Protein 7PJH (pdb70)

Sequence (574 aa):
LAKRLFFEGATVVILNMPKGTEFGIDYNSWEVGPKFRRGVKMIPPGIHFLHYSSVDKANPKEVGPRMGFFLSLHQRGLTVLRWSTLREEVDLSPAPESEVEAMRANLQELDQFLGPYPYATLKKWISLTNFISEATVEKLQPENRQICAFAGTEIRFSELPTQMFPEGATPAEITKHSMDLSYALETVLNKQFPSSSPQDVLGELQFAFVCFLLGNVYEAFEHWKRLLNLLCRSEAAMMKHHTLYINLISILYHQLGEIPADNFLTSSTLQVFFSSACSIAVDATLRKKAEKFQAHLTKKFRWDFAAEPEDCAPVVVELPPTEPYLSSQNYGELFSNQIIWFVDDTNVYRVTIHKTFEGNLTTKPINGAIFIFNPRTGQLFLKIIHTSVWAGQKRLGQLAKWKTAEEVAALIRSLPVEEQPKQIIVTRRKGMLDPLEVHLLDFPNIVIKGSELQLPFQACLKVEKFGDLILKATEPQMVLFNLYDDWLKTISSYTAFSRLILILRALHVNNDRAKVILKPDKTTITEPHHIWPTLTDEEWIKVEVQLKDLILADYGKKNNVNVASLTQSEIRDIILGM

Organism: Homo sapiens (NCBI:txid9606)

Structure (mmCIF, N/CA/C/O backbone):
data_7PJH
#
_entry.id   7PJH
#
_cell.length_a   145.280
_cell.length_b   57.260
_cell.length_c   111.230
_cell.angle_alpha   90.000
_cell.angle_beta   112.740
_cell.angle_gamma   90.000
#
_symmetry.space_group_name_H-M   'C 1 2 1'
#
loop_
_entity.id
_entity.type
_entity.pdbx_description
1 polymer 'Protein AAR2 homolog'
2 polymer 'Pre-mRNA-processing-splicing factor 8'
3 water water
#
loop_
_atom_site.group_PDB
_atom_site.id
_atom_site.type_symbol
_atom_site.label_atom_id
_atom_site.label_alt_id
_atom_site.label_comp_id
_atom_site.label_asym_id
_atom_site.label_entity_id
_atom_site.label_seq_id
_atom_site.pdbx_PDB_ins_code
_atom_site.Cartn_x
_atom_site.Cartn_y
_atom_site.Cartn_z
_atom_site.occupancy
_atom_site.B_iso_or_equiv
_atom_site.auth_seq_id
_atom_site.auth_comp_id
_atom_site.auth_asym_id
_atom_site.auth_atom_id
_atom_site.pdbx_PDB_model_num
ATOM 1 N N . LEU A 1 38 ? 42.78294 24.28342 41.81056 1.000 141.28668 10 LEU A N 1
ATOM 2 C CA . LEU A 1 38 ? 41.54892 24.88706 42.29852 1.000 142.46829 10 LEU A CA 1
ATOM 3 C C . LEU A 1 38 ? 41.76199 26.34433 42.69424 1.000 142.48000 10 LEU A C 1
ATOM 4 O O . LEU A 1 38 ? 42.74459 26.96319 42.29360 1.000 151.23310 10 LEU A O 1
ATOM 9 N N . ALA A 1 39 ? 40.83796 26.88851 43.48861 1.000 133.69645 11 ALA A N 1
ATOM 10 C CA . ALA A 1 39 ? 40.86300 28.29450 43.87556 1.000 128.09919 11 ALA A CA 1
ATOM 11 C C . ALA A 1 39 ? 41.44199 28.50905 45.27365 1.000 130.70310 11 ALA A C 1
ATOM 12 O O . ALA A 1 39 ? 41.09230 29.48209 45.95198 1.000 121.07870 11 ALA A O 1
ATOM 14 N N . LYS A 1 40 ? 42.32303 27.61435 45.72421 1.000 147.78531 12 LYS A N 1
ATOM 15 C CA . LYS A 1 40 ? 43.02809 27.83976 46.98219 1.000 143.10955 12 LYS A CA 1
ATOM 16 C C . LYS A 1 40 ? 44.04304 28.97065 46.87371 1.000 134.82238 12 LYS A C 1
ATOM 17 O O . LYS A 1 40 ? 44.44864 29.52436 47.90235 1.000 117.35170 12 LYS A O 1
ATOM 23 N N . ARG A 1 41 ? 44.44655 29.32963 45.64821 1.000 124.10386 13 ARG A N 1
ATOM 24 C CA . ARG A 1 41 ? 45.40556 30.40901 45.43255 1.000 114.80095 13 ARG A CA 1
ATOM 25 C C . ARG A 1 41 ? 44.91957 31.74079 45.98125 1.000 102.30343 13 ARG A C 1
ATOM 26 O O . ARG A 1 41 ? 45.73139 32.65376 46.16003 1.000 96.25519 13 ARG A O 1
ATOM 34 N N . LEU A 1 42 ? 43.61747 31.87062 46.25449 1.000 103.08176 14 LEU A N 1
ATOM 35 C CA . LEU A 1 42 ? 43.06517 33.12492 46.75157 1.000 89.59760 14 LEU A CA 1
ATOM 36 C C . LEU A 1 42 ? 43.42263 33.38235 48.20710 1.000 87.60876 14 LEU A C 1
ATOM 37 O O . LEU A 1 42 ? 43.31009 34.52191 48.67086 1.000 80.05633 14 LEU A O 1
ATOM 42 N N . PHE A 1 43 ? 43.86401 32.36153 48.93874 1.000 93.79009 15 PHE A N 1
ATOM 43 C CA . PHE A 1 43 ? 44.41627 32.62156 50.26134 1.000 96.02352 15 PHE A CA 1
ATOM 44 C C . PHE A 1 43 ? 45.63086 33.54160 50.17046 1.000 93.69859 15 PHE A C 1
ATOM 45 O O . PHE A 1 43 ? 45.74344 34.51862 50.91868 1.000 91.39091 15 PHE A O 1
ATOM 53 N N . PHE A 1 44 ? 46.53428 33.26860 49.23491 1.000 95.21988 16 PHE A N 1
ATOM 54 C CA . PHE A 1 44 ? 47.70705 34.12194 49.08002 1.000 96.53029 16 PHE A CA 1
ATOM 55 C C . PHE A 1 44 ? 47.42449 35.35813 48.23282 1.000 86.08531 16 PHE A C 1
ATOM 56 O O . PHE A 1 44 ? 47.91556 36.45031 48.53765 1.000 79.52780 16 PHE A O 1
ATOM 64 N N . GLU A 1 45 ? 46.62386 35.22145 47.18423 1.000 83.92189 17 GLU A N 1
ATOM 65 C CA . GLU A 1 45 ? 46.50887 36.27760 46.19557 1.000 79.69043 17 GLU A CA 1
ATOM 66 C C . GLU A 1 45 ? 45.26826 37.12538 46.35745 1.000 75.10238 17 GLU A C 1
ATOM 67 O O . GLU A 1 45 ? 45.06240 38.04210 45.55516 1.000 71.98881 17 GLU A O 1
ATOM 73 N N . GLY A 1 46 ? 44.45041 36.85005 47.36518 1.000 73.93018 18 GLY A N 1
ATOM 74 C CA . GLY A 1 46 ? 43.22029 37.57461 47.53540 1.000 61.82991 18 GLY A CA 1
ATOM 75 C C . GLY A 1 46 ? 43.44362 38.88575 48.22290 1.000 62.33526 18 GLY A C 1
ATOM 76 O O . GLY A 1 46 ? 44.48407 39.15986 48.80184 1.000 66.17687 18 GLY A O 1
ATOM 77 N N . ALA A 1 47 ? 42.43744 39.72714 48.14064 1.000 60.71710 19 ALA A N 1
ATOM 78 C CA . ALA A 1 47 ? 42.43435 41.01381 48.80768 1.000 56.91295 19 ALA A CA 1
ATOM 79 C C . ALA A 1 47 ? 41.81605 40.87384 50.19911 1.000 56.49992 19 ALA A C 1
ATOM 80 O O . ALA A 1 47 ? 41.05103 39.94449 50.47889 1.000 58.57588 19 ALA A O 1
ATOM 82 N N . THR A 1 48 ? 42.13660 41.82051 51.07320 1.000 54.71582 20 THR A N 1
ATOM 83 C CA . THR A 1 48 ? 41.66721 41.78253 52.45035 1.000 48.65514 20 THR A CA 1
ATOM 84 C C . THR A 1 48 ? 41.12593 43.15045 52.81463 1.000 50.89131 20 THR A C 1
ATOM 85 O O . THR A 1 48 ? 41.80753 44.15857 52.58679 1.000 52.31106 20 THR A O 1
ATOM 89 N N . VAL A 1 49 ? 39.92287 43.18442 53.40244 1.000 49.16383 21 VAL A N 1
ATOM 90 C CA . VAL A 1 49 ? 39.33456 44.40360 53.95860 1.000 53.70938 21 VAL A CA 1
ATOM 91 C C . VAL A 1 49 ? 39.15105 44.23776 55.46626 1.000 55.03012 21 VAL A C 1
ATOM 92 O O . VAL A 1 49 ? 38.48132 43.29749 55.92189 1.000 54.38172 21 VAL A O 1
ATOM 96 N N . VAL A 1 50 ? 39.73049 45.16806 56.22628 1.000 56.00249 22 VAL A N 1
ATOM 97 C CA . VAL A 1 50 ? 39.68609 45.20649 57.68443 1.000 59.52163 22 VAL A CA 1
ATOM 98 C C . VAL A 1 50 ? 38.90505 46.44620 58.10258 1.000 63.24319 22 VAL A C 1
ATOM 99 O O . VAL A 1 50 ? 39.14748 47.54423 57.57739 1.000 60.83841 22 VAL A O 1
ATOM 103 N N . ILE A 1 51 ? 37.97366 46.27972 59.04485 1.000 61.43157 23 ILE A N 1
ATOM 104 C CA . ILE A 1 51 ? 37.16950 47.38979 59.55265 1.000 68.23859 23 ILE A CA 1
ATOM 105 C C . ILE A 1 51 ? 37.41137 47.53811 61.05209 1.000 70.00513 23 ILE A C 1
ATOM 106 O O . ILE A 1 51 ? 37.25879 46.58066 61.81376 1.000 70.81527 23 ILE A O 1
ATOM 111 N N . LEU A 1 52 ? 37.82667 48.72606 61.46572 1.000 68.07177 24 LEU A N 1
ATOM 112 C CA . LEU A 1 52 ? 38.26291 48.96476 62.83208 1.000 72.28942 24 LEU A CA 1
ATOM 113 C C . LEU A 1 52 ? 37.12817 49.58328 63.62381 1.000 73.04223 24 LEU A C 1
ATOM 114 O O . LEU A 1 52 ? 36.51028 50.54437 63.16443 1.000 77.19492 24 LEU A O 1
ATOM 119 N N . ASN A 1 53 ? 36.85524 49.02755 64.80223 1.000 72.32736 25 ASN A N 1
ATOM 120 C CA . ASN A 1 53 ? 36.03207 49.68381 65.81979 1.000 69.41233 25 ASN A CA 1
ATOM 121 C C . ASN A 1 53 ? 34.55358 49.69142 65.44069 1.000 73.05862 25 ASN A C 1
ATOM 122 O O . ASN A 1 53 ? 33.82914 50.62159 65.76195 1.000 76.09445 25 ASN A O 1
ATOM 127 N N . MET A 1 54 ? 34.11261 48.65222 64.75438 1.000 73.59210 26 MET A N 1
ATOM 128 C CA . MET A 1 54 ? 32.72676 48.46322 64.35494 1.000 68.14308 26 MET A CA 1
ATOM 129 C C . MET A 1 54 ? 31.92482 47.89752 65.52231 1.000 68.27101 26 MET A C 1
ATOM 130 O O . MET A 1 54 ? 32.38323 46.95165 66.17454 1.000 66.91048 26 MET A O 1
ATOM 135 N N . PRO A 1 55 ? 30.74142 48.45071 65.82810 1.000 71.59408 27 PRO A N 1
ATOM 136 C CA . PRO A 1 55 ? 30.00613 48.00887 67.02761 1.000 73.05832 27 PRO A CA 1
ATOM 137 C C . PRO A 1 55 ? 29.39882 46.62400 66.86226 1.000 69.35233 27 PRO A C 1
ATOM 138 O O . PRO A 1 55 ? 28.91398 46.27076 65.79005 1.000 68.49983 27 PRO A O 1
ATOM 142 N N . LYS A 1 56 ? 29.43460 45.84065 67.94543 1.000 71.00981 28 LYS A N 1
ATOM 143 C CA . LYS A 1 56 ? 28.79792 44.52770 67.96590 1.000 70.19622 28 LYS A CA 1
ATOM 144 C C . LYS A 1 56 ? 27.34902 44.65329 67.50223 1.000 71.26551 28 LYS A C 1
ATOM 145 O O . LYS A 1 56 ? 26.63572 45.57814 67.90018 1.000 74.54370 28 LYS A O 1
ATOM 151 N N . GLY A 1 57 ? 26.91526 43.72786 66.65365 1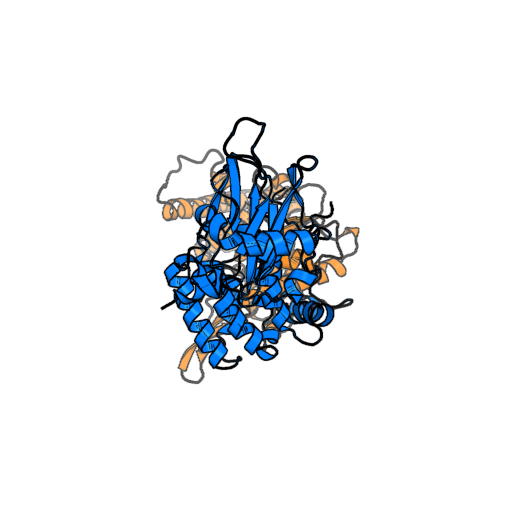.000 66.49952 29 GLY A N 1
ATOM 152 C CA . GLY A 1 57 ? 25.56208 43.72067 66.15784 1.000 70.51694 29 GLY A CA 1
ATOM 153 C C . GLY A 1 57 ? 25.36516 44.42480 64.82986 1.000 71.94835 29 GLY A C 1
ATOM 154 O O . GLY A 1 57 ? 24.35311 44.18928 64.17469 1.000 72.78263 29 GLY A O 1
ATOM 155 N N . THR A 1 58 ? 26.29258 45.28876 64.42582 1.000 72.61360 30 THR A N 1
ATOM 156 C CA . THR A 1 58 ? 26.24503 45.87371 63.09213 1.000 69.73130 30 THR A CA 1
ATOM 157 C C . THR A 1 58 ? 26.18343 44.77251 62.03975 1.000 69.52194 30 THR A C 1
ATOM 158 O O . THR A 1 58 ? 26.73852 43.68749 62.23148 1.000 68.88849 30 THR A O 1
ATOM 162 N N . GLU A 1 59 ? 25.44825 45.03888 60.94670 1.000 70.35540 31 GLU A N 1
ATOM 163 C CA . GLU A 1 59 ? 25.43841 44.18222 59.75935 1.000 66.78998 31 GLU A CA 1
ATOM 164 C C . GLU A 1 59 ? 26.50435 44.66237 58.78410 1.000 67.03183 31 GLU A C 1
ATOM 165 O O . GLU A 1 59 ? 26.51354 45.83415 58.42520 1.000 68.87494 31 GLU A O 1
ATOM 171 N N . PHE A 1 60 ? 27.40675 43.77265 58.36922 1.000 59.27397 32 PHE A N 1
ATOM 172 C CA . PHE A 1 60 ? 28.44593 44.12391 57.41588 1.000 61.88520 32 PHE A CA 1
ATOM 173 C C . PHE A 1 60 ? 28.55689 43.03508 56.35928 1.000 67.93255 32 PHE A C 1
ATOM 174 O O . PHE A 1 60 ? 28.41685 41.84815 56.67197 1.000 70.16248 32 PHE A O 1
ATOM 182 N N . GLY A 1 61 ? 28.80613 43.44240 55.10732 1.000 63.16423 33 GLY A N 1
ATOM 183 C CA . GLY A 1 61 ? 28.92740 42.46100 54.04498 1.000 60.35884 33 GLY A CA 1
ATOM 184 C C . GLY A 1 61 ? 29.65121 42.98016 52.82162 1.000 61.44020 33 GLY A C 1
ATOM 185 O O . GLY A 1 61 ? 29.96276 44.16915 52.70540 1.000 57.36453 33 GLY A O 1
ATOM 186 N N . ILE A 1 62 ? 29.93673 42.03784 51.91188 1.000 58.75027 34 ILE A N 1
ATOM 187 C CA . ILE A 1 62 ? 30.47896 42.30527 50.57985 1.000 56.18886 34 ILE A CA 1
ATOM 188 C C . ILE A 1 62 ? 29.67469 41.50545 49.55356 1.000 54.22447 34 ILE A C 1
ATOM 189 O O . ILE A 1 62 ? 29.45210 40.29843 49.72892 1.000 55.94776 34 ILE A O 1
ATOM 194 N N . ASP A 1 63 ? 29.23813 42.16982 48.48808 1.000 51.91377 35 ASP A N 1
ATOM 195 C CA . ASP A 1 63 ? 28.47108 41.49065 47.41807 1.000 54.95525 35 ASP A CA 1
ATOM 196 C C . ASP A 1 63 ? 27.30075 40.76797 48.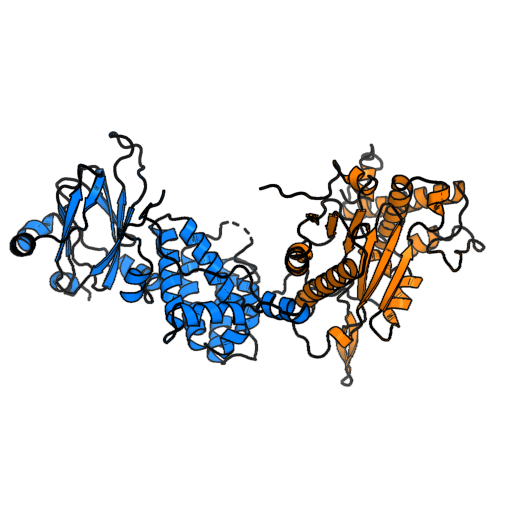09285 1.000 58.50566 35 ASP A C 1
ATOM 197 O O . ASP A 1 63 ? 26.63761 41.36647 48.94966 1.000 58.51002 35 ASP A O 1
ATOM 202 N N . TYR A 1 64 ? 27.03747 39.49714 47.78974 1.000 58.26690 36 TYR A N 1
ATOM 203 C CA . TYR A 1 64 ? 25.86543 38.83966 48.36335 1.000 58.72945 36 TYR A CA 1
ATOM 204 C C . TYR A 1 64 ? 26.07727 38.29401 49.74075 1.000 60.76508 36 TYR A C 1
ATOM 205 O O . TYR A 1 64 ? 25.22817 37.51835 50.17438 1.000 66.59425 36 TYR A O 1
ATOM 214 N N . ASN A 1 65 ? 27.17218 38.62263 50.41648 1.000 62.29948 37 ASN A N 1
ATOM 215 C CA . ASN A 1 65 ? 27.58593 37.94290 51.64098 1.000 64.20635 37 ASN A CA 1
ATOM 216 C C . ASN A 1 65 ? 27.48672 38.87853 52.83228 1.000 61.27100 37 ASN A C 1
ATOM 217 O O . ASN A 1 65 ? 27.79880 40.06305 52.73548 1.000 59.80622 37 ASN A O 1
ATOM 222 N N . SER A 1 66 ? 27.03263 38.34413 53.95045 1.000 64.17941 38 SER A N 1
ATOM 223 C CA . SER A 1 66 ? 26.81591 39.16261 55.12689 1.000 67.06975 38 SER A CA 1
ATOM 224 C C . SER A 1 66 ? 27.36113 38.42403 56.33570 1.000 73.70861 38 SER A C 1
ATOM 225 O O . SER A 1 66 ? 27.40817 37.19030 56.35212 1.000 71.24123 38 SER A O 1
ATOM 228 N N . TRP A 1 67 ? 27.83014 39.20125 57.31801 1.000 67.22973 39 TRP A N 1
ATOM 229 C CA . TRP A 1 67 ? 28.30327 38.69736 58.60394 1.000 68.46565 39 TRP A CA 1
ATOM 230 C C . TRP A 1 67 ? 27.74142 39.55418 59.73393 1.000 71.27069 39 TRP A C 1
ATOM 231 O O . TRP A 1 67 ? 27.47756 40.74995 59.57415 1.000 68.90092 39 TRP A O 1
ATOM 242 N N . GLU A 1 68 ? 27.56546 38.94831 60.88854 1.000 73.30201 40 GLU A N 1
ATOM 243 C CA . GLU A 1 68 ? 27.19719 39.74422 62.04080 1.000 77.40261 40 GLU A CA 1
ATOM 244 C C . GLU A 1 68 ? 28.49273 40.14709 62.72516 1.000 68.07530 40 GLU A C 1
ATOM 245 O O . GLU A 1 68 ? 29.44065 39.35325 62.79617 1.000 66.99028 40 GLU A O 1
ATOM 251 N N . VAL A 1 69 ? 28.55544 41.40768 63.15221 1.000 68.35378 41 VAL A N 1
ATOM 252 C CA . VAL A 1 69 ? 29.78781 41.99927 63.67559 1.000 71.48287 41 VAL A CA 1
ATOM 253 C C . VAL A 1 69 ? 29.86655 41.79725 65.19039 1.000 66.20902 41 VAL A C 1
ATOM 254 O O . VAL A 1 69 ? 28.87775 41.97764 65.90889 1.000 70.40110 41 VAL A O 1
ATOM 258 N N . GLY A 1 70 ? 31.04591 41.40805 65.66718 1.000 68.16243 42 GLY A N 1
ATOM 259 C CA . GLY A 1 70 ? 31.36516 41.33791 67.07833 1.000 61.04596 42 GLY A CA 1
ATOM 260 C C . GLY A 1 70 ? 32.87076 41.33903 67.22816 1.000 62.35653 42 GLY A C 1
ATOM 261 O O . GLY A 1 70 ? 33.60885 41.50233 66.24313 1.000 65.66785 42 GLY A O 1
ATOM 262 N N . PRO A 1 71 ? 33.36861 41.15528 68.45657 1.000 62.36253 43 PRO A N 1
ATOM 263 C CA . PRO A 1 71 ? 34.82359 41.19257 68.64676 1.000 61.87591 43 PRO A CA 1
ATOM 264 C C . PRO A 1 71 ? 35.57471 40.13824 67.83865 1.000 63.12882 43 PRO A C 1
ATOM 265 O O . PRO A 1 71 ? 36.76871 40.32573 67.57693 1.000 64.74700 43 PRO A O 1
ATOM 269 N N . LYS A 1 72 ? 34.92585 39.03907 67.44762 1.000 62.31916 44 LYS A N 1
ATOM 270 C CA . LYS A 1 72 ? 35.57952 37.95396 66.73057 1.000 64.97525 44 LYS A CA 1
ATOM 271 C C . LYS A 1 72 ? 35.55936 38.14788 65.22140 1.000 61.17880 44 LYS A C 1
ATOM 272 O O . LYS A 1 72 ? 35.99550 37.26323 64.48269 1.000 64.22323 44 LYS A O 1
ATOM 278 N N . PHE A 1 73 ? 35.08990 39.28422 64.74501 1.000 59.45482 45 PHE A N 1
ATOM 279 C CA . PHE A 1 73 ? 35.00989 39.53591 63.31399 1.000 60.60356 45 PHE A CA 1
ATOM 280 C C . PHE A 1 73 ? 35.60368 40.90661 63.08470 1.000 65.11864 45 PHE A C 1
ATOM 281 O O . PHE A 1 73 ? 35.15334 41.88645 63.68423 1.000 67.09507 45 PHE A O 1
ATOM 289 N N A ARG A 1 74 ? 36.62824 40.96592 62.22537 0.527 62.17270 46 ARG A N 1
ATOM 290 N N B ARG A 1 74 ? 36.63540 40.96820 62.25359 0.473 62.01888 46 ARG A N 1
ATOM 291 C CA A ARG A 1 74 ? 37.36997 42.18080 61.90774 0.527 64.45702 46 ARG A CA 1
ATOM 292 C CA B ARG A 1 74 ? 37.28136 42.21973 61.91567 0.473 64.52044 46 ARG A CA 1
ATOM 293 C C A ARG A 1 74 ? 37.56758 42.34398 60.39485 0.527 65.80037 46 ARG A C 1
ATOM 294 C C B ARG A 1 74 ? 37.09141 42.62271 60.45807 0.473 65.53702 46 ARG A C 1
ATOM 295 O O A ARG A 1 74 ? 38.49232 43.04511 59.96005 0.527 66.72634 46 ARG A O 1
ATOM 296 O O B ARG A 1 74 ? 37.27717 43.80019 60.13044 0.473 65.10657 46 ARG A O 1
ATOM 311 N N . GLY A 1 75 ? 36.73613 41.69373 59.58396 1.000 62.28841 47 GLY A N 1
ATOM 312 C CA . GLY A 1 75 ? 36.69062 41.97879 58.16175 1.000 59.03520 47 GLY A CA 1
ATOM 313 C C . GLY A 1 75 ? 36.71530 40.70650 57.34130 1.000 59.63991 47 GLY A C 1
ATOM 314 O O . GLY A 1 75 ? 36.27163 39.65158 57.80491 1.000 58.17394 47 GLY A O 1
ATOM 315 N N . VAL A 1 76 ? 37.25627 40.81580 56.11973 1.000 58.82882 48 VAL A N 1
ATOM 316 C CA . VAL A 1 76 ? 37.05920 39.80641 55.08022 1.000 51.55511 48 VAL A CA 1
ATOM 317 C C . VAL A 1 76 ? 38.37725 39.55802 54.36045 1.000 55.76950 48 VAL A C 1
ATOM 318 O O . VAL A 1 76 ? 39.07916 40.50437 53.98416 1.000 57.90786 48 VAL A O 1
ATOM 322 N N . LYS A 1 77 ? 38.70810 38.28857 54.15819 1.000 57.02398 49 LYS A N 1
ATOM 323 C CA . LYS A 1 77 ? 39.92952 37.87306 53.49258 1.000 58.36453 49 LYS A CA 1
ATOM 324 C C . LYS A 1 77 ? 39.57964 37.09631 52.22312 1.000 58.29547 49 LYS A C 1
ATOM 325 O O . LYS A 1 77 ? 38.42421 36.75400 51.98111 1.000 55.63890 49 LYS A O 1
ATOM 331 N N . MET A 1 78 ? 40.60230 36.79376 51.42180 1.000 59.17740 50 MET A N 1
ATOM 332 C CA . MET A 1 78 ? 40.45514 35.92348 50.25603 1.000 59.42135 50 MET A CA 1
ATOM 333 C C . MET A 1 78 ? 39.43525 36.48140 49.26200 1.000 57.33468 50 MET A C 1
ATOM 334 O O . MET A 1 78 ? 38.73153 35.73869 48.56515 1.000 58.47700 50 MET A O 1
ATOM 339 N N . ILE A 1 79 ? 39.38910 37.80423 49.16284 1.000 52.93169 51 ILE A N 1
ATOM 340 C CA . ILE A 1 79 ? 38.46422 38.47962 48.25423 1.000 57.72576 51 ILE A CA 1
ATOM 341 C C . ILE A 1 79 ? 39.05170 38.49308 46.84755 1.000 56.15115 51 ILE A C 1
ATOM 342 O O . ILE A 1 79 ? 40.15265 39.03797 46.65264 1.000 54.50238 51 ILE A O 1
ATOM 347 N N . PRO A 1 80 ? 38.37083 37.92913 45.84787 1.000 54.42172 52 PRO A N 1
ATOM 348 C CA . PRO A 1 80 ? 38.87811 38.00946 44.47055 1.000 58.33372 52 PRO A CA 1
ATOM 349 C C . PRO A 1 80 ? 39.10073 39.45345 44.07046 1.000 52.26449 52 PRO A C 1
ATOM 350 O O . PRO A 1 80 ? 38.25176 40.31680 44.32249 1.000 54.27485 52 PRO A O 1
ATOM 354 N N . PRO A 1 81 ? 40.26159 39.76637 43.51972 1.000 52.31229 53 PRO A N 1
ATOM 355 C CA . PRO A 1 81 ? 40.49712 41.13368 43.03536 1.000 57.26043 53 PRO A CA 1
ATOM 356 C C . PRO A 1 81 ? 39.41608 41.54607 42.03883 1.000 53.57747 53 PRO A C 1
ATOM 357 O O . PRO A 1 81 ? 38.90742 40.73058 41.27424 1.000 51.21586 53 PRO A O 1
ATOM 361 N N . GLY A 1 82 ? 39.06878 42.81551 42.07228 1.000 54.25340 54 GLY A N 1
ATOM 362 C CA . GLY A 1 82 ? 38.14154 43.43980 41.16210 1.000 52.70842 54 GLY A CA 1
ATOM 363 C C . GLY A 1 82 ? 37.30351 44.44593 41.92512 1.000 57.80910 54 GLY A C 1
ATOM 364 O O . GLY A 1 82 ? 37.63039 44.80867 43.05735 1.000 49.92385 54 GLY A O 1
ATOM 365 N N . ILE A 1 83 ? 36.19059 44.88109 41.30183 1.000 53.35912 55 ILE A N 1
ATOM 366 C CA . ILE A 1 83 ? 35.27850 45.83255 41.93262 1.000 54.59136 55 ILE A CA 1
ATOM 367 C C . ILE A 1 83 ? 34.25192 45.08456 42.76560 1.000 51.11042 55 ILE A C 1
ATOM 368 O O . ILE A 1 83 ? 33.68131 44.08343 42.31015 1.000 55.39028 55 ILE A O 1
ATOM 373 N N . HIS A 1 84 ? 33.99933 45.58883 43.97665 1.000 48.63926 56 HIS A N 1
ATOM 374 C CA . HIS A 1 84 ? 33.12290 44.93892 44.94634 1.000 52.13179 56 HIS A CA 1
ATOM 375 C C . HIS A 1 84 ? 32.27872 45.97411 45.67713 1.000 53.46227 56 HIS A C 1
ATOM 376 O O . HIS A 1 84 ? 32.64600 47.15283 45.79470 1.000 51.01015 56 HIS A O 1
ATOM 383 N N . PHE A 1 85 ? 31.13653 45.50572 46.18344 1.000 52.44428 57 PHE A N 1
ATOM 384 C CA . PHE A 1 85 ? 30.16805 46.36439 46.84946 1.000 51.84581 57 PHE A CA 1
ATOM 385 C C . PHE A 1 85 ? 30.09969 46.00292 48.32698 1.000 54.96616 57 PHE A C 1
ATOM 386 O O . PHE A 1 85 ? 29.69359 44.88723 48.68777 1.000 54.29611 57 PHE A O 1
ATOM 394 N N . LEU A 1 86 ? 30.47383 46.95549 49.17033 1.000 52.48858 58 LEU A N 1
ATOM 395 C CA . LEU A 1 86 ? 30.54731 46.76896 50.61514 1.000 56.11351 58 LEU A CA 1
ATOM 396 C C . LEU A 1 86 ? 29.37900 47.49693 51.26356 1.000 57.98167 58 LEU A C 1
ATOM 397 O O . LEU A 1 86 ? 29.11403 48.65619 50.94421 1.000 57.17809 58 LEU A O 1
ATOM 402 N N . HIS A 1 87 ? 28.68454 46.82388 52.17613 1.000 60.49685 59 HIS A N 1
ATOM 403 C CA . HIS A 1 87 ? 27.47233 47.37332 52.77643 1.000 58.83431 59 HIS A CA 1
ATOM 404 C C . HIS A 1 87 ? 27.43870 47.13787 54.27604 1.000 64.27755 59 HIS A C 1
ATOM 405 O O . HIS A 1 87 ? 28.13082 46.26708 54.81620 1.000 60.75524 59 HIS A O 1
ATOM 412 N N . TYR A 1 88 ? 26.57215 47.89692 54.93605 1.000 66.44459 60 TYR A N 1
ATOM 413 C CA . TYR A 1 88 ? 26.47596 47.81014 56.38154 1.000 63.47154 60 TYR A CA 1
ATOM 414 C C . TYR A 1 88 ? 25.25027 48.56687 56.84387 1.000 64.79967 60 TYR A C 1
ATOM 415 O O . TYR A 1 88 ? 24.86412 49.56995 56.24228 1.000 67.56747 60 TYR A O 1
ATOM 424 N N . SER A 1 89 ? 24.64890 48.08105 57.92458 1.000 69.33475 61 SER A N 1
ATOM 425 C CA . SER A 1 89 ? 23.59623 48.80832 58.62308 1.000 76.85550 61 SER A CA 1
ATOM 426 C C . SER A 1 89 ? 23.91161 48.81660 60.10728 1.000 74.30590 61 SER A C 1
ATOM 427 O O . SER A 1 89 ? 24.30573 47.78968 60.66324 1.000 72.86174 61 SER A O 1
ATOM 430 N N . SER A 1 90 ? 23.74798 49.97914 60.73561 1.000 79.72481 62 SER A N 1
ATOM 431 C CA . SER A 1 90 ? 23.76992 50.08762 62.19036 1.000 87.56559 62 SER A CA 1
ATOM 432 C C . SER A 1 90 ? 22.56356 49.39062 62.81829 1.000 98.01719 62 SER A C 1
ATOM 433 O O . SER A 1 90 ? 21.63063 48.94747 62.14379 1.000 105.36573 62 SER A O 1
ATOM 436 N N . VAL A 1 91 ? 22.59484 49.31201 64.14630 1.000 104.82943 63 VAL A N 1
ATOM 437 C CA . VAL A 1 91 ? 21.43529 48.87949 64.90996 1.000 117.89365 63 VAL A CA 1
ATOM 438 C C . VAL A 1 91 ? 20.33036 49.93374 64.82863 1.000 127.66085 63 VAL A C 1
ATOM 439 O O . VAL A 1 91 ? 20.59053 51.12595 64.61050 1.000 129.88893 63 VAL A O 1
ATOM 443 N N . ASP A 1 92 ? 19.07952 49.49234 65.01577 1.000 135.68499 64 ASP A N 1
ATOM 444 C CA . ASP A 1 92 ? 17.91043 50.35666 64.85140 1.000 142.62763 64 ASP A CA 1
ATOM 445 C C . ASP A 1 92 ? 17.90869 51.51672 65.84081 1.000 147.77421 64 ASP A C 1
ATOM 446 O O . ASP A 1 92 ? 18.17959 52.66390 65.46977 1.000 148.95488 64 ASP A O 1
ATOM 451 N N . LYS A 1 93 ? 17.58297 51.23200 67.10164 1.000 155.00033 65 LYS A N 1
ATOM 452 C CA . LYS A 1 93 ? 17.49652 52.24933 68.14278 1.000 157.15648 65 LYS A CA 1
ATOM 453 C C . LYS A 1 93 ? 18.11626 51.66149 69.41029 1.000 164.06534 65 LYS A C 1
ATOM 454 O O . LYS A 1 93 ? 17.41193 51.35858 70.37869 1.000 160.59188 65 LYS A O 1
ATOM 460 N N . ALA A 1 94 ? 19.44688 51.51590 69.37025 1.000 174.01574 66 ALA A N 1
ATOM 461 C CA . ALA A 1 94 ? 20.25009 50.84766 70.38978 1.000 182.60675 66 ALA A CA 1
ATOM 462 C C . ALA A 1 94 ? 19.96262 49.35052 70.39719 1.000 186.20860 66 ALA A C 1
ATOM 463 O O . ALA A 1 94 ? 20.79495 48.55165 69.94744 1.000 170.89434 66 ALA A O 1
ATOM 465 N N . ASN A 1 95 ? 18.77755 48.97169 70.89117 1.000 184.30925 67 ASN A N 1
ATOM 466 C CA . ASN A 1 95 ? 18.38805 47.57029 71.00740 1.000 179.51311 67 ASN A CA 1
ATOM 467 C C . ASN A 1 95 ? 17.87498 47.05561 69.67244 1.000 186.60461 67 ASN A C 1
ATOM 468 O O . ASN A 1 95 ? 16.90699 47.61761 69.13391 1.000 176.94318 67 ASN A O 1
ATOM 473 N N . PRO A 1 96 ? 18.45757 45.98485 69.13250 1.000 192.57520 68 PRO A N 1
ATOM 474 C CA . PRO A 1 96 ? 18.13975 45.57068 67.76176 1.000 173.33755 68 PRO A CA 1
ATOM 475 C C . PRO A 1 96 ? 16.64920 45.35210 67.55760 1.000 172.46782 68 PRO A C 1
ATOM 476 O O . PRO A 1 96 ? 15.99216 44.62033 68.30317 1.000 171.04688 68 PRO A O 1
ATOM 480 N N . LYS A 1 97 ? 16.11450 46.05053 66.56178 1.000 169.81909 69 LYS A N 1
ATOM 481 C CA . LYS A 1 97 ? 14.80079 45.78172 66.00222 1.000 167.25221 69 LYS A CA 1
ATOM 482 C C . LYS A 1 97 ? 14.93133 45.20393 64.59303 1.000 171.82711 69 LYS A C 1
ATOM 483 O O . LYS A 1 97 ? 14.02284 45.34170 63.76569 1.000 167.24064 69 LYS A O 1
ATOM 489 N N . GLU A 1 98 ? 16.07222 44.56512 64.31183 1.000 179.09436 70 GLU A N 1
ATOM 490 C CA . GLU A 1 98 ? 16.33970 43.91004 63.03150 1.000 185.35010 70 GLU A CA 1
ATOM 491 C C . GLU A 1 98 ? 16.23085 44.88788 61.86390 1.000 196.87678 70 GLU A C 1
ATOM 492 O O . GLU A 1 98 ? 15.67856 44.55928 60.81165 1.000 217.69846 70 GLU A O 1
ATOM 498 N N . VAL A 1 99 ? 16.75698 46.10137 62.03912 1.000 181.65935 71 VAL A N 1
ATOM 499 C CA . VAL A 1 99 ? 16.70063 47.07766 60.95482 1.000 178.90813 71 VAL A CA 1
ATOM 500 C C . VAL A 1 99 ? 17.81465 48.11099 61.10994 1.000 146.02595 71 VAL A C 1
ATOM 501 O O . VAL A 1 99 ? 18.64150 48.03442 62.02457 1.000 144.51028 71 VAL A O 1
ATOM 505 N N . GLY A 1 100 ? 17.84013 49.07205 60.20081 1.000 129.91964 72 GLY A N 1
ATOM 506 C CA . GLY A 1 100 ? 18.90096 50.02964 60.06200 1.000 110.84645 72 GLY A CA 1
ATOM 507 C C . GLY A 1 100 ? 19.00418 50.30211 58.57629 1.000 104.57295 72 GLY A C 1
ATOM 508 O O . GLY A 1 100 ? 18.99726 49.37112 57.76087 1.000 102.39595 72 GLY A O 1
ATOM 509 N N . PRO A 1 101 ? 19.05958 51.57418 58.18268 1.000 100.32219 73 PRO A N 1
ATOM 510 C CA . PRO A 1 101 ? 19.13873 51.89648 56.74703 1.000 95.90793 73 PRO A CA 1
ATOM 511 C C . PRO A 1 101 ? 20.46394 51.42796 56.15715 1.000 84.80944 73 PRO A C 1
ATOM 512 O O . PRO A 1 101 ? 21.53545 51.78259 56.65023 1.000 78.42465 73 PRO A O 1
ATOM 516 N N . ARG A 1 102 ? 20.39342 50.62775 55.09569 1.000 80.37911 74 ARG A N 1
ATOM 517 C CA . ARG A 1 102 ? 21.62562 50.08592 54.54038 1.000 79.37113 74 ARG A CA 1
ATOM 518 C C . ARG A 1 102 ? 22.41254 51.15803 53.79706 1.000 73.48721 74 ARG A C 1
ATOM 519 O O . ARG A 1 102 ? 21.84616 51.97246 53.06402 1.000 74.35913 74 ARG A O 1
ATOM 527 N N . MET A 1 103 ? 23.71945 51.15848 54.02678 1.000 68.08566 75 MET A N 1
ATOM 528 C CA . MET A 1 103 ? 24.70486 51.99517 53.36630 1.000 67.89876 75 MET A CA 1
ATOM 529 C C . MET A 1 103 ? 25.66112 51.09500 52.61881 1.000 66.82578 75 MET A C 1
ATOM 530 O O . MET A 1 103 ? 25.89049 49.94945 53.00743 1.000 66.38581 75 MET A O 1
ATOM 535 N N . GLY A 1 104 ? 26.27385 51.64872 51.58285 1.000 65.95706 76 GLY A N 1
ATOM 536 C CA . GLY A 1 104 ? 27.17030 50.86580 50.75916 1.000 59.10926 76 GLY A CA 1
ATOM 537 C C . GLY A 1 104 ? 28.12114 51.73226 49.97015 1.000 57.56353 76 GLY A C 1
ATOM 538 O O . GLY A 1 104 ? 27.91307 52.93969 49.81006 1.000 59.37565 76 GLY A O 1
ATOM 539 N N . PHE A 1 105 ? 29.18667 51.09803 49.49212 1.000 50.30245 77 PHE A N 1
ATOM 540 C CA . PHE A 1 105 ? 30.19163 51.79989 48.71913 1.000 55.58317 77 PHE A CA 1
ATOM 541 C C . PHE A 1 105 ? 30.95996 50.77923 47.89535 1.000 54.33525 77 PHE A C 1
ATOM 542 O O . PHE A 1 105 ? 31.03422 49.59766 48.25221 1.000 51.54624 77 PHE A O 1
ATOM 550 N N . PHE A 1 106 ? 31.46567 51.23634 46.75742 1.000 51.90583 78 PHE A N 1
ATOM 551 C CA . PHE A 1 106 ? 32.19909 50.37636 45.84585 1.000 56.64261 78 PHE A CA 1
ATOM 552 C C . PHE A 1 106 ? 33.69756 50.55359 46.03882 1.000 54.86164 78 PHE A C 1
ATOM 553 O O . PHE A 1 106 ? 34.19668 51.67071 46.22276 1.000 55.73431 78 PHE A O 1
ATOM 561 N N . LEU A 1 107 ? 34.40426 49.44588 45.99198 1.000 52.98848 79 LEU A N 1
ATOM 562 C CA . LEU A 1 107 ? 35.84679 49.43223 46.13917 1.000 58.26235 79 LEU A CA 1
ATOM 563 C C . LEU A 1 107 ? 36.45635 48.63392 45.00218 1.000 56.34879 79 LEU A C 1
ATOM 564 O O . LEU A 1 107 ? 35.95706 47.55456 44.65448 1.000 53.70477 79 LEU A O 1
ATOM 569 N N . SER A 1 108 ? 37.53436 49.16710 44.43065 1.000 52.92378 80 SER A N 1
ATOM 570 C CA . SER A 1 108 ? 38.37286 48.40961 43.50904 1.000 52.31551 80 SER A CA 1
ATOM 571 C C . SER A 1 108 ? 39.47161 47.71924 44.32649 1.000 56.37039 80 SER A C 1
ATOM 572 O O . SER A 1 108 ? 40.35616 48.38368 44.87466 1.000 57.32079 80 SER A O 1
ATOM 575 N N . LEU A 1 109 ? 39.40978 46.39174 44.43907 1.000 50.86305 81 LEU A N 1
ATOM 576 C CA . LEU A 1 109 ? 40.32503 45.64342 45.29379 1.000 52.11198 81 LEU A CA 1
ATOM 577 C C . LEU A 1 109 ? 41.39629 44.94124 44.46324 1.000 60.44235 81 LEU A C 1
ATOM 578 O O . LEU A 1 109 ? 41.12259 44.42821 43.36963 1.000 62.31135 81 LEU A O 1
ATOM 583 N N . HIS A 1 110 ? 42.61934 44.91021 44.98296 1.000 57.87164 82 HIS A N 1
ATOM 584 C CA . HIS A 1 110 ? 43.74654 44.45194 44.18435 1.000 58.44756 82 HIS A CA 1
ATOM 585 C C . HIS A 1 110 ? 44.32994 43.16054 44.74707 1.000 56.43801 82 HIS A C 1
ATOM 586 O O . HIS A 1 110 ? 44.03985 42.75991 45.86568 1.000 54.76216 82 HIS A O 1
ATOM 593 N N . GLN A 1 111 ? 45.11350 42.47565 43.92549 1.000 60.38626 83 GLN A N 1
ATOM 594 C CA . GLN A 1 111 ? 45.76440 41.25542 44.37119 1.000 57.22425 83 GLN A CA 1
ATOM 595 C C . GLN A 1 111 ? 46.69873 41.57829 45.53473 1.000 60.68507 83 GLN A C 1
ATOM 596 O O . GLN A 1 111 ? 47.50867 42.50894 45.46140 1.000 61.24515 83 GLN A O 1
ATOM 602 N N . ARG A 1 112 ? 46.53978 40.83651 46.63288 1.000 59.88761 84 ARG A N 1
ATOM 603 C CA . ARG A 1 112 ? 47.23292 41.05571 47.90752 1.000 62.91801 84 ARG A CA 1
ATOM 604 C C . ARG A 1 112 ? 46.96451 42.43880 48.50943 1.000 61.76427 84 ARG A C 1
ATOM 605 O O . ARG A 1 112 ? 47.73867 42.91819 49.34280 1.000 60.51531 84 ARG A O 1
ATOM 613 N N . GLY A 1 113 ? 45.87225 43.08979 48.11875 1.000 59.65553 85 GLY A N 1
ATOM 614 C CA . GLY A 1 113 ? 45.56455 44.39135 48.65940 1.000 55.27697 85 GLY A CA 1
ATOM 615 C C . GLY A 1 113 ? 45.12189 44.32078 50.10564 1.000 56.37686 85 GLY A C 1
ATOM 616 O O . GLY A 1 113 ? 44.68508 43.29216 50.61812 1.000 55.29728 85 GLY A O 1
ATOM 617 N N . LEU A 1 114 ? 45.26700 45.45069 50.78350 1.000 57.83062 86 LEU A N 1
ATOM 618 C CA . LEU A 1 114 ? 44.80657 45.58733 52.15776 1.000 56.39924 86 LEU A CA 1
ATOM 619 C C . LEU A 1 114 ? 44.10755 46.92405 52.28820 1.000 54.78937 86 LEU A C 1
ATOM 620 O O . LEU A 1 114 ? 44.72882 47.96986 52.06893 1.000 61.05695 86 LEU A O 1
ATOM 625 N N . THR A 1 115 ? 42.82707 46.89301 52.66347 1.000 52.84277 87 THR A N 1
ATOM 626 C CA . THR A 1 115 ? 42.07271 48.11014 52.93907 1.000 52.72176 87 THR A CA 1
ATOM 627 C C . THR A 1 115 ? 41.75013 48.13929 54.41719 1.000 54.82518 87 THR A C 1
ATOM 628 O O . THR A 1 115 ? 41.26965 47.14396 54.95894 1.000 56.27497 87 THR A O 1
ATOM 632 N N . VAL A 1 116 ? 42.02621 49.26838 55.06327 1.000 58.34761 88 VAL A N 1
ATOM 633 C CA . VAL A 1 116 ? 41.72023 49.47793 56.47775 1.000 60.41830 88 VAL A CA 1
ATOM 634 C C . VAL A 1 116 ? 40.62661 50.52952 56.57878 1.000 58.93141 88 VAL A C 1
ATOM 635 O O . VAL A 1 116 ? 40.87398 51.72125 56.35001 1.000 66.29783 88 VAL A O 1
ATOM 639 N N . LEU A 1 117 ? 39.43513 50.10938 56.96671 1.000 56.86917 89 LEU A N 1
ATOM 640 C CA . LEU A 1 117 ? 38.32839 51.02962 57.16900 1.000 66.00970 89 LEU A CA 1
ATOM 641 C C . LEU A 1 117 ? 38.08034 51.20733 58.66014 1.000 71.56740 89 LEU A C 1
ATOM 642 O O . LEU A 1 117 ? 38.32474 50.29509 59.45331 1.000 72.75418 89 LEU A O 1
ATOM 647 N N . ARG A 1 118 ? 37.61534 52.39104 59.05176 1.000 69.91006 90 ARG A N 1
ATOM 648 C CA . ARG A 1 118 ? 37.33389 52.65156 60.45863 1.000 77.41856 90 ARG A CA 1
ATOM 649 C C . ARG A 1 118 ? 35.90543 53.13646 60.62378 1.000 75.66300 90 ARG A C 1
ATOM 650 O O . ARG A 1 118 ? 35.37904 53.85777 59.77205 1.000 77.62848 90 ARG A O 1
ATOM 658 N N . TRP A 1 119 ? 35.29814 52.73219 61.73480 1.000 72.70852 91 TRP A N 1
ATOM 659 C CA . TRP A 1 119 ? 33.98478 53.19825 62.13049 1.000 70.72045 91 TRP A CA 1
ATOM 660 C C . TRP A 1 119 ? 34.06636 54.61270 62.67959 1.000 73.30274 91 TRP A C 1
ATOM 661 O O . TRP A 1 119 ? 34.97039 54.94537 63.44416 1.000 79.71538 91 TRP A O 1
ATOM 672 N N . SER A 1 120 ? 33.13436 55.45282 62.26673 1.000 71.87784 92 SER A N 1
ATOM 673 C CA . SER A 1 120 ? 32.92906 56.75099 62.89129 1.000 77.53307 92 SER A CA 1
ATOM 674 C C . SER A 1 120 ? 31.85104 56.59347 63.95591 1.000 83.70900 92 SER A C 1
ATOM 675 O O . SER A 1 120 ? 30.70615 56.25376 63.64007 1.000 86.04446 92 SER A O 1
ATOM 678 N N . THR A 1 121 ? 32.22555 56.81102 65.21797 1.000 84.31160 93 THR A N 1
ATOM 679 C CA . THR A 1 121 ? 31.23891 56.83627 66.28630 1.000 87.45267 93 THR A CA 1
ATOM 680 C C . THR A 1 121 ? 30.34873 58.06249 66.15763 1.000 88.48008 93 THR A C 1
ATOM 681 O O . THR A 1 121 ? 29.13925 57.99630 66.40811 1.000 96.05247 93 THR A O 1
ATOM 685 N N . LEU A 1 122 ? 30.93358 59.18200 65.73767 1.000 90.00347 94 LEU A N 1
ATOM 686 C CA . LEU A 1 122 ? 30.17576 60.41669 65.58062 1.000 102.15699 94 LEU A CA 1
ATOM 687 C C . LEU A 1 122 ? 29.01830 60.24615 64.59635 1.000 99.03692 94 LEU A C 1
ATOM 688 O O . LEU A 1 122 ? 27.87127 60.58425 64.90306 1.000 100.02825 94 LEU A O 1
ATOM 693 N N . ARG A 1 123 ? 29.30268 59.70598 63.41198 1.000 99.98649 95 ARG A N 1
ATOM 694 C CA . ARG A 1 123 ? 28.34824 59.63196 62.31084 1.000 94.33907 95 ARG A CA 1
ATOM 695 C C . ARG A 1 123 ? 27.53479 58.34043 62.26605 1.000 89.05861 95 ARG A C 1
ATOM 696 O O . ARG A 1 123 ? 26.53883 58.29240 61.54101 1.000 94.61174 95 ARG A O 1
ATOM 704 N N . GLU A 1 124 ? 27.92494 57.30302 63.00547 1.000 89.89595 96 GLU A N 1
ATOM 705 C CA . GLU A 1 124 ? 27.40218 55.94367 62.82277 1.000 86.46917 96 GLU A CA 1
ATOM 706 C C . GLU A 1 124 ? 27.46665 55.51074 61.35448 1.000 85.93992 96 GLU A C 1
ATOM 707 O O . GLU A 1 124 ? 26.48853 55.04773 60.76080 1.000 82.56005 96 GLU A O 1
ATOM 713 N N . GLU A 1 125 ? 28.65492 55.63582 60.77325 1.000 79.21063 97 GLU A N 1
ATOM 714 C CA . GLU A 1 125 ? 28.89925 55.07962 59.45379 1.000 73.38285 97 GLU A CA 1
ATOM 715 C C . GLU A 1 125 ? 30.38401 54.78185 59.32380 1.000 70.87510 97 GLU A C 1
ATOM 716 O O . GLU A 1 125 ? 31.18095 55.11309 60.20335 1.000 78.41204 97 GLU A O 1
ATOM 722 N N . VAL A 1 126 ? 30.74285 54.11044 58.24340 1.000 66.55699 98 VAL A N 1
ATOM 723 C CA . VAL A 1 126 ? 32.14159 53.79548 57.97959 1.000 69.41400 98 VAL A CA 1
ATOM 724 C C . VAL A 1 126 ? 32.83810 55.04403 57.46172 1.000 70.64736 98 VAL A C 1
ATOM 725 O O . VAL A 1 126 ? 32.25443 55.83582 56.71388 1.000 68.60583 98 VAL A O 1
ATOM 729 N N . ASP A 1 127 ? 34.08060 55.24453 57.89685 1.000 71.37016 99 ASP A N 1
ATOM 730 C CA . ASP A 1 127 ? 34.90636 56.36595 57.46728 1.000 72.61483 99 ASP A CA 1
ATOM 731 C C . ASP A 1 127 ? 35.83697 55.85843 56.37421 1.000 75.18212 99 ASP A C 1
ATOM 732 O O . ASP A 1 127 ? 36.68401 54.99560 56.62083 1.000 77.17107 99 ASP A O 1
ATOM 737 N N . LEU A 1 128 ? 35.65445 56.36676 55.16141 1.000 76.91101 100 LEU A N 1
ATOM 738 C CA . LEU A 1 128 ? 36.48038 55.96192 54.04099 1.000 75.09451 100 LEU A CA 1
ATOM 739 C C . LEU A 1 128 ? 37.75364 56.78988 53.91760 1.000 74.16863 100 LEU A C 1
ATOM 740 O O . LEU A 1 128 ? 38.54855 56.53797 53.00199 1.000 72.89689 100 LEU A O 1
ATOM 745 N N . SER A 1 129 ? 37.96382 57.75484 54.81577 1.000 79.15205 101 SER A N 1
ATOM 746 C CA . SER A 1 129 ? 39.21896 58.50045 54.87203 1.000 83.45102 101 SER A CA 1
ATOM 747 C C . SER A 1 129 ? 40.42223 57.56065 54.77767 1.000 83.72639 101 SER A C 1
ATOM 748 O O . SER A 1 129 ? 40.44114 56.50431 55.43122 1.000 76.37599 101 SER A O 1
ATOM 751 N N . PRO A 1 130 ? 41.44303 57.92168 53.99307 1.000 79.25082 102 PRO A N 1
ATOM 752 C CA . PRO A 1 130 ? 42.58571 57.02231 53.77968 1.000 78.03473 102 PRO A CA 1
ATOM 753 C C . PRO A 1 130 ? 43.33502 56.78064 55.08047 1.000 79.02790 102 PRO A C 1
ATOM 754 O O . PRO A 1 130 ? 43.64030 57.71787 55.81620 1.000 76.33813 102 PRO A O 1
ATOM 758 N N . ALA A 1 131 ? 43.60617 55.51731 55.36148 1.000 81.42358 103 ALA A N 1
ATOM 759 C CA . ALA A 1 131 ? 44.38147 55.16256 56.53298 1.000 86.98909 103 ALA A CA 1
ATOM 760 C C . ALA A 1 131 ? 45.83445 55.57759 56.33023 1.000 90.40803 103 ALA A C 1
ATOM 761 O O . ALA A 1 131 ? 46.40010 55.34458 55.25463 1.000 86.97315 103 ALA A O 1
ATOM 763 N N . PRO A 1 132 ? 46.46087 56.21329 57.31138 1.000 94.74315 104 PRO A N 1
ATOM 764 C CA . PRO A 1 132 ? 47.90830 56.43386 57.23515 1.000 96.54920 104 PRO A CA 1
ATOM 765 C C . PRO A 1 132 ? 48.63996 55.15219 56.84748 1.000 96.17279 104 PRO A C 1
ATOM 766 O O . PRO A 1 132 ? 48.38911 54.07561 57.40371 1.000 91.30972 104 PRO A O 1
ATOM 770 N N . GLU A 1 133 ? 49.53268 55.27014 55.85731 1.000 95.98139 105 GLU A N 1
ATOM 771 C CA . GLU A 1 133 ? 50.31457 54.11794 55.41581 1.000 100.26800 105 GLU A CA 1
ATOM 772 C C . GLU A 1 133 ? 51.12087 53.49461 56.55905 1.000 96.11103 105 GLU A C 1
ATOM 773 O O . GLU A 1 133 ? 51.38169 52.28496 56.54306 1.000 90.98892 105 GLU A O 1
ATOM 779 N N . SER A 1 134 ? 51.51487 54.28196 57.56536 1.000 90.50408 106 SER A N 1
ATOM 780 C CA . SER A 1 134 ? 52.08006 53.66620 58.76211 1.000 93.19488 106 SER A CA 1
ATOM 781 C C . SER A 1 134 ? 51.07075 52.74251 59.44105 1.000 89.49909 106 SER A C 1
ATOM 782 O O . SER A 1 134 ? 51.43201 51.66884 59.93718 1.000 90.46019 106 SER A O 1
ATOM 785 N N . GLU A 1 135 ? 49.79980 53.14268 59.48114 1.000 91.74560 107 GLU A N 1
ATOM 786 C CA . GLU A 1 135 ? 48.77602 52.28699 60.07384 1.000 87.82067 107 GLU A CA 1
ATOM 787 C C . GLU A 1 135 ? 48.52603 51.04286 59.22403 1.000 80.60543 107 GLU A C 1
ATOM 788 O O . GLU A 1 135 ? 48.31101 49.94501 59.75531 1.000 75.28378 107 GLU A O 1
ATOM 794 N N . VAL A 1 136 ? 48.55350 51.19353 57.90257 1.000 76.35325 108 VAL A N 1
ATOM 795 C CA . VAL A 1 136 ? 48.33856 50.05033 57.01896 1.000 79.81247 108 VAL A CA 1
ATOM 796 C C . VAL A 1 136 ? 49.48186 49.04322 57.14586 1.000 78.33500 108 VAL A C 1
ATOM 797 O O . VAL A 1 136 ? 49.25245 47.83008 57.24580 1.000 75.45975 108 VAL A O 1
ATOM 801 N N . GLU A 1 137 ? 50.72978 49.51874 57.16701 1.000 78.07009 109 GLU A N 1
ATOM 802 C CA . GLU A 1 137 ? 51.84381 48.57920 57.20169 1.000 78.93526 109 GLU A CA 1
ATOM 803 C C . GLU A 1 137 ? 51.88629 47.78090 58.50397 1.000 76.93727 109 GLU A C 1
ATOM 804 O O . GLU A 1 137 ? 52.23050 46.59021 58.49607 1.000 74.84435 109 GLU A O 1
ATOM 810 N N . ALA A 1 138 ? 51.55701 48.40638 59.63568 1.000 74.88802 110 ALA A N 1
ATOM 811 C CA . ALA A 1 138 ? 51.45607 47.62732 60.86285 1.000 71.67409 110 ALA A CA 1
ATOM 812 C C . ALA A 1 138 ? 50.35149 46.58343 60.74382 1.000 67.67039 110 ALA A C 1
ATOM 813 O O . ALA A 1 138 ? 50.51265 45.43979 61.18744 1.000 72.56300 110 ALA A O 1
ATOM 815 N N . MET A 1 139 ? 49.23722 46.94644 60.11391 1.000 62.44272 111 MET A N 1
ATOM 816 C CA . MET A 1 139 ? 48.13369 46.00194 59.96341 1.000 69.61972 111 MET A CA 1
ATOM 817 C C . MET A 1 139 ? 48.55096 44.78882 59.13507 1.000 68.58325 111 MET A C 1
ATOM 818 O O . MET A 1 139 ? 48.25436 43.63976 59.49736 1.000 67.65279 111 MET A O 1
ATOM 823 N N . ARG A 1 140 ? 49.27038 45.02816 58.03810 1.000 61.59462 112 ARG A N 1
ATOM 824 C CA . ARG A 1 140 ? 49.70149 43.94128 57.17154 1.000 59.45036 112 ARG A CA 1
ATOM 825 C C . ARG A 1 140 ? 50.70171 43.03028 57.85710 1.000 62.45943 112 ARG A C 1
ATOM 826 O O . ARG A 1 140 ? 50.68199 41.81673 57.63419 1.000 61.68303 112 ARG A O 1
ATOM 834 N N . ALA A 1 141 ? 51.62104 43.60285 58.64716 1.000 64.41572 113 ALA A N 1
ATOM 835 C CA . ALA A 1 141 ? 52.52658 42.80243 59.46418 1.000 62.04524 113 ALA A CA 1
ATOM 836 C C . ALA A 1 141 ? 51.76734 41.88054 60.39356 1.000 67.60649 113 ALA A C 1
ATOM 837 O O . ALA A 1 141 ? 52.31634 40.86096 60.81342 1.000 67.94276 113 ALA A O 1
ATOM 839 N N . ASN A 1 142 ? 50.51025 42.20834 60.70665 1.000 69.38948 114 ASN A N 1
ATOM 840 C CA . ASN A 1 142 ? 49.72074 41.46566 61.66935 1.000 69.49535 114 ASN A CA 1
ATOM 841 C C . ASN A 1 142 ? 48.74472 40.47943 61.05566 1.000 68.84765 114 ASN A C 1
ATOM 842 O O . ASN A 1 142 ? 48.12311 39.71762 61.80692 1.000 69.99242 114 ASN A O 1
ATOM 847 N N . LEU A 1 143 ? 48.58124 40.48851 59.72983 1.000 61.25564 115 LEU A N 1
ATOM 848 C CA . LEU A 1 143 ? 47.58562 39.63712 59.08577 1.000 69.28411 115 LEU A CA 1
ATOM 849 C C . LEU A 1 143 ? 47.68505 38.18317 59.54668 1.000 65.93991 115 LEU A C 1
ATOM 850 O O . LEU A 1 143 ? 46.67737 37.47659 59.60227 1.000 67.22654 115 LEU A O 1
ATOM 855 N N . GLN A 1 144 ? 48.87878 37.71845 59.88916 1.000 62.98231 116 GLN A N 1
ATOM 856 C CA . GLN A 1 144 ? 49.02613 36.31831 60.26789 1.000 67.54775 116 GLN A CA 1
ATOM 857 C C . GLN A 1 144 ? 48.18671 35.98558 61.49480 1.000 72.16087 116 GLN A C 1
ATOM 858 O O . GLN A 1 144 ? 47.57511 34.90925 61.56725 1.000 68.39398 116 GLN A O 1
ATOM 864 N N . GLU A 1 145 ? 48.16503 36.89399 62.47886 1.000 69.77026 117 GLU A N 1
ATOM 865 C CA . GLU A 1 145 ? 47.38297 36.69357 63.69241 1.000 71.87737 117 GLU A CA 1
ATOM 866 C C . GLU A 1 145 ? 45.93278 37.11953 63.51132 1.000 69.99214 117 GLU A C 1
ATOM 867 O O . GLU A 1 145 ? 45.04788 36.54529 64.14704 1.000 68.25241 117 GLU A O 1
ATOM 873 N N . LEU A 1 146 ? 45.68585 38.11306 62.65233 1.000 65.39495 118 LEU A N 1
ATOM 874 C CA . LEU A 1 146 ? 44.34521 38.61173 62.39395 1.000 67.82698 118 LEU A CA 1
ATOM 875 C C . LEU A 1 146 ? 43.48868 37.63938 61.60345 1.000 66.34741 118 LEU A C 1
ATOM 876 O O . LEU A 1 146 ? 42.27471 37.81954 61.55960 1.000 64.64223 118 LEU A O 1
ATOM 881 N N . ASP A 1 147 ? 44.09179 36.61774 61.00116 1.000 66.69377 119 ASP A N 1
ATOM 882 C CA . ASP A 1 147 ? 43.39572 35.72847 60.08087 1.000 66.25616 119 ASP A CA 1
ATOM 883 C C . ASP A 1 147 ? 42.24611 34.98149 60.75847 1.000 69.76235 119 ASP A C 1
ATOM 884 O O . ASP A 1 147 ? 41.23906 34.66878 60.10901 1.000 70.39760 119 ASP A O 1
ATOM 889 N N . GLN A 1 148 ? 42.36580 34.69475 62.05480 1.000 63.88837 120 GLN A N 1
ATOM 890 C CA . GLN A 1 148 ? 41.28316 34.04453 62.78729 1.000 63.96864 120 GLN A CA 1
ATOM 891 C C . GLN A 1 148 ? 40.01289 34.89611 62.82036 1.000 62.75820 120 GLN A C 1
ATOM 892 O O . GLN A 1 148 ? 38.91721 34.34801 62.96441 1.000 65.93993 120 GLN A O 1
ATOM 898 N N . PHE A 1 149 ? 40.14756 36.21444 62.66632 1.000 60.78627 121 PHE A N 1
ATOM 899 C CA . PHE A 1 149 ? 39.08687 37.19819 62.82638 1.000 62.30560 121 PHE A CA 1
ATOM 900 C C . PHE A 1 149 ? 38.51241 37.67414 61.48620 1.000 62.96696 121 PHE A C 1
ATOM 901 O O . PHE A 1 149 ? 37.70671 38.61055 61.45125 1.000 61.16139 121 PHE A O 1
ATOM 909 N N . LEU A 1 150 ? 38.92459 37.07108 60.38722 1.000 64.08609 122 LEU A N 1
ATOM 910 C CA . LEU A 1 150 ? 38.53884 37.49318 59.04825 1.000 63.86358 122 LEU A CA 1
ATOM 911 C C . LEU A 1 150 ? 37.69213 36.39096 58.44363 1.000 62.88106 122 LEU A C 1
ATOM 912 O O . LEU A 1 150 ? 38.12825 35.23494 58.39317 1.000 59.43985 122 LEU A O 1
ATOM 917 N N . GLY A 1 151 ? 36.47988 36.74314 58.01335 1.000 66.10203 123 GLY A N 1
ATOM 918 C CA . GLY A 1 151 ? 35.65156 35.82931 57.26985 1.000 58.02763 123 GLY A CA 1
ATOM 919 C C . GLY A 1 151 ? 36.21460 35.64252 55.87538 1.000 62.09078 123 GLY A C 1
ATOM 920 O O . GLY A 1 151 ? 36.56142 36.60712 55.17543 1.000 60.95296 123 GLY A O 1
ATOM 921 N N . PRO A 1 152 ? 36.33166 34.38989 55.44298 1.000 63.16392 124 PRO A N 1
ATOM 922 C CA . PRO A 1 152 ? 36.64365 34.13216 54.03249 1.000 63.31305 124 PRO A CA 1
ATOM 923 C C . PRO A 1 152 ? 35.47152 34.51653 53.15075 1.000 62.75901 124 PRO A C 1
ATOM 924 O O . PRO A 1 152 ? 34.34837 34.07216 53.38434 1.000 67.64945 124 PRO A O 1
ATOM 928 N N . TYR A 1 153 ? 35.73953 35.35400 52.14514 1.000 64.86165 125 TYR A N 1
ATOM 929 C CA . TYR A 1 153 ? 34.81160 35.59127 51.05432 1.000 59.78164 125 TYR A CA 1
ATOM 930 C C . TYR A 1 153 ? 34.37753 34.25090 50.46160 1.000 66.27661 125 TYR A C 1
ATOM 931 O O . TYR A 1 153 ? 35.23347 33.47579 50.01498 1.000 70.31266 125 TYR A O 1
ATOM 940 N N . PRO A 1 154 ? 33.06852 33.94069 50.44255 1.000 71.06641 126 PRO A N 1
ATOM 941 C CA . PRO A 1 154 ? 32.59798 32.64608 49.92771 1.000 75.50255 126 PRO A CA 1
ATOM 942 C C . PRO A 1 154 ? 32.64558 32.61200 48.39158 1.000 77.46480 126 PRO A C 1
ATOM 943 O O . PRO A 1 154 ? 31.85529 33.25411 47.72255 1.000 72.31775 126 PRO A O 1
ATOM 947 N N . TYR A 1 155 ? 33.59471 31.81475 47.87534 1.000 80.87009 127 TYR A N 1
ATOM 948 C CA . TYR A 1 155 ? 33.80328 31.76028 46.43317 1.000 83.51376 127 TYR A CA 1
ATOM 949 C C . TYR A 1 155 ? 32.55117 31.30970 45.69823 1.000 80.74515 127 TYR A C 1
ATOM 950 O O . TYR A 1 155 ? 32.37098 31.67394 44.52945 1.000 82.31707 127 TYR A O 1
ATOM 959 N N . ALA A 1 156 ? 31.66237 30.56623 46.36860 1.000 80.19386 128 ALA A N 1
ATOM 960 C CA . ALA A 1 156 ? 30.44910 30.07217 45.71912 1.000 80.16688 128 ALA A CA 1
ATOM 961 C C . ALA A 1 156 ? 29.52687 31.18994 45.25734 1.000 78.07968 128 ALA A C 1
ATOM 962 O O . ALA A 1 156 ? 28.65917 30.94755 44.41601 1.000 82.29781 128 ALA A O 1
ATOM 964 N N . THR A 1 157 ? 29.68066 32.40148 45.77539 1.000 76.18822 129 THR A N 1
ATOM 965 C CA . THR A 1 157 ? 28.84429 33.50543 45.33485 1.000 75.56732 129 THR A CA 1
ATOM 966 C C . THR A 1 157 ? 29.50717 34.38518 44.29480 1.000 71.08356 129 THR A C 1
ATOM 967 O O . THR A 1 157 ? 28.85875 35.32136 43.80647 1.000 67.24376 129 THR A O 1
ATOM 971 N N . LEU A 1 158 ? 30.78050 34.12074 43.97048 1.000 71.98679 130 LEU A N 1
ATOM 972 C CA . LEU A 1 158 ? 31.51112 34.97040 43.04128 1.000 67.11346 130 LEU A CA 1
ATOM 973 C C . LEU A 1 158 ? 30.83813 34.99430 41.66900 1.000 66.87399 130 LEU A C 1
ATOM 974 O O . LEU A 1 158 ? 30.59191 36.06644 41.10414 1.000 62.28627 130 LEU A O 1
ATOM 979 N N . LYS A 1 159 ? 30.50060 33.81048 41.14426 1.000 67.45286 131 LYS A N 1
ATOM 980 C CA . LYS A 1 159 ? 29.99879 33.66332 39.77845 1.000 65.42961 131 LYS A CA 1
ATOM 981 C C . LYS A 1 159 ? 28.72758 34.47637 39.55027 1.000 67.05426 131 LYS A C 1
ATOM 982 O O . LYS A 1 159 ? 28.53642 35.08625 38.48877 1.000 64.92497 131 LYS A O 1
ATOM 988 N N . LYS A 1 160 ? 27.85290 34.51717 40.54079 1.000 68.95740 132 LYS A N 1
ATOM 989 C CA . LYS A 1 160 ? 26.66160 35.33026 40.37941 1.000 61.58267 132 LYS A CA 1
ATOM 990 C C . LYS A 1 160 ? 26.98989 36.81606 40.46863 1.000 61.15483 132 LYS A C 1
ATOM 991 O O . LYS A 1 160 ? 26.44030 37.61221 39.70420 1.000 59.09292 132 LYS A O 1
ATOM 997 N N . TRP A 1 161 ? 27.90156 37.20945 41.36906 1.000 61.39420 133 TRP A N 1
ATOM 998 C CA . TRP A 1 161 ? 28.28546 38.61766 41.46552 1.000 54.97084 133 TRP A CA 1
ATOM 999 C C . TRP A 1 161 ? 28.94480 39.11308 40.18491 1.000 55.01776 133 TRP A C 1
ATOM 1000 O O . TRP A 1 161 ? 28.74921 40.26684 39.78088 1.000 51.72814 133 TRP A O 1
ATOM 1011 N N . ILE A 1 162 ? 29.74359 38.25748 39.54113 1.000 57.66908 134 ILE A N 1
ATOM 1012 C CA . ILE A 1 162 ? 30.39612 38.62588 38.29024 1.000 55.26877 134 ILE A CA 1
ATOM 1013 C C . ILE A 1 162 ? 29.36053 38.82464 37.19534 1.000 55.72838 134 ILE A C 1
ATOM 1014 O O . ILE A 1 162 ? 29.48683 39.73275 36.36642 1.000 51.80385 134 ILE A O 1
ATOM 1019 N N . SER A 1 163 ? 28.32647 37.97191 37.17495 1.000 54.45378 135 SER A N 1
ATOM 1020 C CA . SER A 1 163 ? 27.29580 38.04354 36.14756 1.000 58.15532 135 SER A CA 1
ATOM 1021 C C . SER A 1 163 ? 26.54858 39.36453 36.18544 1.000 54.09075 135 SER A C 1
ATOM 1022 O O . SER A 1 163 ? 26.00156 39.77942 35.16248 1.000 57.40139 135 SER A O 1
ATOM 1025 N N . LEU A 1 164 ? 26.55560 40.05502 37.31992 1.000 54.61036 136 LEU A N 1
ATOM 1026 C CA . LEU A 1 164 ? 25.86326 41.32541 37.46382 1.000 51.93112 136 LEU A CA 1
ATOM 1027 C C . LEU A 1 164 ? 26.77221 42.53088 37.32990 1.000 51.09194 136 LEU A C 1
ATOM 1028 O O . LEU A 1 164 ? 26.27444 43.65594 37.29097 1.000 47.20408 136 LEU A O 1
ATOM 1033 N N . THR A 1 165 ? 28.08717 42.34396 37.30798 1.000 51.95776 137 THR A N 1
ATOM 1034 C CA . THR A 1 165 ? 28.98752 43.48190 37.39378 1.000 48.24488 137 THR A CA 1
ATOM 1035 C C . THR A 1 165 ? 30.12091 43.45980 36.39077 1.000 49.43936 137 THR A C 1
ATOM 1036 O O . THR A 1 165 ? 30.85627 44.44452 36.31785 1.000 49.95914 137 THR A O 1
ATOM 1040 N N . ASN A 1 166 ? 30.26453 42.39992 35.59417 1.000 48.67070 138 ASN A N 1
ATOM 1041 C CA . ASN A 1 166 ? 31.40225 42.29286 34.69025 1.000 48.98096 138 ASN A CA 1
ATOM 1042 C C . ASN A 1 166 ? 31.52678 43.43793 33.69482 1.000 51.75462 138 ASN A C 1
ATOM 1043 O O . ASN A 1 166 ? 32.54011 43.48604 32.99472 1.000 56.33246 138 ASN A O 1
ATOM 1048 N N . PHE A 1 167 ? 30.56974 44.36790 33.61654 1.000 49.22938 139 PHE A N 1
ATOM 1049 C CA . PHE A 1 167 ? 30.74410 45.57704 32.80724 1.000 48.80610 139 PHE A CA 1
ATOM 1050 C C . PHE A 1 167 ? 30.96080 46.84105 33.63240 1.000 51.18094 139 PHE A C 1
ATOM 1051 O O . PHE A 1 167 ? 31.07302 47.93043 33.05484 1.000 48.26588 139 PHE A O 1
ATOM 1059 N N . ILE A 1 168 ? 31.03883 46.73584 34.95724 1.000 51.59083 140 ILE A N 1
ATOM 1060 C CA . ILE A 1 168 ? 31.34248 47.89747 35.78891 1.000 51.55512 140 ILE A CA 1
ATOM 1061 C C . ILE A 1 168 ? 32.85832 48.05696 35.85269 1.000 54.33503 140 ILE A C 1
ATOM 1062 O O . ILE A 1 168 ? 33.58997 47.12007 36.20762 1.000 54.31647 140 ILE A O 1
ATOM 1067 N N . SER A 1 169 ? 33.33108 49.23882 35.48250 1.000 54.30715 141 SER A N 1
ATOM 1068 C CA . SER A 1 169 ? 34.73677 49.59482 35.55242 1.000 57.96315 141 SER A CA 1
ATOM 1069 C C . SER A 1 169 ? 34.95487 50.62570 36.65300 1.000 56.97698 141 SER A C 1
ATOM 1070 O O . SER A 1 169 ? 34.00844 51.15151 37.23841 1.000 58.07234 141 SER A O 1
ATOM 1073 N N . GLU A 1 170 ? 36.22673 50.92599 36.91764 1.000 58.26783 142 GLU A N 1
ATOM 1074 C CA . GLU A 1 170 ? 36.54549 52.02156 37.82599 1.000 59.58098 142 GLU A CA 1
ATOM 1075 C C . GLU A 1 170 ? 35.97718 53.33173 37.31476 1.000 59.64624 142 GLU A C 1
ATOM 1076 O O . GLU A 1 170 ? 35.48764 54.15482 38.09872 1.000 58.61472 142 GLU A O 1
ATOM 1082 N N . ALA A 1 171 ? 36.03080 53.53937 35.99638 1.000 60.60500 143 ALA A N 1
ATOM 1083 C CA . ALA A 1 171 ? 35.44262 54.73918 35.41300 1.000 60.20885 143 ALA A CA 1
ATOM 1084 C C . ALA A 1 171 ? 33.96551 54.84365 35.75537 1.000 55.10684 143 ALA A C 1
ATOM 1085 O O . ALA A 1 171 ? 33.47428 55.93434 36.04550 1.000 61.05380 143 ALA A O 1
ATOM 1087 N N . THR A 1 172 ? 33.24800 53.71705 35.75624 1.000 56.50042 144 THR A N 1
ATOM 1088 C CA . THR A 1 172 ? 31.82042 53.73729 36.07280 1.000 55.22223 144 THR A CA 1
ATOM 1089 C C . THR A 1 172 ? 31.58283 54.19578 37.49901 1.000 56.85640 144 THR A C 1
ATOM 1090 O O . THR A 1 172 ? 30.81963 55.14345 37.73704 1.000 58.66699 144 THR A O 1
ATOM 1094 N N . VAL A 1 173 ? 32.18348 53.47750 38.46315 1.000 59.11297 145 VAL A N 1
ATOM 1095 C CA . VAL A 1 173 ? 32.11205 53.84034 39.88573 1.000 55.26796 145 VAL A CA 1
ATOM 1096 C C . VAL A 1 173 ? 32.48226 55.29812 40.08481 1.000 56.79780 145 VAL A C 1
ATOM 1097 O O . VAL A 1 173 ? 31.77026 56.05069 40.75999 1.000 57.39566 145 VAL A O 1
ATOM 1101 N N . GLU A 1 174 ? 33.59670 55.71860 39.48022 1.000 55.20837 146 GLU A N 1
ATOM 1102 C CA . GLU A 1 174 ? 34.07412 57.08297 39.66192 1.000 57.92252 146 GLU A CA 1
ATOM 1103 C C . GLU A 1 174 ? 33.07881 58.10716 39.13864 1.000 64.73141 146 GLU A C 1
ATOM 1104 O O . GLU A 1 174 ? 32.99740 59.22804 39.65887 1.000 66.09096 146 GLU A O 1
ATOM 1110 N N . LYS A 1 175 ? 32.31172 57.74393 38.11299 1.000 56.46373 147 LYS A N 1
ATOM 1111 C CA . LYS A 1 175 ? 31.35623 58.67494 37.53221 1.000 60.01154 147 LYS A CA 1
ATOM 1112 C C . LYS A 1 175 ? 30.03752 58.66786 38.30503 1.000 59.86122 147 LYS A C 1
ATOM 1113 O O . LYS A 1 175 ? 29.47881 59.73005 38.60480 1.000 61.82867 147 LYS A O 1
ATOM 1119 N N . LEU A 1 176 ? 29.53134 57.48264 38.63948 1.000 53.81144 148 LEU A N 1
ATOM 1120 C CA . LEU A 1 176 ? 28.17959 57.37245 39.18657 1.000 59.77634 148 LEU A CA 1
ATOM 1121 C C . LEU A 1 176 ? 28.11467 57.51888 40.70765 1.000 63.20645 148 LEU A C 1
ATOM 1122 O O . LEU A 1 176 ? 27.10881 58.02927 41.20767 1.000 63.92560 148 LEU A O 1
ATOM 1127 N N . GLN A 1 177 ? 29.15794 57.11984 41.46152 1.000 59.69690 149 GLN A N 1
ATOM 1128 C CA . GLN A 1 177 ? 29.04116 57.07143 42.91582 1.000 58.12923 149 GLN A CA 1
ATOM 1129 C C . GLN A 1 177 ? 28.81557 58.46493 43.50395 1.000 61.21707 149 GLN A C 1
ATOM 1130 O O . GLN A 1 177 ? 29.13018 59.47411 42.87644 1.000 64.71652 149 GLN A O 1
ATOM 1136 N N . PRO A 1 178 ? 28.22999 58.54227 44.69759 1.000 66.09432 150 PRO A N 1
ATOM 1137 C CA . PRO A 1 178 ? 27.89840 59.84813 45.28948 1.000 66.90731 150 PRO A CA 1
ATOM 1138 C C . PRO A 1 178 ? 29.12442 60.69681 45.58992 1.000 70.87662 150 PRO A C 1
ATOM 1139 O O . PRO A 1 178 ? 30.27817 60.25234 45.52294 1.000 71.30718 150 PRO A O 1
ATOM 1143 N N . GLU A 1 179 ? 28.85089 61.95892 45.94156 1.000 75.96441 151 GLU A N 1
ATOM 1144 C CA . GLU A 1 179 ? 29.92863 62.89044 46.26873 1.000 82.25073 151 GLU A CA 1
ATOM 1145 C C . GLU A 1 179 ? 30.79206 62.34890 47.39338 1.000 77.46930 151 GLU A C 1
ATOM 1146 O O . GLU A 1 179 ? 32.02034 62.44109 47.33814 1.000 86.49884 151 GLU A O 1
ATOM 1152 N N . ASN A 1 180 ? 30.16561 61.76235 48.41093 1.000 72.82347 152 ASN A N 1
ATOM 1153 C CA . ASN A 1 180 ? 30.86480 61.16937 49.53724 1.000 76.37328 152 ASN A CA 1
ATOM 1154 C C . ASN A 1 180 ? 30.87924 59.65870 49.45333 1.000 73.01937 152 ASN A C 1
ATOM 1155 O O . ASN A 1 180 ? 31.06660 58.98147 50.46288 1.000 71.91978 152 ASN A O 1
ATOM 1160 N N . ARG A 1 181 ? 30.66160 59.12033 48.27343 1.000 68.36095 153 ARG A N 1
ATOM 1161 C CA . ARG A 1 181 ? 30.93905 57.75158 47.85736 1.000 68.08076 153 ARG A CA 1
ATOM 1162 C C . ARG A 1 181 ? 30.00964 56.71053 48.46284 1.000 66.26228 153 ARG A C 1
ATOM 1163 O O . ARG A 1 181 ? 30.09716 55.55060 48.06936 1.000 67.67356 153 ARG A O 1
ATOM 1171 N N . GLN A 1 182 ? 29.11134 57.06159 49.37456 1.000 68.15566 154 GLN A N 1
ATOM 1172 C CA . GLN A 1 182 ? 28.26294 56.06373 50.01327 1.000 68.13656 154 GLN A CA 1
ATOM 1173 C C . GLN A 1 182 ? 26.81677 56.17730 49.54171 1.000 67.18256 154 GLN A C 1
ATOM 1174 O O . GLN A 1 182 ? 26.25368 57.27180 49.44208 1.000 67.73732 154 GLN A O 1
ATOM 1180 N N . ILE A 1 183 ? 26.25084 55.01933 49.22236 1.000 70.86631 155 ILE A N 1
ATOM 1181 C CA . ILE A 1 183 ? 24.90663 54.85720 48.68592 1.000 67.94641 155 ILE A CA 1
ATOM 1182 C C . ILE A 1 183 ? 23.99267 54.44372 49.82823 1.000 71.18831 155 ILE A C 1
ATOM 1183 O O . ILE A 1 183 ? 24.39797 53.64964 50.68416 1.000 77.27405 155 ILE A O 1
ATOM 1188 N N . CYS A 1 184 ? 22.78664 55.01418 49.88895 1.000 75.95787 156 CYS A N 1
ATOM 1189 C CA . CYS A 1 184 ? 21.96807 54.82375 51.08638 1.000 82.74303 156 CYS A CA 1
ATOM 1190 C C . CYS A 1 184 ? 20.51494 54.56427 50.74573 1.000 79.22047 156 CYS A C 1
ATOM 1191 O O . CYS A 1 184 ? 19.93749 55.26173 49.91244 1.000 91.97421 156 CYS A O 1
ATOM 1194 N N . ALA A 1 185 ? 19.92618 53.58380 51.43657 1.000 86.83241 157 ALA A N 1
ATOM 1195 C CA . ALA A 1 185 ? 18.52199 53.22157 51.24459 1.000 95.24548 157 ALA A CA 1
ATOM 1196 C C . ALA A 1 185 ? 17.56737 54.39954 51.43855 1.000 107.70421 157 ALA A C 1
ATOM 1197 O O . ALA A 1 185 ? 16.53628 54.48391 50.75640 1.000 106.09577 157 ALA A O 1
ATOM 1199 N N . PHE A 1 186 ? 17.86406 55.29151 52.37452 1.000 125.54026 158 PHE A N 1
ATOM 1200 C CA . PHE A 1 186 ? 16.95630 56.38773 52.68368 1.000 125.44463 158 PHE A CA 1
ATOM 1201 C C . PHE A 1 186 ? 17.34078 57.66322 51.94621 1.000 131.76959 158 PHE A C 1
ATOM 1202 O O . PHE A 1 186 ? 17.51473 58.71386 52.56336 1.000 159.10755 158 PHE A O 1
ATOM 1210 N N . ALA A 1 219 ? 21.66348 64.74281 49.25222 1.000 113.21146 202 ALA A N 1
ATOM 1211 C CA . ALA A 1 219 ? 22.28271 65.28276 50.46322 1.000 131.25369 202 ALA A CA 1
ATOM 1212 C C . ALA A 1 219 ? 23.75994 64.87916 50.52106 1.000 123.55240 202 ALA A C 1
ATOM 1213 O O . ALA A 1 219 ? 24.33629 64.67611 51.60206 1.000 105.96156 202 ALA A O 1
ATOM 1215 N N . GLY A 1 220 ? 24.36785 64.78214 49.33260 1.000 112.36038 203 GLY A N 1
ATOM 1216 C CA . GLY A 1 220 ? 25.69575 64.23040 49.17745 1.000 98.52756 203 GLY A CA 1
ATOM 1217 C C . GLY A 1 220 ? 25.73666 62.72338 49.04959 1.000 86.45639 203 GLY A C 1
ATOM 1218 O O . GLY A 1 220 ? 26.83101 62.15758 48.88869 1.000 79.01670 203 GLY A O 1
ATOM 1219 N N . THR A 1 221 ? 24.58467 62.05524 49.14171 1.000 90.32891 204 THR A N 1
ATOM 1220 C CA . THR A 1 221 ? 24.46997 60.61186 48.97497 1.000 82.90654 204 THR A CA 1
ATOM 1221 C C . THR A 1 221 ? 23.83176 60.24299 47.65280 1.000 76.04625 204 THR A C 1
ATOM 1222 O O . THR A 1 221 ? 23.52031 59.06509 47.43601 1.000 71.07589 204 THR A O 1
ATOM 1226 N N . GLU A 1 222 ? 23.60703 61.22251 46.77964 1.000 76.28128 205 GLU A N 1
ATOM 1227 C CA . GLU A 1 222 ? 22.85284 60.98711 45.55403 1.000 81.64014 205 GLU A CA 1
ATOM 1228 C C . GLU A 1 222 ? 23.72367 60.29761 44.51740 1.000 67.46259 205 GLU A C 1
ATOM 1229 O O . GLU A 1 222 ? 24.83311 60.75138 44.22359 1.000 68.76424 205 GLU A O 1
ATOM 1235 N N . ILE A 1 223 ? 23.24094 59.16943 43.99889 1.000 62.82898 206 ILE A N 1
ATOM 1236 C CA . ILE A 1 223 ? 23.92904 58.52453 42.89114 1.000 61.50670 206 ILE A CA 1
ATOM 1237 C C . ILE A 1 223 ? 23.91755 59.47151 41.69486 1.000 61.83791 206 ILE A C 1
ATOM 1238 O O . ILE A 1 223 ? 22.91986 60.15612 41.42424 1.000 66.35508 206 ILE A O 1
ATOM 1243 N N . ARG A 1 224 ? 25.04615 59.56290 41.00291 1.000 59.34154 207 ARG A N 1
ATOM 1244 C CA . ARG A 1 224 ? 25.21105 60.57828 39.96390 1.000 64.31661 207 ARG A CA 1
ATOM 1245 C C . ARG A 1 224 ? 24.93113 59.97784 38.57991 1.000 63.18359 207 ARG A C 1
ATOM 1246 O O . ARG A 1 224 ? 25.77372 59.94338 37.67705 1.000 65.03160 207 ARG A O 1
ATOM 1254 N N . PHE A 1 225 ? 23.69169 59.50585 38.43573 1.000 62.74985 208 PHE A N 1
ATOM 1255 C CA . PHE A 1 225 ? 23.21251 58.89316 37.20139 1.000 62.10396 208 PHE A CA 1
ATOM 1256 C C . PHE A 1 225 ? 23.21707 59.90979 36.06638 1.000 60.42807 208 PHE A C 1
ATOM 1257 O O . PHE A 1 225 ? 23.09797 61.11578 36.29047 1.000 59.55681 208 PHE A O 1
ATOM 1265 N N . SER A 1 226 ? 23.36930 59.41376 34.83952 1.000 62.71369 209 SER A N 1
ATOM 1266 C CA . SER A 1 226 ? 23.31260 60.27887 33.66571 1.000 64.88177 209 SER A CA 1
ATOM 1267 C C . SER A 1 226 ? 21.90655 60.84739 33.49324 1.000 59.52022 209 SER A C 1
ATOM 1268 O O . SER A 1 226 ? 20.90844 60.13897 33.66279 1.000 62.12404 209 SER A O 1
ATOM 1271 N N . GLU A 1 227 ? 21.82877 62.13593 33.16777 1.000 58.23998 210 GLU A N 1
ATOM 1272 C CA . GLU A 1 227 ? 20.53475 62.76036 32.88582 1.000 68.60362 210 GLU A CA 1
ATOM 1273 C C . GLU A 1 227 ? 19.83998 62.05524 31.72546 1.000 64.26960 210 GLU A C 1
ATOM 1274 O O . GLU A 1 227 ? 20.42302 61.87304 30.65557 1.000 63.93385 210 GLU A O 1
ATOM 1280 N N . LEU A 1 228 ? 18.61311 61.63630 31.93848 1.000 64.37781 211 LEU A N 1
ATOM 1281 C CA . LEU A 1 228 ? 17.93675 61.00007 30.81366 1.000 62.69409 211 LEU A CA 1
ATOM 1282 C C . LEU A 1 228 ? 16.88743 61.94057 30.21950 1.000 65.82816 211 LEU A C 1
ATOM 1283 O O . LEU A 1 228 ? 16.26115 62.71657 30.94989 1.000 66.48610 211 LEU A O 1
ATOM 1288 N N . PRO A 1 229 ? 16.68066 61.91919 28.89868 1.000 68.75947 212 PRO A N 1
ATOM 1289 C CA . PRO A 1 229 ? 15.76795 62.89647 28.29539 1.000 63.62800 212 PRO A CA 1
ATOM 1290 C C . PRO A 1 229 ? 14.32851 62.55712 28.60548 1.000 64.77850 212 PRO A C 1
ATOM 1291 O O . PRO A 1 229 ? 13.94136 61.38902 28.70227 1.000 64.07784 212 PRO A O 1
ATOM 1295 N N . THR A 1 230 ? 13.53538 63.60889 28.76178 1.000 62.93237 213 THR A N 1
ATOM 1296 C CA . THR A 1 230 ? 12.09220 63.46019 28.84433 1.000 71.68286 213 THR A CA 1
ATOM 1297 C C . THR A 1 230 ? 11.44560 63.56377 27.46874 1.000 69.50210 213 THR A C 1
ATOM 1298 O O . THR A 1 230 ? 10.52996 62.79218 27.15320 1.000 68.28324 213 THR A O 1
ATOM 1302 N N . GLN A 1 231 ? 11.93663 64.49390 26.64626 1.000 66.72679 214 GLN A N 1
ATOM 1303 C CA . GLN A 1 231 ? 11.48395 64.68380 25.27605 1.000 61.81531 214 GLN A CA 1
ATOM 1304 C C . GLN A 1 231 ? 12.29720 63.78423 24.35754 1.000 60.21088 214 GLN A C 1
ATOM 1305 O O . GLN A 1 231 ? 13.52184 63.91664 24.28475 1.000 61.11166 214 GLN A O 1
ATOM 1311 N N . MET A 1 232 ? 11.61968 62.89127 23.63610 1.000 62.15405 215 MET A N 1
ATOM 1312 C CA . MET A 1 232 ? 12.30584 61.87707 22.84779 1.000 55.30643 215 MET A CA 1
ATOM 1313 C C . MET A 1 232 ? 12.72762 62.34778 21.45935 1.000 57.12059 215 MET A C 1
ATOM 1314 O O . MET A 1 232 ? 13.51853 61.64736 20.81698 1.000 52.73737 215 MET A O 1
ATOM 1319 N N . PHE A 1 233 ? 12.24717 63.50518 20.99785 1.000 58.91273 216 PHE A N 1
ATOM 1320 C CA . PHE A 1 233 ? 12.38568 63.99929 19.63457 1.000 60.17427 216 PHE A CA 1
ATOM 1321 C C . PHE A 1 233 ? 13.10684 65.34670 19.62321 1.000 66.75125 216 PHE A C 1
ATOM 1322 O O . PHE A 1 233 ? 13.06263 66.09195 20.61122 1.000 66.66743 216 PHE A O 1
ATOM 1330 N N . PRO A 1 234 ? 13.74409 65.71234 18.50770 1.000 70.03473 217 PRO A N 1
ATOM 1331 C CA . PRO A 1 234 ? 14.50048 66.97117 18.47167 1.000 69.10119 217 PRO A CA 1
ATOM 1332 C C . PRO A 1 234 ? 13.57390 68.17034 18.56197 1.000 70.64274 217 PRO A C 1
ATOM 1333 O O . PRO A 1 234 ? 12.39266 68.10439 18.20999 1.000 71.49386 217 PRO A O 1
ATOM 1337 N N . GLU A 1 235 ? 14.13894 69.28977 19.00499 1.000 72.26329 218 GLU A N 1
ATOM 1338 C CA . GLU A 1 235 ? 13.37184 70.52584 19.06893 1.000 80.95950 218 GLU A CA 1
ATOM 1339 C C . GLU A 1 235 ? 12.85305 70.91481 17.68938 1.000 77.97316 218 GLU A C 1
ATOM 1340 O O . GLU A 1 235 ? 13.54657 70.77151 16.68324 1.000 80.14615 218 GLU A O 1
ATOM 1346 N N . GLY A 1 236 ? 11.61583 71.39594 17.64283 1.000 81.26117 219 GLY A N 1
ATOM 1347 C CA . GLY A 1 236 ? 10.99206 71.78871 16.38640 1.000 72.44812 219 GLY A CA 1
ATOM 1348 C C . GLY A 1 236 ? 10.50019 70.65303 15.51846 1.000 68.79950 219 GLY A C 1
ATOM 1349 O O . GLY A 1 236 ? 10.08620 70.90406 14.38038 1.000 76.21374 219 GLY A O 1
ATOM 1350 N N . ALA A 1 237 ? 10.53047 69.41656 16.01238 1.000 70.81627 220 ALA A N 1
ATOM 1351 C CA . ALA A 1 237 ? 10.07183 68.28159 15.22570 1.000 65.14895 220 ALA A CA 1
ATOM 1352 C C . ALA A 1 237 ? 8.63710 68.48480 14.76042 1.000 66.38097 220 ALA A C 1
ATOM 1353 O O . ALA A 1 237 ? 7.79206 68.98715 15.50561 1.000 67.12897 220 ALA A O 1
ATOM 1355 N N . THR A 1 238 ? 8.38019 68.12444 13.49815 1.000 66.25629 221 THR A N 1
ATOM 1356 C CA . THR A 1 238 ? 7.02833 68.06063 12.95934 1.000 61.64411 221 THR A CA 1
ATOM 1357 C C . THR A 1 238 ? 6.24624 66.95077 13.65887 1.000 59.72916 221 THR A C 1
ATOM 1358 O O . THR A 1 238 ? 6.83992 66.09724 14.33499 1.000 57.77848 221 THR A O 1
ATOM 1362 N N . PRO A 1 239 ? 4.91065 66.93472 13.50557 1.000 58.34903 222 PRO A N 1
ATOM 1363 C CA . PRO A 1 239 ? 4.13053 65.81312 14.05889 1.000 56.22883 222 PRO A CA 1
ATOM 1364 C C . PRO A 1 239 ? 4.63574 64.45506 13.59567 1.000 59.18387 222 PRO A C 1
ATOM 1365 O O . PRO A 1 239 ? 4.71793 63.51422 14.39789 1.000 57.07673 222 PRO A O 1
ATOM 1369 N N . ALA A 1 240 ? 4.97642 64.32465 12.31176 1.000 59.93403 223 ALA A N 1
ATOM 1370 C CA . ALA A 1 240 ? 5.49344 63.05132 11.82225 1.000 59.21891 223 ALA A CA 1
ATOM 1371 C C . ALA A 1 240 ? 6.84049 62.72177 12.43892 1.000 52.77523 223 ALA A C 1
ATOM 1372 O O . ALA A 1 240 ? 7.16705 61.54298 12.62237 1.000 52.50347 223 ALA A O 1
ATOM 1374 N N . GLU A 1 241 ? 7.64446 63.73387 12.74341 1.000 55.50605 224 GLU A N 1
ATOM 1375 C CA . GLU A 1 241 ? 8.92527 63.43249 13.37776 1.000 55.45230 224 GLU A CA 1
ATOM 1376 C C . GLU A 1 241 ? 8.74104 63.15132 14.86004 1.000 53.60655 224 GLU A C 1
ATOM 1377 O O . GLU A 1 241 ? 9.41795 62.27239 15.40848 1.000 52.88451 224 GLU A O 1
ATOM 1383 N N . ILE A 1 242 ? 7.82034 63.87634 15.51551 1.000 53.16730 225 ILE A N 1
ATOM 1384 C CA . ILE A 1 242 ? 7.44137 63.53948 16.88687 1.000 52.33988 225 ILE A CA 1
ATOM 1385 C C . ILE A 1 242 ? 7.04817 62.07435 16.97441 1.000 50.08237 225 ILE A C 1
ATOM 1386 O O . ILE A 1 242 ? 7.48305 61.35269 17.87426 1.000 51.51353 225 ILE A O 1
ATOM 1391 N N . THR A 1 243 ? 6.27626 61.59582 15.99961 1.000 48.99586 226 THR A N 1
ATOM 1392 C CA . THR A 1 243 ? 5.82128 60.20399 16.00289 1.000 49.32181 226 THR A CA 1
ATOM 1393 C C . THR A 1 243 ? 6.97651 59.23992 15.80040 1.000 49.66349 226 THR A C 1
ATOM 1394 O O . THR A 1 243 ? 7.12462 58.25597 16.54062 1.000 48.98832 226 THR A O 1
ATOM 1398 N N . LYS A 1 244 ? 7.79131 59.49499 14.77548 1.000 49.51624 227 LYS A N 1
ATOM 1399 C CA . LYS A 1 244 ? 8.90897 58.61158 14.47494 1.000 50.69435 227 LYS A CA 1
ATOM 1400 C C . LYS A 1 244 ? 9.83827 58.46521 15.67048 1.000 47.89223 227 LYS A C 1
ATOM 1401 O O . LYS A 1 244 ? 10.27701 57.35707 15.99986 1.000 50.70093 227 LYS A O 1
ATOM 1407 N N . HIS A 1 245 ? 10.18605 59.57974 16.31059 1.000 48.75894 228 HIS A N 1
ATOM 1408 C CA . HIS A 1 245 ? 11.15112 59.49736 17.40227 1.000 50.27961 228 HIS A CA 1
ATOM 1409 C C . HIS A 1 245 ? 10.50558 59.12385 18.73718 1.000 51.42167 228 HIS A C 1
ATOM 1410 O O . HIS A 1 245 ? 11.22885 58.72000 19.65034 1.000 53.54350 228 HIS A O 1
ATOM 1417 N N . SER A 1 246 ? 9.16976 59.20748 18.87263 1.000 49.85690 229 SER A N 1
ATOM 1418 C CA . SER A 1 246 ? 8.54940 58.66169 20.07105 1.000 48.70634 229 SER A CA 1
ATOM 1419 C C . SER A 1 246 ? 8.38337 57.14476 20.01417 1.000 52.17680 229 SER A C 1
ATOM 1420 O O . SER A 1 246 ? 8.28622 56.49929 21.07411 1.000 50.39914 229 SER A O 1
ATOM 1423 N N . MET A 1 247 ? 8.31928 56.56787 18.80733 1.000 51.56603 230 MET A N 1
ATOM 1424 C CA . MET A 1 247 ? 8.22553 55.12158 18.62000 1.000 49.79258 230 MET A CA 1
ATOM 1425 C C . MET A 1 247 ? 9.59686 54.44716 18.59122 1.000 49.55865 230 MET A C 1
ATOM 1426 O O . MET A 1 247 ? 9.75172 53.32837 19.08526 1.000 50.85129 230 MET A O 1
ATOM 1431 N N . ASP A 1 248 ? 10.58199 55.07312 17.95710 1.000 48.04167 231 ASP A N 1
ATOM 1432 C CA . ASP A 1 248 ? 11.96508 54.60791 17.95930 1.000 52.91791 231 ASP A CA 1
ATOM 1433 C C . ASP A 1 248 ? 12.74873 55.62554 18.76982 1.000 53.53739 231 ASP A C 1
ATOM 1434 O O . ASP A 1 248 ? 12.93202 56.76679 18.33331 1.000 49.49182 231 ASP A O 1
ATOM 1439 N N . LEU A 1 249 ? 13.20486 55.21591 19.94815 1.000 53.33352 232 LEU A N 1
ATOM 1440 C CA . LEU A 1 249 ? 13.96721 56.11275 20.80195 1.000 54.38779 232 LEU A CA 1
ATOM 1441 C C . LEU A 1 249 ? 15.45582 56.23390 20.39018 1.000 54.52654 232 LEU A C 1
ATOM 1442 O O . LEU A 1 249 ? 16.25446 56.74398 21.19834 1.000 57.53780 232 LEU A O 1
ATOM 1447 N N . SER A 1 250 ? 15.83541 55.78272 19.18468 1.000 52.30346 233 SER A N 1
ATOM 1448 C CA . SER A 1 250 ? 17.24789 55.74592 18.80912 1.000 55.41565 233 SER A CA 1
ATOM 1449 C C . SER A 1 250 ? 17.85899 57.13118 18.80240 1.000 55.52446 233 SER A C 1
ATOM 1450 O O . SER A 1 250 ? 19.00288 57.31420 19.22288 1.000 57.29272 233 SER A O 1
ATOM 1453 N N . TYR A 1 251 ? 17.12531 58.12465 18.33110 1.000 55.30890 234 TYR A N 1
ATOM 1454 C CA . TYR A 1 251 ? 17.67687 59.46918 18.39562 1.000 57.45167 234 TYR A CA 1
ATOM 1455 C C . TYR A 1 251 ? 17.92248 59.87693 19.84318 1.000 58.24535 234 TYR A C 1
ATOM 1456 O O . TYR A 1 251 ? 18.98169 60.42175 20.17583 1.000 57.82651 234 TYR A O 1
ATOM 1465 N N . ALA A 1 252 ? 16.94097 59.62309 20.71277 1.000 58.75468 235 ALA A N 1
ATOM 1466 C CA . ALA A 1 252 ? 17.07376 59.93398 22.13277 1.000 56.46559 235 ALA A CA 1
ATOM 1467 C C . ALA A 1 252 ? 18.25445 59.20582 22.74799 1.000 56.18212 235 ALA A C 1
ATOM 1468 O O . ALA A 1 252 ? 19.00888 59.79601 23.52839 1.000 60.66991 235 ALA A O 1
ATOM 1470 N N . LEU A 1 253 ? 18.41053 57.91432 22.43555 1.000 53.11206 236 LEU A N 1
ATOM 1471 C CA . LEU A 1 253 ? 19.49275 57.13078 23.02429 1.000 55.94992 236 LEU A CA 1
ATOM 1472 C C . LEU A 1 253 ? 20.85087 57.67828 22.61626 1.000 59.58649 236 LEU A C 1
ATOM 1473 O O . LEU A 1 253 ? 21.78697 57.71138 23.42789 1.000 63.77686 236 LEU A O 1
ATOM 1478 N N . GLU A 1 254 ? 20.97230 58.10895 21.36146 1.000 60.10757 237 GLU A N 1
ATOM 1479 C CA . GLU A 1 254 ? 22.24865 58.58073 20.84519 1.000 64.38276 237 GLU A CA 1
ATOM 1480 C C . GLU A 1 254 ? 22.63336 59.91593 21.47987 1.000 64.69057 237 GLU A C 1
ATOM 1481 O O . GLU A 1 254 ? 23.80870 60.14953 21.78483 1.000 67.88356 237 GLU A O 1
ATOM 1487 N N . THR A 1 255 ? 21.64913 60.78791 21.71286 1.000 60.69787 238 THR A N 1
ATOM 1488 C CA . THR A 1 255 ? 21.87873 62.02686 22.45092 1.000 62.86368 238 THR A CA 1
ATOM 1489 C C . THR A 1 255 ? 22.51488 61.76052 23.82798 1.000 64.86815 238 THR A C 1
ATOM 1490 O O . THR A 1 255 ? 23.35834 62.53358 24.29155 1.000 62.16109 238 THR A O 1
ATOM 1494 N N . VAL A 1 256 ? 22.12324 60.66663 24.48859 1.000 63.66764 239 VAL A N 1
ATOM 1495 C CA . VAL A 1 256 ? 22.71427 60.31288 25.77841 1.000 62.60979 239 VAL A CA 1
ATOM 1496 C C . VAL A 1 256 ? 24.09647 59.71432 25.57834 1.000 64.74109 239 VAL A C 1
ATOM 1497 O O . VAL A 1 256 ? 25.04419 60.06448 26.29123 1.000 68.22254 239 VAL A O 1
ATOM 1501 N N . LEU A 1 257 ? 24.22549 58.77249 24.63310 1.000 61.77722 240 LEU A N 1
ATOM 1502 C CA . LEU A 1 257 ? 25.51948 58.12418 24.40257 1.000 66.40304 240 LEU A CA 1
ATOM 1503 C C . LEU A 1 257 ? 26.61208 59.15281 24.12941 1.000 70.71720 240 LEU A C 1
ATOM 1504 O O . LEU A 1 257 ? 27.66117 59.15596 24.79179 1.000 70.93748 240 LEU A O 1
ATOM 1509 N N . ASN A 1 258 ? 26.35596 60.07224 23.19478 1.000 67.50788 241 ASN A N 1
ATOM 1510 C CA . ASN A 1 258 ? 27.37003 61.03700 22.78293 1.000 69.32825 241 ASN A CA 1
ATOM 1511 C C . ASN A 1 258 ? 27.71167 62.02706 23.88345 1.000 69.25434 241 ASN A C 1
ATOM 1512 O O . ASN A 1 258 ? 28.84059 62.53129 23.92855 1.000 79.16024 241 ASN A O 1
ATOM 1517 N N . LYS A 1 259 ? 26.77498 62.32167 24.77469 1.000 70.10230 242 LYS A N 1
ATOM 1518 C CA . LYS A 1 259 ? 27.11064 63.23351 25.85637 1.000 72.36594 242 LYS A CA 1
ATOM 1519 C C . LYS A 1 259 ? 27.82818 62.50546 26.98231 1.000 74.01456 242 LYS A C 1
ATOM 1520 O O . LYS A 1 259 ? 28.81502 63.00966 27.51987 1.000 84.43391 242 LYS A O 1
ATOM 1526 N N . GLN A 1 260 ? 27.36794 61.31663 27.34198 1.000 70.29289 243 GLN A N 1
ATOM 1527 C CA . GLN A 1 260 ? 27.97165 60.60983 28.46376 1.000 71.26035 243 GLN A CA 1
ATOM 1528 C C . GLN A 1 260 ? 29.21560 59.83903 28.04326 1.000 73.97711 243 GLN A C 1
ATOM 1529 O O . GLN A 1 260 ? 30.22715 59.86463 28.74239 1.000 81.91548 243 GLN A O 1
ATOM 1535 N N . PHE A 1 261 ? 29.16421 59.15723 26.90282 1.000 74.42457 244 PHE A N 1
ATOM 1536 C CA . PHE A 1 261 ? 30.18634 58.17864 26.53514 1.000 70.93338 244 PHE A CA 1
ATOM 1537 C C . PHE A 1 261 ? 30.73310 58.45742 25.13685 1.000 75.93491 244 PHE A C 1
ATOM 1538 O O . PHE A 1 261 ? 30.79661 57.56305 24.29335 1.000 72.21907 244 PHE A O 1
ATOM 1546 N N . PRO A 1 262 ? 31.19558 59.68861 24.88381 1.000 76.23945 245 PRO A N 1
ATOM 1547 C CA . PRO A 1 262 ? 31.46984 60.12424 23.50429 1.000 77.40676 245 PRO A CA 1
ATOM 1548 C C . PRO A 1 262 ? 32.26799 59.15125 22.67360 1.000 85.10451 245 PRO A C 1
ATOM 1549 O O . PRO A 1 262 ? 32.04264 59.05815 21.46047 1.000 93.63482 245 PRO A O 1
ATOM 1553 N N . SER A 1 263 ? 33.19032 58.41353 23.27439 1.000 87.97098 246 SER A N 1
ATOM 1554 C CA . SER A 1 263 ? 34.07864 57.56944 22.49625 1.000 95.73111 246 SER A CA 1
ATOM 1555 C C . SER A 1 263 ? 33.84024 56.08628 22.70620 1.000 89.88819 246 SER A C 1
ATOM 1556 O O . SER A 1 263 ? 34.34262 55.27985 21.91630 1.000 101.90807 246 SER A O 1
ATOM 1559 N N . SER A 1 264 ? 33.06410 55.71036 23.71825 1.000 80.37614 247 SER A N 1
ATOM 1560 C CA A SER A 1 264 ? 32.82323 54.30474 24.03570 0.468 73.17517 247 SER A CA 1
ATOM 1561 C CA B SER A 1 264 ? 32.82658 54.30867 24.04908 0.532 73.17188 247 SER A CA 1
ATOM 1562 C C . SER A 1 264 ? 31.36829 54.14177 24.46059 1.000 70.89119 247 SER A C 1
ATOM 1563 O O . SER A 1 264 ? 31.03807 54.17911 25.65399 1.000 65.50258 247 SER A O 1
ATOM 1568 N N . PRO A 1 265 ? 30.47127 53.93914 23.49525 1.000 67.89743 248 PRO A N 1
ATOM 1569 C CA . PRO A 1 265 ? 29.03866 53.89833 23.81836 1.000 61.35285 248 PRO A CA 1
ATOM 1570 C C . PRO A 1 265 ? 28.65982 52.77152 24.74529 1.000 61.92832 248 PRO A C 1
ATOM 1571 O O . PRO A 1 265 ? 27.65452 52.88086 25.46884 1.000 57.24597 248 PRO A O 1
ATOM 1575 N N . GLN A 1 266 ? 29.40775 51.66661 24.71588 1.000 57.55989 249 GLN A N 1
ATOM 1576 C CA . GLN A 1 266 ? 29.04248 50.52578 25.54153 1.000 59.43156 249 GLN A CA 1
ATOM 1577 C C . GLN A 1 266 ? 29.26201 50.77398 27.01618 1.000 55.81527 249 GLN A C 1
ATOM 1578 O O . GLN A 1 266 ? 28.84789 49.93535 27.81477 1.000 52.09994 249 GLN A O 1
ATOM 1584 N N . ASP A 1 267 ? 29.86666 51.90389 27.39179 1.000 56.69090 250 ASP A N 1
ATOM 1585 C CA . ASP A 1 267 ? 29.95675 52.24889 28.80076 1.000 54.98686 250 ASP A CA 1
ATOM 1586 C C . ASP A 1 267 ? 28.57363 52.36758 29.43084 1.000 56.58886 250 ASP A C 1
ATOM 1587 O O . ASP A 1 267 ? 28.44490 52.29674 30.66292 1.000 58.65623 250 ASP A O 1
ATOM 1592 N N . VAL A 1 268 ? 27.53468 52.53387 28.60885 1.000 56.70663 251 VAL A N 1
ATOM 1593 C CA . VAL A 1 268 ? 26.18373 52.62806 29.12568 1.000 51.35042 251 VAL A CA 1
ATOM 1594 C C . VAL A 1 268 ? 25.82796 51.33456 29.81888 1.000 51.68855 251 VAL A C 1
ATOM 1595 O O . VAL A 1 268 ? 25.02820 51.32243 30.76190 1.000 46.13763 251 VAL A O 1
ATOM 1599 N N . LEU A 1 269 ? 26.42854 50.23058 29.37303 1.000 49.43188 252 LEU A N 1
ATOM 1600 C CA . LEU A 1 269 ? 26.14509 48.92724 29.95977 1.000 49.19052 252 LEU A CA 1
ATOM 1601 C C . LEU A 1 269 ? 26.65371 48.83619 31.39445 1.000 51.18212 252 LEU A C 1
ATOM 1602 O O . LEU A 1 269 ? 26.04487 48.15649 32.22963 1.000 50.02678 252 LEU A O 1
ATOM 1607 N N . GLY A 1 270 ? 27.78751 49.47803 31.69175 1.000 46.67723 253 GLY A N 1
ATOM 1608 C CA . GLY A 1 270 ? 28.26792 49.48776 33.06075 1.000 48.84945 253 GLY A CA 1
ATOM 1609 C C . GLY A 1 270 ? 27.37913 50.32058 33.96200 1.000 51.78812 253 GLY A C 1
ATOM 1610 O O . GLY A 1 270 ? 27.11310 49.94322 35.10553 1.000 44.84333 253 GLY A O 1
ATOM 1611 N N . GLU A 1 271 ? 26.90162 51.46227 33.45566 1.000 50.10721 254 GLU A N 1
ATOM 1612 C CA . GLU A 1 271 ? 25.94337 52.25924 34.19871 1.000 52.63572 254 GLU A CA 1
ATOM 1613 C C . GLU A 1 271 ? 24.64069 51.49410 34.44195 1.000 55.50043 254 GLU A C 1
ATOM 1614 O O . GLU A 1 271 ? 24.00624 51.66517 35.49297 1.000 53.84312 254 GLU A O 1
ATOM 1620 N N . LEU A 1 272 ? 24.26387 50.59333 33.53648 1.000 50.51062 255 LEU A N 1
ATOM 1621 C CA . LEU A 1 272 ? 23.04629 49.81672 33.77317 1.000 51.26970 255 LEU A CA 1
ATOM 1622 C C . LEU A 1 272 ? 23.26178 48.72622 34.82913 1.000 52.77345 255 LEU A C 1
ATOM 1623 O O . LEU A 1 272 ? 22.36399 48.45494 35.64239 1.000 51.62268 255 LEU A O 1
ATOM 1628 N N . GLN A 1 273 ? 24.43447 48.08914 34.85080 1.000 47.90313 256 GLN A N 1
ATOM 1629 C CA . GLN A 1 273 ? 24.72369 47.18086 35.95747 1.000 48.99956 256 GLN A CA 1
ATOM 1630 C C . GLN A 1 273 ? 24.86890 47.94195 37.26741 1.000 49.71874 256 GLN A C 1
ATOM 1631 O O . GLN A 1 273 ? 24.33698 47.51446 38.29502 1.000 47.61384 256 GLN A O 1
ATOM 1637 N N . PHE A 1 274 ? 25.51603 49.10317 37.24065 1.000 49.18392 257 PHE A N 1
ATOM 1638 C CA . PHE A 1 274 ? 25.67048 49.88389 38.47022 1.000 48.11120 257 PHE A CA 1
ATOM 1639 C C . PHE A 1 274 ? 24.31678 50.20689 39.09741 1.000 55.65830 257 PHE A C 1
ATOM 1640 O O . PHE A 1 274 ? 24.15127 50.13039 40.32344 1.000 53.65074 257 PHE A O 1
ATOM 1648 N N . ALA A 1 275 ? 23.34651 50.61765 38.26981 1.000 53.51341 258 ALA A N 1
ATOM 1649 C CA . ALA A 1 275 ? 22.03222 50.96385 38.78720 1.000 51.62137 258 ALA A CA 1
ATOM 1650 C C . ALA A 1 275 ? 21.35521 49.74220 39.38009 1.000 54.61372 258 ALA A C 1
ATOM 1651 O O . ALA A 1 275 ? 20.69096 49.82284 40.42226 1.000 50.27341 258 ALA A O 1
ATOM 1653 N N . PHE A 1 276 ? 21.50725 48.60296 38.71787 1.000 53.63967 259 PHE A N 1
ATOM 1654 C CA . PHE A 1 276 ? 20.80680 47.40341 39.14542 1.000 53.56715 259 PHE A CA 1
ATOM 1655 C C . PHE A 1 276 ? 21.33874 46.91747 40.47936 1.000 55.73770 259 PHE A C 1
ATOM 1656 O O . PHE A 1 276 ? 20.56250 46.49963 41.34481 1.000 57.57408 259 PHE A O 1
ATOM 1664 N N . VAL A 1 277 ? 22.66761 46.96047 40.64991 1.000 54.25103 260 VAL A N 1
ATOM 1665 C CA . VAL A 1 277 ? 23.30626 46.59915 41.91768 1.000 53.89133 260 VAL A CA 1
ATOM 1666 C C . VAL A 1 277 ? 22.83891 47.52332 43.04053 1.000 56.13400 260 VAL A C 1
ATOM 1667 O O . VAL A 1 277 ? 22.47082 47.06772 44.12583 1.000 54.41080 260 VAL A O 1
ATOM 1671 N N . CYS A 1 278 ? 22.84711 48.84096 42.79664 1.000 55.81791 261 CYS A N 1
ATOM 1672 C CA . CYS A 1 278 ? 22.42264 49.78546 43.82787 1.000 52.03556 261 CYS A CA 1
ATOM 1673 C C . CYS A 1 278 ? 20.99460 49.55115 44.24937 1.000 59.62932 261 CYS A C 1
ATOM 1674 O O . CYS A 1 278 ? 20.62366 49.89008 45.37408 1.000 63.78882 261 CYS A O 1
ATOM 1677 N N . PHE A 1 279 ? 20.16863 49.00145 43.36309 1.000 59.17666 262 PHE A N 1
ATOM 1678 C CA . PHE A 1 279 ? 18.81834 48.63727 43.77182 1.000 62.22459 262 PHE A CA 1
ATOM 1679 C C . PHE A 1 279 ? 18.80644 47.28492 44.47763 1.000 61.14131 262 PHE A C 1
ATOM 1680 O O . PHE A 1 279 ? 18.33075 47.16204 45.60846 1.000 63.88373 262 PHE A O 1
ATOM 1688 N N . LEU A 1 280 ? 19.32010 46.25778 43.81060 1.000 59.72794 263 LEU A N 1
ATOM 1689 C CA . LEU A 1 280 ? 19.14286 44.89207 44.28163 1.000 58.83288 263 LEU A CA 1
ATOM 1690 C C . LEU A 1 280 ? 19.87608 44.65034 45.59012 1.000 63.10104 263 LEU A C 1
ATOM 1691 O O . LEU A 1 280 ? 19.35897 43.95295 46.46748 1.000 65.21950 263 LEU A O 1
ATOM 1696 N N . LEU A 1 281 ? 21.10204 45.19021 45.72303 1.000 62.31520 264 LEU A N 1
ATOM 1697 C CA . LEU A 1 281 ? 21.93533 44.99451 46.90603 1.000 60.84051 264 LEU A CA 1
ATOM 1698 C C . LEU A 1 281 ? 22.02887 46.22583 47.80520 1.000 61.33040 264 LEU A C 1
ATOM 1699 O O . LEU A 1 281 ? 22.27527 46.07239 49.00206 1.000 66.36704 264 LEU A O 1
ATOM 1704 N N . GLY A 1 282 ? 21.82701 47.43325 47.28013 1.000 62.61112 265 GLY A N 1
ATOM 1705 C CA . GLY A 1 282 ? 21.75476 48.63505 48.08722 1.000 60.19659 265 GLY A CA 1
ATOM 1706 C C . GLY A 1 282 ? 20.36423 49.05039 48.54760 1.000 68.94236 265 GLY A C 1
ATOM 1707 O O . GLY A 1 282 ? 20.24561 50.00983 49.31742 1.000 75.13611 265 GLY A O 1
ATOM 1708 N N . ASN A 1 283 ? 19.31339 48.34953 48.10657 1.000 65.38496 266 ASN A N 1
ATOM 1709 C CA . ASN A 1 283 ? 17.91070 48.74894 48.28623 1.000 72.91292 266 ASN A CA 1
ATOM 1710 C C . ASN A 1 283 ? 17.64608 50.23230 47.99227 1.000 74.00127 266 ASN A C 1
ATOM 1711 O O . ASN A 1 283 ? 16.81057 50.85963 48.65646 1.000 82.39826 266 ASN A O 1
ATOM 1716 N N . VAL A 1 284 ? 18.30354 50.80230 46.98760 1.000 68.86743 267 VAL A N 1
ATOM 1717 C CA . VAL A 1 284 ? 18.03524 52.17361 46.56770 1.000 73.19630 267 VAL A CA 1
ATOM 1718 C C . VAL A 1 284 ? 16.97966 52.11284 45.46294 1.000 78.95079 267 VAL A C 1
ATOM 1719 O O . VAL A 1 284 ? 17.25738 51.65545 44.34495 1.000 73.68391 267 VAL A O 1
ATOM 1723 N N . TYR A 1 285 ? 15.75991 52.57382 45.76992 1.000 82.27613 268 TYR A N 1
ATOM 1724 C CA . TYR A 1 285 ? 14.67399 52.42219 44.81259 1.000 77.59606 268 TYR A CA 1
ATOM 1725 C C . TYR A 1 285 ? 14.88194 53.32190 43.60438 1.000 75.48680 268 TYR A C 1
ATOM 1726 O O . TYR A 1 285 ? 14.63853 52.90099 42.47100 1.000 75.15705 268 TYR A O 1
ATOM 1735 N N . GLU A 1 286 ? 15.36467 54.54907 43.81457 1.000 77.64884 269 GLU A N 1
ATOM 1736 C CA . GLU A 1 286 ? 15.53549 55.48222 42.70225 1.000 74.81961 269 GLU A CA 1
ATOM 1737 C C . GLU A 1 286 ? 16.56876 54.98739 41.68398 1.000 75.45027 269 GLU A C 1
ATOM 1738 O O . GLU A 1 286 ? 16.61303 55.49303 40.54932 1.000 71.74829 269 GLU A O 1
ATOM 1744 N N . ALA A 1 287 ? 17.38851 53.99764 42.05719 1.000 71.47829 270 ALA A N 1
ATOM 1745 C CA . ALA A 1 287 ? 18.26463 53.35274 41.09147 1.000 65.71253 270 ALA A CA 1
ATOM 1746 C C . ALA A 1 287 ? 17.53654 52.26385 40.33022 1.000 61.57688 270 ALA A C 1
ATOM 1747 O O . ALA A 1 287 ? 17.93724 51.92353 39.21291 1.000 59.96870 270 ALA A O 1
ATOM 1749 N N . PHE A 1 288 ? 16.49200 51.68953 40.91630 1.000 64.31690 271 PHE A N 1
ATOM 1750 C CA . PHE A 1 288 ? 15.62118 50.81330 40.13794 1.000 69.00449 271 PHE A CA 1
ATOM 1751 C C . PHE A 1 288 ? 14.86440 51.60245 39.06356 1.000 67.18090 271 PHE A C 1
ATOM 1752 O O . PHE A 1 288 ? 14.75821 51.15617 37.91561 1.000 64.73452 271 PHE A O 1
ATOM 1760 N N . GLU A 1 289 ? 14.37296 52.79769 39.41013 1.000 67.70599 272 GLU A N 1
ATOM 1761 C CA . GLU A 1 289 ? 13.69932 53.64721 38.43358 1.000 68.50557 272 GLU A CA 1
ATOM 1762 C C . GLU A 1 289 ? 14.64306 54.06024 37.30919 1.000 65.10185 272 GLU A C 1
ATOM 1763 O O . GLU A 1 289 ? 14.27111 54.01639 36.13324 1.000 70.63122 272 GLU A O 1
ATOM 1769 N N . HIS A 1 290 ? 15.86457 54.45180 37.63491 1.000 63.75085 273 HIS A N 1
ATOM 1770 C CA . HIS A 1 290 ? 16.83063 54.73541 36.57931 1.000 63.74577 273 HIS A CA 1
ATOM 1771 C C . HIS A 1 290 ? 17.11175 53.49696 35.74443 1.000 56.98786 273 HIS A C 1
ATOM 1772 O O . HIS A 1 290 ? 17.16356 53.57708 34.51715 1.000 57.43977 273 HIS A O 1
ATOM 1779 N N . TRP A 1 291 ? 17.28599 52.34306 36.38500 1.000 58.34884 274 TRP A N 1
ATOM 1780 C CA . TRP A 1 291 ? 17.46821 51.11460 35.62809 1.000 54.04557 274 TRP A CA 1
ATOM 1781 C C . TRP A 1 291 ? 16.32901 50.91818 34.64014 1.000 57.12159 274 TRP A C 1
ATOM 1782 O O . TRP A 1 291 ? 16.56597 50.51870 33.49577 1.000 51.25870 274 TRP A O 1
ATOM 1793 N N . LYS A 1 292 ? 15.09500 51.22223 35.07171 1.000 59.72132 275 LYS A N 1
ATOM 1794 C CA . LYS A 1 292 ? 13.90980 51.07455 34.23795 1.000 62.70246 275 LYS A CA 1
ATOM 1795 C C . LYS A 1 292 ? 13.94022 52.06916 33.09296 1.000 56.80760 275 LYS A C 1
ATOM 1796 O O . LYS A 1 292 ? 13.78524 51.68354 31.93709 1.000 51.95940 275 LYS A O 1
ATOM 1802 N N . ARG A 1 293 ? 14.16181 53.35551 33.40090 1.000 57.17067 276 ARG A N 1
ATOM 1803 C CA . ARG A 1 293 ? 14.23374 54.37293 32.36011 1.000 56.80306 276 ARG A CA 1
ATOM 1804 C C . ARG A 1 293 ? 15.30826 54.02652 31.35102 1.000 58.42064 276 ARG A C 1
ATOM 1805 O O . ARG A 1 293 ? 15.07496 54.05560 30.13804 1.000 60.51915 276 ARG A O 1
ATOM 1813 N N . LEU A 1 294 ? 16.49683 53.68376 31.84268 1.000 56.68805 277 LEU A N 1
ATOM 1814 C CA . LEU A 1 294 ? 17.62279 53.43983 30.95868 1.000 54.10506 277 LEU A CA 1
ATOM 1815 C C . LEU A 1 294 ? 17.38677 52.19714 30.11579 1.000 52.40587 277 LEU A C 1
ATOM 1816 O O . LEU A 1 294 ? 17.71891 52.18008 28.92604 1.000 52.37483 277 LEU A O 1
ATOM 1821 N N . LEU A 1 295 ? 16.81710 51.14656 30.71797 1.000 48.37465 278 LEU A N 1
ATOM 1822 C CA . LEU A 1 295 ? 16.56559 49.92238 29.96929 1.000 49.48180 278 LEU A CA 1
ATOM 1823 C C . LEU A 1 295 ? 15.53708 50.18452 28.88304 1.000 56.87973 278 LEU A C 1
ATOM 1824 O O . LEU A 1 295 ? 15.63835 49.66021 27.76618 1.000 54.08113 278 LEU A O 1
ATOM 1829 N N . ASN A 1 296 ? 14.55331 51.02621 29.20150 1.000 54.72285 279 ASN A N 1
ATOM 1830 C CA . ASN A 1 296 ? 13.53053 51.39968 28.24647 1.000 55.73280 279 ASN A CA 1
ATOM 1831 C C . ASN A 1 296 ? 14.13054 52.15148 27.07111 1.000 56.13907 279 ASN A C 1
ATOM 1832 O O . ASN A 1 296 ? 13.81867 51.85837 25.90876 1.000 57.55599 279 ASN A O 1
ATOM 1837 N N . LEU A 1 297 ? 14.98124 53.14487 27.35309 1.000 55.65410 280 LEU A N 1
ATOM 1838 C CA . LEU A 1 297 ? 15.69328 53.84367 26.28246 1.000 52.33472 280 LEU A CA 1
ATOM 1839 C C . LEU A 1 297 ? 16.42267 52.87712 25.36243 1.000 51.99780 280 LEU A C 1
ATOM 1840 O O . LEU A 1 297 ? 16.53861 53.12618 24.16265 1.000 57.90245 280 LEU A O 1
ATOM 1845 N N . LEU A 1 298 ? 16.93966 51.77372 25.90498 1.000 51.94451 281 LEU A N 1
ATOM 1846 C CA . LEU A 1 298 ? 17.75969 50.88771 25.08640 1.000 52.62069 281 LEU A CA 1
ATOM 1847 C C . LEU A 1 298 ? 16.89950 49.94241 24.26436 1.000 54.87171 281 LEU A C 1
ATOM 1848 O O . LEU A 1 298 ? 17.19113 49.69387 23.08457 1.000 53.50993 281 LEU A O 1
ATOM 1853 N N . CYS A 1 299 ? 15.84533 49.39868 24.88069 1.000 54.44582 282 CYS A N 1
ATOM 1854 C CA . CYS A 1 299 ? 15.05418 48.36929 24.23316 1.000 52.71423 282 CYS A CA 1
ATOM 1855 C C . CYS A 1 299 ? 14.16047 48.93803 23.14994 1.000 56.05515 282 CYS A C 1
ATOM 1856 O O . CYS A 1 299 ? 13.83386 48.22295 22.19663 1.000 58.35292 282 CYS A O 1
ATOM 1859 N N . ARG A 1 300 ? 13.75048 50.20174 23.26845 1.000 54.65565 283 ARG A N 1
ATOM 1860 C CA . ARG A 1 300 ? 12.92360 50.82784 22.24486 1.000 56.42429 283 ARG A CA 1
ATOM 1861 C C . ARG A 1 300 ? 13.74579 51.62962 21.24265 1.000 57.55851 283 ARG A C 1
ATOM 1862 O O . ARG A 1 300 ? 13.19708 52.51285 20.56953 1.000 51.93306 283 ARG A O 1
ATOM 1870 N N . SER A 1 301 ? 15.05263 51.37531 21.15614 1.000 56.63950 284 SER A N 1
ATOM 1871 C CA . SER A 1 301 ? 15.91322 52.07870 20.20788 1.000 57.24918 284 SER A CA 1
ATOM 1872 C C . SER A 1 301 ? 16.24147 51.14421 19.04634 1.000 59.13570 284 SER A C 1
ATOM 1873 O O . SER A 1 301 ? 17.33237 50.56694 18.97211 1.000 61.16075 284 SER A O 1
ATOM 1876 N N . GLU A 1 302 ? 15.29306 51.02782 18.11102 1.000 56.40076 285 GLU A N 1
ATOM 1877 C CA . GLU A 1 302 ? 15.41261 50.00683 17.07139 1.000 60.41766 285 GLU A CA 1
ATOM 1878 C C . GLU A 1 302 ? 16.54275 50.30573 16.08384 1.000 66.01270 285 GLU A C 1
ATOM 1879 O O . GLU A 1 302 ? 17.36532 49.42937 15.80877 1.000 63.55830 285 GLU A O 1
ATOM 1885 N N . ALA A 1 303 ? 16.56534 51.50844 15.48699 1.000 60.62079 286 ALA A N 1
ATOM 1886 C CA . ALA A 1 303 ? 17.66264 51.85792 14.58355 1.000 58.85177 286 ALA A CA 1
ATOM 1887 C C . ALA A 1 303 ? 19.01030 51.59264 15.23636 1.000 64.82919 286 ALA A C 1
ATOM 1888 O O . ALA A 1 303 ? 19.90345 51.00701 14.61777 1.000 67.39197 286 ALA A O 1
ATOM 1890 N N . ALA A 1 304 ? 19.14300 51.96434 16.51401 1.000 62.52755 287 ALA A N 1
ATOM 1891 C CA . ALA A 1 304 ? 20.39872 51.82933 17.23600 1.000 59.71051 287 ALA A CA 1
ATOM 1892 C C . ALA A 1 304 ? 20.93939 50.40505 17.20692 1.000 63.91450 287 ALA A C 1
ATOM 1893 O O . ALA A 1 304 ? 22.16279 50.21232 17.23800 1.000 63.15685 287 ALA A O 1
ATOM 1895 N N . MET A 1 305 ? 20.06865 49.39327 17.12425 1.000 60.15197 288 MET A N 1
ATOM 1896 C CA . MET A 1 305 ? 20.57876 48.02138 17.08677 1.000 62.67808 288 MET A CA 1
ATOM 1897 C C . MET A 1 305 ? 21.39320 47.74526 15.83103 1.000 67.85949 288 MET A C 1
ATOM 1898 O O . MET A 1 305 ? 22.33881 46.94864 15.87616 1.000 71.21369 288 MET A O 1
ATOM 1903 N N . MET A 1 306 ? 21.04308 48.38499 14.70563 1.000 64.26298 289 MET A N 1
ATOM 1904 C CA . MET A 1 306 ? 21.88787 48.32080 13.51671 1.000 70.15930 289 MET A CA 1
ATOM 1905 C C . MET A 1 306 ? 23.22058 49.02464 13.74559 1.000 70.60316 289 MET A C 1
ATOM 1906 O O . MET A 1 306 ? 24.25673 48.56547 13.25792 1.000 76.67367 289 MET A O 1
ATOM 1911 N N . LYS A 1 307 ? 23.21285 50.16083 14.44779 1.000 67.85431 290 LYS A N 1
ATOM 1912 C CA . LYS A 1 307 ? 24.44312 50.93236 14.63010 1.000 64.59399 290 LYS A CA 1
ATOM 1913 C C . LYS A 1 307 ? 25.35531 50.32907 15.70925 1.000 69.71001 290 LYS A C 1
ATOM 1914 O O . LYS A 1 307 ? 26.53844 50.07610 15.45183 1.000 69.52619 290 LYS A O 1
ATOM 1920 N N . HIS A 1 308 ? 24.83677 50.09723 16.91866 1.000 67.40016 291 HIS A N 1
ATOM 1921 C CA . HIS A 1 308 ? 25.64626 49.60889 18.04677 1.000 64.45518 291 HIS A CA 1
ATOM 1922 C C . HIS A 1 308 ? 25.40348 48.12622 18.29494 1.000 61.45824 291 HIS A C 1
ATOM 1923 O O . HIS A 1 308 ? 24.95821 47.71677 19.34081 1.000 58.45883 291 HIS A O 1
ATOM 1930 N N . HIS A 1 309 ? 25.74634 47.30946 17.31909 1.000 64.82615 292 HIS A N 1
ATOM 1931 C CA . HIS A 1 309 ? 25.30435 45.92448 17.34676 1.000 67.82870 292 HIS A CA 1
ATOM 1932 C C . HIS A 1 309 ? 25.94892 45.13270 18.48805 1.000 67.88701 292 HIS A C 1
ATOM 1933 O O . HIS A 1 309 ? 25.26482 44.36691 19.17430 1.000 63.53660 292 HIS A O 1
ATOM 1940 N N . THR A 1 310 ? 27.25850 45.29626 18.71329 1.000 70.77554 293 THR A N 1
ATOM 1941 C CA . THR A 1 310 ? 27.90785 44.60619 19.83014 1.000 61.86379 293 THR A CA 1
ATOM 1942 C C . THR A 1 310 ? 27.36895 45.09140 21.17990 1.000 61.98838 293 THR A C 1
ATOM 1943 O O . THR A 1 310 ? 27.19470 44.29587 22.11009 1.000 57.45254 293 THR A O 1
ATOM 1947 N N . LEU A 1 311 ? 27.04399 46.37961 21.29097 1.000 59.81442 294 LEU A N 1
ATOM 1948 C CA . LEU A 1 311 ? 26.43054 46.87673 22.51297 1.000 54.93898 294 LEU A CA 1
ATOM 1949 C C . LEU A 1 311 ? 25.20313 46.04249 22.89362 1.000 59.52742 294 LEU A C 1
ATOM 1950 O O . LEU A 1 311 ? 25.02719 45.66807 24.06340 1.000 58.78503 294 LEU A O 1
ATOM 1955 N N . TYR A 1 312 ? 24.36522 45.70877 21.90796 1.000 53.60342 295 TYR A N 1
ATOM 1956 C CA . TYR A 1 312 ? 23.12638 44.98113 22.14968 1.000 49.67336 295 TYR A CA 1
ATOM 1957 C C . TYR A 1 312 ? 23.35296 43.49868 22.37818 1.000 52.97238 295 TYR A C 1
ATOM 1958 O O . TYR A 1 312 ? 22.58487 42.86215 23.10309 1.000 54.01284 295 TYR A O 1
ATOM 1967 N N . ILE A 1 313 ? 24.36260 42.92213 21.74629 1.000 54.66081 296 ILE A N 1
ATOM 1968 C CA . ILE A 1 313 ? 24.72669 41.54257 22.04589 1.000 58.10039 296 ILE A CA 1
ATOM 1969 C C . ILE A 1 313 ? 25.09264 41.41285 23.51430 1.000 60.56277 296 ILE A C 1
ATOM 1970 O O . ILE A 1 313 ? 24.72674 40.43626 24.18725 1.000 58.02802 296 ILE A O 1
ATOM 1975 N N . ASN A 1 314 ? 25.82525 42.39996 24.03389 1.000 54.61671 297 ASN A N 1
ATOM 1976 C CA . ASN A 1 314 ? 26.19622 42.34636 25.44216 1.000 58.58234 297 ASN A CA 1
ATOM 1977 C C . ASN A 1 314 ? 25.00213 42.61582 26.32323 1.000 56.02015 297 ASN A C 1
ATOM 1978 O O . ASN A 1 314 ? 24.89866 42.03218 27.40413 1.000 50.89861 297 ASN A O 1
ATOM 1983 N N . LEU A 1 315 ? 24.07438 43.46534 25.85735 1.000 54.63697 298 LEU A N 1
ATOM 1984 C CA . LEU A 1 315 ? 22.92568 43.80502 26.68182 1.000 53.02259 298 LEU A CA 1
ATOM 1985 C C . LEU A 1 315 ? 22.07601 42.57767 26.94223 1.000 55.44122 298 LEU A C 1
ATOM 1986 O O . LEU A 1 315 ? 21.52853 42.41737 28.03691 1.000 59.01588 298 LEU A O 1
ATOM 1991 N N . ILE A 1 316 ? 22.01654 41.65584 25.98217 1.000 49.03141 299 ILE A N 1
ATOM 1992 C CA . ILE A 1 316 ? 21.20171 40.46101 26.19542 1.000 53.89329 299 ILE A CA 1
ATOM 1993 C C . ILE A 1 316 ? 21.74448 39.64529 27.36382 1.000 61.67620 299 ILE A C 1
ATOM 1994 O O . ILE A 1 316 ? 20.97936 39.13387 28.19475 1.000 65.23702 299 ILE A O 1
ATOM 1999 N N . SER A 1 317 ? 23.07238 39.50171 27.44499 1.000 56.45604 300 SER A N 1
ATOM 2000 C CA . SER A 1 317 ? 23.66671 38.68554 28.49415 1.000 56.83048 300 SER A CA 1
ATOM 2001 C C . SER A 1 317 ? 23.58219 39.37527 29.85104 1.000 55.81288 300 SER A C 1
ATOM 2002 O O . SER A 1 317 ? 23.29660 38.73319 30.86221 1.000 58.91683 300 SER A O 1
ATOM 2005 N N . ILE A 1 318 ? 23.85547 40.67639 29.88537 1.000 53.62611 301 ILE A N 1
ATOM 2006 C CA . ILE A 1 318 ? 23.58195 41.48573 31.06525 1.000 56.89998 301 ILE A CA 1
ATOM 2007 C C . ILE A 1 318 ? 22.16042 41.26304 31.55804 1.000 56.44825 301 ILE A C 1
ATOM 2008 O O . ILE A 1 318 ? 21.92464 41.11403 32.76294 1.000 52.77913 301 ILE A O 1
ATOM 2013 N N . LEU A 1 319 ? 21.19379 41.23133 30.63093 1.000 56.79448 302 LEU A N 1
ATOM 2014 C CA . LEU A 1 319 ? 19.78021 41.18868 30.99352 1.000 56.55616 302 LEU A CA 1
ATOM 2015 C C . LEU A 1 319 ? 19.35654 39.80155 31.44100 1.000 56.30641 302 LEU A C 1
ATOM 2016 O O . LEU A 1 319 ? 18.55050 39.66292 32.36036 1.000 58.30702 302 LEU A O 1
ATOM 2021 N N . TYR A 1 320 ? 19.90133 38.76422 30.82010 1.000 56.12114 303 TYR A N 1
ATOM 2022 C CA . TYR A 1 320 ? 19.62613 37.41173 31.28416 1.000 61.47591 303 TYR A CA 1
ATOM 2023 C C . TYR A 1 320 ? 20.02554 37.23585 32.75319 1.000 67.23676 303 TYR A C 1
ATOM 2024 O O . TYR A 1 320 ? 19.30940 36.58150 33.52632 1.000 65.34362 303 TYR A O 1
ATOM 2033 N N . HIS A 1 321 ? 21.16487 37.81027 33.16789 1.000 60.59775 304 HIS A N 1
ATOM 2034 C CA . HIS A 1 321 ? 21.54918 37.63634 34.56356 1.000 62.01585 304 HIS A CA 1
ATOM 2035 C C . HIS A 1 321 ? 20.78423 38.58014 35.48823 1.000 60.29612 304 HIS A C 1
ATOM 2036 O O . HIS A 1 321 ? 20.44586 38.19810 36.61554 1.000 59.70272 304 HIS A O 1
ATOM 2043 N N . GLN A 1 322 ? 20.49434 39.80208 35.03413 1.000 55.87208 305 GLN A N 1
ATOM 2044 C CA . GLN A 1 322 ? 19.70979 40.72281 35.85077 1.000 57.07538 305 GLN A CA 1
ATOM 2045 C C . GLN A 1 322 ? 18.31917 40.15942 36.12656 1.000 66.90305 305 GLN A C 1
ATOM 2046 O O . GLN A 1 322 ? 17.89508 40.06988 37.28583 1.000 70.39408 305 GLN A O 1
ATOM 2052 N N . LEU A 1 323 ? 17.59698 39.75376 35.07227 1.000 64.17464 306 LEU A N 1
ATOM 2053 C CA . LEU A 1 323 ? 16.24107 39.24894 35.25477 1.000 66.18049 306 LEU A CA 1
ATOM 2054 C C . LEU A 1 323 ? 16.21774 37.92091 35.99910 1.000 71.31172 306 LEU A C 1
ATOM 2055 O O . LEU A 1 323 ? 15.21582 37.60717 36.65151 1.000 76.45322 306 LEU A O 1
ATOM 2060 N N . GLY A 1 324 ? 17.29565 37.14244 35.93574 1.000 65.64058 307 GLY A N 1
ATOM 2061 C CA . GLY A 1 324 ? 17.37564 35.94594 36.75358 1.000 66.49180 307 GLY A CA 1
ATOM 2062 C C . GLY A 1 324 ? 17.34190 36.20735 38.25241 1.000 76.86563 307 GLY A C 1
ATOM 2063 O O . GLY A 1 324 ? 17.13373 35.25860 39.01709 1.000 76.88533 307 GLY A O 1
ATOM 2064 N N . GLU A 1 325 ? 17.54798 37.45578 38.68845 1.000 71.01549 308 GLU A N 1
ATOM 2065 C CA . GLU A 1 325 ? 17.54258 37.80909 40.10422 1.000 80.03633 308 GLU A CA 1
ATOM 2066 C C . GLU A 1 325 ? 16.27070 38.52389 40.50893 1.000 84.52388 308 GLU A C 1
ATOM 2067 O O . GLU A 1 325 ? 16.20747 39.08780 41.60049 1.000 86.45727 308 GLU A O 1
ATOM 2073 N N . ILE A 1 326 ? 15.26834 38.53145 39.64651 1.000 88.00905 309 ILE A N 1
ATOM 2074 C CA . ILE A 1 326 ? 13.99479 39.17899 39.92960 1.000 98.01776 309 ILE A CA 1
ATOM 2075 C C . ILE A 1 326 ? 12.92942 38.08903 39.99053 1.000 113.02096 309 ILE A C 1
ATOM 2076 O O . ILE A 1 326 ? 13.01090 37.10790 39.23290 1.000 112.62804 309 ILE A O 1
ATOM 2081 N N . PRO A 1 327 ? 11.94435 38.18786 40.89213 1.000 119.52509 310 PRO A N 1
ATOM 2082 C CA . PRO A 1 327 ? 10.83019 37.22907 40.89547 1.000 120.65321 310 PRO A CA 1
ATOM 2083 C C . PRO A 1 327 ? 9.65475 37.57579 39.98845 1.000 125.71085 310 PRO A C 1
ATOM 2084 O O . PRO A 1 327 ? 8.72926 36.75612 39.89241 1.000 133.99314 310 PRO A O 1
ATOM 2088 N N . ALA A 1 328 ? 9.65302 38.75681 39.35069 1.000 127.05367 311 ALA A N 1
ATOM 2089 C CA . ALA A 1 328 ? 8.59286 39.20334 38.42837 1.000 130.85235 311 ALA A CA 1
ATOM 2090 C C . ALA A 1 328 ? 7.27484 39.49642 39.14899 1.000 133.62866 311 ALA A C 1
ATOM 2091 O O . ALA A 1 328 ? 6.20518 39.07540 38.70884 1.000 133.57491 311 ALA A O 1
ATOM 2093 N N . ASP A 1 329 ? 7.34464 40.23010 40.25124 1.000 139.52395 312 ASP A N 1
ATOM 2094 C CA . ASP A 1 329 ? 6.14059 40.68865 40.93071 1.000 141.56733 312 ASP A CA 1
ATOM 2095 C C . ASP A 1 329 ? 5.45336 41.71932 40.05233 1.000 137.11966 312 ASP A C 1
ATOM 2096 O O . ASP A 1 329 ? 6.12157 42.46372 39.33081 1.000 122.86166 312 ASP A O 1
ATOM 2101 N N . ASN A 1 339 ? 2.06505 45.95751 32.47202 1.000 80.96501 322 ASN A N 1
ATOM 2102 C CA . ASN A 1 339 ? 3.29523 45.86205 33.24178 1.000 93.19987 322 ASN A CA 1
ATOM 2103 C C . ASN A 1 339 ? 4.47622 46.44213 32.44484 1.000 92.47115 322 ASN A C 1
ATOM 2104 O O . ASN A 1 339 ? 4.51130 46.35689 31.21013 1.000 87.25389 322 ASN A O 1
ATOM 2109 N N . PHE A 1 340 ? 5.44782 47.03283 33.14708 1.000 91.89024 323 PHE A N 1
ATOM 2110 C CA . PHE A 1 340 ? 6.48333 47.78689 32.44582 1.000 88.16587 323 PHE A CA 1
ATOM 2111 C C . PHE A 1 340 ? 7.49605 46.88197 31.74612 1.000 83.92150 323 PHE A C 1
ATOM 2112 O O . PHE A 1 340 ? 8.00525 47.23162 30.67935 1.000 79.30905 323 PHE A O 1
ATOM 2120 N N . LEU A 1 341 ? 7.83146 45.73444 32.31914 1.000 85.82461 324 LEU A N 1
ATOM 2121 C CA . LEU A 1 341 ? 8.88212 44.95065 31.68056 1.000 85.47151 324 LEU A CA 1
ATOM 2122 C C . LEU A 1 341 ? 8.33821 44.15233 30.50703 1.000 81.50379 324 LEU A C 1
ATOM 2123 O O . LEU A 1 341 ? 9.00183 44.04909 29.47199 1.000 75.74596 324 LEU A O 1
ATOM 2128 N N . THR A 1 342 ? 7.13424 43.58154 30.65160 1.000 84.37487 325 THR A N 1
ATOM 2129 C CA . THR A 1 342 ? 6.57379 42.75715 29.58541 1.000 80.88866 325 THR A CA 1
ATOM 2130 C C . THR A 1 342 ? 6.44722 43.56640 28.29917 1.000 75.25247 325 THR A C 1
ATOM 2131 O O . THR A 1 342 ? 6.74864 43.06305 27.20695 1.000 70.73487 325 THR A O 1
ATOM 2135 N N . SER A 1 343 ? 6.08163 44.84869 28.42156 1.000 79.13794 326 SER A N 1
ATOM 2136 C CA A SER A 1 343 ? 5.90223 45.68621 27.24482 0.451 72.87954 326 SER A CA 1
ATOM 2137 C CA B SER A 1 343 ? 5.90462 45.68224 27.24218 0.549 72.43502 326 SER A CA 1
ATOM 2138 C C . SER A 1 343 ? 7.23857 46.02843 26.59635 1.000 70.93832 326 SER A C 1
ATOM 2139 O O . SER A 1 343 ? 7.44715 45.73977 25.41552 1.000 70.83272 326 SER A O 1
ATOM 2144 N N . THR A 1 344 ? 8.15979 46.64988 27.35536 1.000 71.29654 327 THR A N 1
ATOM 2145 C CA . THR A 1 344 ? 9.42013 47.07335 26.75848 1.000 64.08391 327 THR A CA 1
ATOM 2146 C C . THR A 1 344 ? 10.17186 45.89493 26.16799 1.000 62.45586 327 THR A C 1
ATOM 2147 O O . THR A 1 344 ? 10.80607 46.03909 25.12944 1.000 61.71662 327 THR A O 1
ATOM 2151 N N . LEU A 1 345 ? 10.08104 44.71881 26.78252 1.000 64.65781 328 LEU A N 1
ATOM 2152 C CA . LEU A 1 345 ? 10.81365 43.56584 26.27701 1.000 60.74065 328 LEU A CA 1
ATOM 2153 C C . LEU A 1 345 ? 10.16805 42.99894 25.03353 1.000 64.68668 328 LEU A C 1
ATOM 2154 O O . LEU A 1 345 ? 10.87050 42.45548 24.18073 1.000 67.98100 328 LEU A O 1
ATOM 2159 N N . GLN A 1 346 ? 8.83598 43.06967 24.93299 1.000 66.01779 329 GLN A N 1
ATOM 2160 C CA . GLN A 1 346 ? 8.17324 42.72859 23.68019 1.000 66.15390 329 GLN A CA 1
ATOM 2161 C C . GLN A 1 346 ? 8.69891 43.59826 22.54680 1.000 65.32450 329 GLN A C 1
ATOM 2162 O O . GLN A 1 346 ? 9.01441 43.09873 21.45858 1.000 64.80663 329 GLN A O 1
ATOM 2168 N N . VAL A 1 347 ? 8.81057 44.90935 22.78473 1.000 62.49125 330 VAL A N 1
ATOM 2169 C CA . VAL A 1 347 ? 9.31606 45.77860 21.72903 1.000 61.96774 330 VAL A CA 1
ATOM 2170 C C . VAL A 1 347 ? 10.75192 45.42084 21.41194 1.000 65.40552 330 VAL A C 1
ATOM 2171 O O . VAL A 1 347 ? 11.13592 45.34880 20.24268 1.000 63.61676 330 VAL A O 1
ATOM 2175 N N . PHE A 1 348 ? 11.56346 45.16690 22.45200 1.000 64.76415 331 PHE A N 1
ATOM 2176 C CA . PHE A 1 348 ? 12.96004 44.79071 22.24125 1.000 59.64621 331 PHE A CA 1
ATOM 2177 C C . PHE A 1 348 ? 13.06452 43.54908 21.36247 1.000 63.67163 331 PHE A C 1
ATOM 2178 O O . PHE A 1 348 ? 13.81730 43.53185 20.38448 1.000 63.38522 331 PHE A O 1
ATOM 2186 N N . PHE A 1 349 ? 12.27582 42.51450 21.66356 1.000 62.11712 332 PHE A N 1
ATOM 2187 C CA . PHE A 1 349 ? 12.39237 41.27374 20.90910 1.000 63.92988 332 PHE A CA 1
ATOM 2188 C C . PHE A 1 349 ? 11.90202 41.44217 19.47945 1.000 69.67144 332 PHE A C 1
ATOM 2189 O O . PHE A 1 349 ? 12.46454 40.84512 18.55149 1.000 71.62563 332 PHE A O 1
ATOM 2197 N N . SER A 1 350 ? 10.85815 42.25194 19.28168 1.000 68.53438 333 SER A N 1
ATOM 2198 C CA . SER A 1 350 ? 10.40912 42.57278 17.93272 1.000 67.69151 333 SER A CA 1
ATOM 2199 C C . SER A 1 350 ? 11.53844 43.17283 17.09768 1.000 69.43826 333 SER A C 1
ATOM 2200 O O . SER A 1 350 ? 11.71270 42.83401 15.91804 1.000 72.34640 333 SER A O 1
ATOM 2203 N N . SER A 1 351 ? 12.30548 44.08050 17.69425 1.000 66.91630 334 SER A N 1
ATOM 2204 C CA . SER A 1 351 ? 13.37196 44.75181 16.97232 1.000 68.44188 334 SER A CA 1
ATOM 2205 C C . SER A 1 351 ? 14.59943 43.85410 16.83514 1.000 71.14922 334 SER A C 1
ATOM 2206 O O . SER A 1 351 ? 15.14952 43.71386 15.73503 1.000 72.50170 334 SER A O 1
ATOM 2209 N N . ALA A 1 352 ? 14.99865 43.19918 17.93045 1.000 67.95663 335 ALA A N 1
ATOM 2210 C CA . ALA A 1 352 ? 16.19217 42.36743 17.95623 1.000 66.16047 335 ALA A CA 1
ATOM 2211 C C . ALA A 1 352 ? 16.04252 41.05547 17.19101 1.000 70.25781 335 ALA A C 1
ATOM 2212 O O . ALA A 1 352 ? 17.06091 40.47886 16.79540 1.000 74.32636 335 ALA A O 1
ATOM 2214 N N . CYS A 1 353 ? 14.82309 40.56295 16.95696 1.000 70.03509 336 CYS A N 1
ATOM 2215 C CA . CYS A 1 353 ? 14.65781 39.28846 16.26466 1.000 73.68647 336 CYS A CA 1
ATOM 2216 C C . CYS A 1 353 ? 14.30850 39.43703 14.78270 1.000 80.03579 336 CYS A C 1
ATOM 2217 O O . CYS A 1 353 ? 14.19038 38.41799 14.08080 1.000 77.76321 336 CYS A O 1
ATOM 2220 N N . SER A 1 354 ? 14.17580 40.66692 14.28346 1.000 77.19366 337 SER A N 1
ATOM 2221 C CA . SER A 1 354 ? 13.81972 40.88194 12.88764 1.000 85.75314 337 SER A CA 1
ATOM 2222 C C . SER A 1 354 ? 14.95365 40.42271 11.96781 1.000 88.79973 337 SER A C 1
ATOM 2223 O O . SER A 1 354 ? 16.07913 40.16910 12.40339 1.000 86.23597 337 SER A O 1
ATOM 2226 N N . ILE A 1 355 ? 14.63968 40.29521 10.67349 1.000 95.22226 338 ILE A N 1
ATOM 2227 C CA . ILE A 1 355 ? 15.66400 39.95024 9.69071 1.000 98.23823 338 ILE A CA 1
ATOM 2228 C C . ILE A 1 355 ? 16.63568 41.09530 9.44593 1.000 94.09715 338 ILE A C 1
ATOM 2229 O O . ILE A 1 355 ? 17.71865 40.87100 8.89601 1.000 89.74865 338 ILE A O 1
ATOM 2234 N N . ALA A 1 356 ? 16.28696 42.30870 9.88655 1.000 94.43218 339 ALA A N 1
ATOM 2235 C CA . ALA A 1 356 ? 17.08747 43.49445 9.59149 1.000 92.47641 339 ALA A CA 1
ATOM 2236 C C . ALA A 1 356 ? 18.48190 43.42697 10.22051 1.000 92.73527 339 ALA A C 1
ATOM 2237 O O . ALA A 1 356 ? 19.46875 43.83260 9.59359 1.000 92.40237 339 ALA A O 1
ATOM 2239 N N . VAL A 1 357 ? 18.58601 42.90703 11.45172 1.000 93.22357 340 VAL A N 1
ATOM 2240 C CA . VAL A 1 357 ? 19.78078 43.06004 12.28096 1.000 85.44008 340 VAL A CA 1
ATOM 2241 C C . VAL A 1 357 ? 20.80350 41.96629 11.97977 1.000 88.08638 340 VAL A C 1
ATOM 2242 O O . VAL A 1 357 ? 20.50235 40.93803 11.36211 1.000 89.04527 340 VAL A O 1
ATOM 2246 N N . ASP A 1 358 ? 22.03545 42.20335 12.45166 1.000 86.08328 341 ASP A N 1
ATOM 2247 C CA . ASP A 1 358 ? 23.13831 41.24774 12.34866 1.000 88.69666 341 ASP A CA 1
ATOM 2248 C C . ASP A 1 358 ? 22.73168 39.88229 12.89545 1.000 90.32024 341 ASP A C 1
ATOM 2249 O O . ASP A 1 358 ? 22.10967 39.78648 13.95772 1.000 88.56020 341 ASP A O 1
ATOM 2254 N N . ALA A 1 359 ? 23.09581 38.81825 12.16397 1.000 90.94066 342 ALA A N 1
ATOM 2255 C CA . ALA A 1 359 ? 22.48556 37.51048 12.40885 1.000 93.25258 342 ALA A CA 1
ATOM 2256 C C . ALA A 1 359 ? 22.81706 36.97328 13.79273 1.000 93.01678 342 ALA A C 1
ATOM 2257 O O . ALA A 1 359 ? 22.00884 36.26316 14.39761 1.000 93.70474 342 ALA A O 1
ATOM 2259 N N . THR A 1 360 ? 23.98644 37.29864 14.31772 1.000 91.92527 343 THR A N 1
ATOM 2260 C CA . THR A 1 360 ? 24.30667 36.81028 15.64353 1.000 92.07458 343 THR A CA 1
ATOM 2261 C C . THR A 1 360 ? 23.48960 37.53121 16.71546 1.000 88.60314 343 THR A C 1
ATOM 2262 O O . THR A 1 360 ? 23.15350 36.92740 17.73943 1.000 87.54902 343 THR A O 1
ATOM 2266 N N . LEU A 1 361 ? 23.13332 38.80091 16.50338 1.000 87.57598 344 LEU A N 1
ATOM 2267 C CA . LEU A 1 361 ? 22.21444 39.44189 17.44070 1.000 81.13341 344 LEU A CA 1
ATOM 2268 C C . LEU A 1 361 ? 20.85417 38.76898 17.40002 1.000 80.13048 344 LEU A C 1
ATOM 2269 O O . LEU A 1 361 ? 20.24039 38.52894 18.44604 1.000 79.43296 344 LEU A O 1
ATOM 2274 N N . ARG A 1 362 ? 20.38110 38.43726 16.19621 1.000 79.52007 345 ARG A N 1
ATOM 2275 C CA . ARG A 1 362 ? 19.07135 37.81847 16.04446 1.000 80.39664 345 ARG A CA 1
ATOM 2276 C C . ARG A 1 362 ? 19.03482 36.42315 16.65249 1.000 80.38881 345 ARG A C 1
ATOM 2277 O O . ARG A 1 362 ? 18.04916 36.05646 17.29860 1.000 76.29706 345 ARG A O 1
ATOM 2285 N N . LYS A 1 363 ? 20.08295 35.62003 16.44346 1.000 82.27012 346 LYS A N 1
ATOM 2286 C CA . LYS A 1 363 ? 20.09660 34.29001 17.04400 1.000 82.22676 346 LYS A CA 1
ATOM 2287 C C . LYS A 1 363 ? 20.14842 34.38087 18.56427 1.000 82.51806 346 LYS A C 1
ATOM 2288 O O . LYS A 1 363 ? 19.49872 33.59106 19.26222 1.000 80.76878 346 LYS A O 1
ATOM 2294 N N . LYS A 1 364 ? 20.88070 35.36294 19.09592 1.000 80.67781 347 LYS A N 1
ATOM 2295 C CA . LYS A 1 364 ? 20.94889 35.51544 20.54282 1.000 76.38765 347 LYS A CA 1
ATOM 2296 C C . LYS A 1 364 ? 19.63289 36.05335 21.08890 1.000 74.24300 347 LYS A C 1
ATOM 2297 O O . LYS A 1 364 ? 19.15284 35.58601 22.12727 1.000 75.32200 347 LYS A O 1
ATOM 2303 N N . ALA A 1 365 ? 19.02984 37.02914 20.40289 1.000 75.26667 348 ALA A N 1
ATOM 2304 C CA . ALA A 1 365 ? 17.74783 37.55767 20.86456 1.000 73.34354 348 ALA A CA 1
ATOM 2305 C C . ALA A 1 365 ? 16.66524 36.48893 20.80949 1.000 75.47316 348 ALA A C 1
ATOM 2306 O O . ALA A 1 365 ? 15.83516 36.39150 21.71939 1.000 73.74437 348 ALA A O 1
ATOM 2308 N N . GLU A 1 366 ? 16.67633 35.66788 19.75409 1.000 75.17970 349 GLU A N 1
ATOM 2309 C CA . GLU A 1 366 ? 15.78884 34.51274 19.66181 1.000 75.29462 349 GLU A CA 1
ATOM 2310 C C . GLU A 1 366 ? 15.88837 33.63009 20.90316 1.000 79.46128 349 GLU A C 1
ATOM 2311 O O . GLU A 1 366 ? 14.87654 33.32579 21.54867 1.000 77.27112 349 GLU A O 1
ATOM 2317 N N . LYS A 1 367 ? 17.10879 33.20901 21.25400 1.000 78.00386 350 LYS A N 1
ATOM 2318 C CA . LYS A 1 367 ? 17.28368 32.31912 22.40078 1.000 78.47783 350 LYS A CA 1
ATOM 2319 C C . LYS A 1 367 ? 16.81604 32.97868 23.69450 1.000 74.07534 350 LYS A C 1
ATOM 2320 O O . LYS A 1 367 ? 16.12819 32.34775 24.50742 1.000 78.06711 350 LYS A O 1
ATOM 2326 N N . PHE A 1 368 ? 17.16030 34.25267 23.89596 1.000 75.95095 351 PHE A N 1
ATOM 2327 C CA . PHE A 1 368 ? 16.74498 34.94101 25.11460 1.000 75.20786 351 PHE A CA 1
ATOM 2328 C C . PHE A 1 368 ? 15.22477 35.05134 25.18729 1.000 76.47652 351 PHE A C 1
ATOM 2329 O O . PHE A 1 368 ? 14.63594 34.94369 26.27357 1.000 77.62110 351 PHE A O 1
ATOM 2337 N N . GLN A 1 369 ? 14.57827 35.24401 24.03690 1.000 76.03458 352 GLN A N 1
ATOM 2338 C CA . GLN A 1 369 ? 13.12305 35.31672 23.98749 1.000 75.45366 352 GLN A CA 1
ATOM 2339 C C . GLN A 1 369 ? 12.48366 34.02094 24.46634 1.000 78.94393 352 GLN A C 1
ATOM 2340 O O . GLN A 1 369 ? 11.64242 34.03253 25.37002 1.000 82.96506 352 GLN A O 1
ATOM 2346 N N . ALA A 1 370 ? 12.86865 32.89227 23.86285 1.000 77.33921 353 ALA A N 1
ATOM 2347 C CA . ALA A 1 370 ? 12.38050 31.59427 24.31923 1.000 78.39006 353 ALA A CA 1
ATOM 2348 C C . ALA A 1 370 ? 12.65246 31.38414 25.80428 1.000 87.04352 353 ALA A C 1
ATOM 2349 O O . ALA A 1 370 ? 11.77066 30.92686 26.54124 1.000 91.42719 353 ALA A O 1
ATOM 2351 N N . HIS A 1 371 ? 13.86891 31.70419 26.26063 1.000 86.75109 354 HIS A N 1
ATOM 2352 C CA . HIS A 1 371 ? 14.18604 31.59394 27.68261 1.000 83.92212 354 HIS A CA 1
ATOM 2353 C C . HIS A 1 371 ? 13.20188 32.39183 28.52108 1.000 87.28618 354 HIS A C 1
ATOM 2354 O O . HIS A 1 371 ? 12.63020 31.87425 29.49235 1.000 89.23486 354 HIS A O 1
ATOM 2361 N N . LEU A 1 372 ? 12.99106 33.66170 28.15183 1.000 85.61019 355 LEU A N 1
ATOM 2362 C CA . LEU A 1 372 ? 12.14831 34.53868 28.95643 1.000 88.10948 355 LEU A CA 1
ATOM 2363 C C . LEU A 1 372 ? 10.70770 34.06071 28.95753 1.000 91.38354 355 LEU A C 1
ATOM 2364 O O . LEU A 1 372 ? 10.02067 34.14174 29.98150 1.000 96.33724 355 LEU A O 1
ATOM 2369 N N . THR A 1 373 ? 10.24353 33.54824 27.81860 1.000 86.97121 356 THR A N 1
ATOM 2370 C CA . THR A 1 373 ? 8.89739 33.00526 27.72856 1.000 89.80614 356 THR A CA 1
ATOM 2371 C C . THR A 1 373 ? 8.71611 31.85386 28.70756 1.000 95.38721 356 THR A C 1
ATOM 2372 O O . THR A 1 373 ? 7.80514 31.87090 29.54407 1.000 100.62801 356 THR A O 1
ATOM 2376 N N . LYS A 1 374 ? 9.59291 30.84703 28.62873 1.000 93.47145 357 LYS A N 1
ATOM 2377 C CA . LYS A 1 374 ? 9.45982 29.68109 29.49679 1.000 92.61034 357 LYS A CA 1
ATOM 2378 C C . LYS A 1 374 ? 9.51120 30.09272 30.95993 1.000 99.57607 357 LYS A C 1
ATOM 2379 O O . LYS A 1 374 ? 8.69642 29.64635 31.77555 1.000 104.18245 357 LYS A O 1
ATOM 2385 N N . LYS A 1 375 ? 10.43895 30.98664 31.29716 1.000 97.64900 358 LYS A N 1
ATOM 2386 C CA . LYS A 1 375 ? 10.63580 31.37189 32.68799 1.000 101.91632 358 LYS A CA 1
ATOM 2387 C C . LYS A 1 375 ? 9.41903 32.11017 33.23160 1.000 106.24374 358 LYS A C 1
ATOM 2388 O O . LYS A 1 375 ? 8.85467 31.72312 34.25966 1.000 115.72175 358 LYS A O 1
ATOM 2394 N N . PHE A 1 376 ? 8.97939 33.15743 32.53872 1.000 104.90530 359 PHE A N 1
ATOM 2395 C CA . PHE A 1 376 ? 7.93732 34.04593 33.03774 1.000 108.88594 359 PHE A CA 1
ATOM 2396 C C . PHE A 1 376 ? 6.54337 33.71074 32.51672 1.000 114.30788 359 PHE A C 1
ATOM 2397 O O . PHE A 1 376 ? 5.59325 34.44535 32.81847 1.000 122.91480 359 PHE A O 1
ATOM 2405 N N . ARG A 1 377 ? 6.39499 32.61919 31.76317 1.000 108.61439 360 ARG A N 1
ATOM 2406 C CA . ARG A 1 377 ? 5.10209 32.21337 31.21751 1.000 106.87235 360 ARG A CA 1
ATOM 2407 C C . ARG A 1 377 ? 4.39233 33.39831 30.57517 1.000 110.33363 360 ARG A C 1
ATOM 2408 O O . ARG A 1 377 ? 3.24745 33.72492 30.89985 1.000 114.35117 360 ARG A O 1
ATOM 2416 N N . TRP A 1 378 ? 5.10594 34.06494 29.66842 1.000 105.21728 361 TRP A N 1
ATOM 2417 C CA . TRP A 1 378 ? 4.54724 35.15023 28.87959 1.000 105.80604 361 TRP A CA 1
ATOM 2418 C C . TRP A 1 378 ? 4.97836 34.97073 27.43341 1.000 97.31240 361 TRP A C 1
ATOM 2419 O O . TRP A 1 378 ? 6.01660 34.37135 27.15819 1.000 95.27805 361 TRP A O 1
ATOM 2430 N N . ASP A 1 379 ? 4.16884 35.47926 26.50585 1.000 100.41487 362 ASP A N 1
ATOM 2431 C CA . ASP A 1 379 ? 4.46661 35.35172 25.07816 1.000 98.73505 362 ASP A CA 1
ATOM 2432 C C . ASP A 1 379 ? 5.08798 36.64970 24.56654 1.000 98.97576 362 ASP A C 1
ATOM 2433 O O . ASP A 1 379 ? 4.45101 37.46241 23.88066 1.000 95.75770 362 ASP A O 1
ATOM 2438 N N . PHE A 1 380 ? 6.38172 36.81061 24.87788 1.000 95.77374 363 PHE A N 1
ATOM 2439 C CA . PHE A 1 380 ? 7.15282 37.97135 24.43974 1.000 87.42263 363 PHE A CA 1
ATOM 2440 C C . PHE A 1 380 ? 7.22632 38.09770 22.92005 1.000 88.97482 363 PHE A C 1
ATOM 2441 O O . PHE A 1 380 ? 7.56924 39.17200 22.41164 1.000 84.76437 363 PHE A O 1
ATOM 2449 N N . ALA A 1 381 ? 6.90058 37.03877 22.18507 1.000 93.83421 364 ALA A N 1
ATOM 2450 C CA . ALA A 1 381 ? 6.87604 37.08412 20.72864 1.000 92.27336 364 ALA A CA 1
ATOM 2451 C C . ALA A 1 381 ? 5.53523 37.52869 20.15914 1.000 97.79690 364 ALA A C 1
ATOM 2452 O O . ALA A 1 381 ? 5.39240 37.57388 18.93077 1.000 94.97241 364 ALA A O 1
ATOM 2454 N N . ALA A 1 382 ? 4.55736 37.85643 21.00563 1.000 97.76188 365 ALA A N 1
ATOM 2455 C CA . ALA A 1 382 ? 3.24575 38.27824 20.53186 1.000 92.62150 365 ALA A CA 1
ATOM 2456 C C . ALA A 1 382 ? 3.18197 39.79220 20.41935 1.000 85.85406 365 ALA A C 1
ATOM 2457 O O . ALA A 1 382 ? 3.70848 40.51136 21.27296 1.000 86.93243 365 ALA A O 1
ATOM 2459 N N . GLU A 1 383 ? 2.54570 40.27041 19.35336 1.000 86.36475 366 GLU A N 1
ATOM 2460 C CA . GLU A 1 383 ? 2.16804 41.67324 19.28836 1.000 81.23767 366 GLU A CA 1
ATOM 2461 C C . GLU A 1 383 ? 1.18186 41.98009 20.41287 1.000 76.78391 366 GLU A C 1
ATOM 2462 O O . GLU A 1 383 ? 0.42794 41.10274 20.84146 1.000 80.11487 366 GLU A O 1
ATOM 2468 N N . PRO A 1 384 ? 1.15823 43.21182 20.90626 1.000 72.76960 367 PRO A N 1
ATOM 2469 C CA . PRO A 1 384 ? 0.15455 43.56191 21.91438 1.000 70.50496 367 PRO A CA 1
ATOM 2470 C C . PRO A 1 384 ? -1.25257 43.39198 21.34752 1.000 76.62541 367 PRO A C 1
ATOM 2471 O O . PRO A 1 384 ? -1.50251 43.63587 20.16095 1.000 76.08059 367 PRO A O 1
ATOM 2475 N N . GLU A 1 385 ? -2.18444 42.97182 22.21133 1.000 77.29406 368 GLU A N 1
ATOM 2476 C CA . GLU A 1 385 ? -3.52791 42.64500 21.73025 1.000 78.67976 368 GLU A CA 1
ATOM 2477 C C . GLU A 1 385 ? -4.20408 43.84988 21.08418 1.000 71.20312 368 GLU A C 1
ATOM 2478 O O . GLU A 1 385 ? -4.89981 43.70866 20.07116 1.000 69.48966 368 GLU A O 1
ATOM 2484 N N . ASP A 1 386 ? -4.01017 45.04396 21.65108 1.000 66.45977 369 ASP A N 1
ATOM 2485 C CA . ASP A 1 386 ? -4.69759 46.24382 21.19305 1.000 63.62134 369 ASP A CA 1
ATOM 2486 C C . ASP A 1 386 ? -4.10031 46.81261 19.89726 1.000 60.81900 369 ASP A C 1
ATOM 2487 O O . ASP A 1 386 ? -4.36671 47.97172 19.53971 1.000 58.95082 369 ASP A O 1
ATOM 2492 N N . CYS A 1 387 ? -3.27970 46.02758 19.20345 1.000 60.48897 370 CYS A N 1
ATOM 2493 C CA . CYS A 1 387 ? -2.63146 46.47335 17.98694 1.000 58.47838 370 CYS A CA 1
ATOM 2494 C C . CYS A 1 387 ? -3.13489 45.73105 16.75471 1.000 59.28311 370 CYS A C 1
ATOM 2495 O O . CYS A 1 387 ? -2.60645 45.95393 15.65960 1.000 58.48009 370 CYS A O 1
ATOM 2498 N N . ALA A 1 388 ? -4.11464 44.84370 16.91730 1.000 56.49690 371 ALA A N 1
ATOM 2499 C CA . ALA A 1 388 ? -4.68663 44.09392 15.81699 1.000 59.81265 371 ALA A CA 1
ATOM 2500 C C . ALA A 1 388 ? -5.61438 44.98999 14.99547 1.000 67.07645 371 ALA A C 1
ATOM 2501 O O . ALA A 1 388 ? -6.28276 45.87306 15.55021 1.000 60.73050 371 ALA A O 1
ATOM 2503 N N . PRO A 1 389 ? -5.66614 44.79788 13.67664 1.000 61.58610 372 PRO A N 1
ATOM 2504 C CA . PRO A 1 389 ? -6.64654 45.51542 12.85350 1.000 59.52607 372 PRO A CA 1
ATOM 2505 C C . PRO A 1 389 ? -8.03918 44.93351 13.02019 1.000 58.98331 372 PRO A C 1
ATOM 2506 O O . PRO A 1 389 ? -8.20520 43.76703 13.39037 1.000 60.59496 372 PRO A O 1
ATOM 2510 N N . VAL A 1 390 ? -9.05198 45.76666 12.75937 1.000 60.24545 373 VAL A N 1
ATOM 2511 C CA . VAL A 1 390 ? -10.38889 45.22824 12.54785 1.000 58.33678 373 VAL A CA 1
ATOM 2512 C C . VAL A 1 390 ? -10.34593 44.39879 11.27849 1.000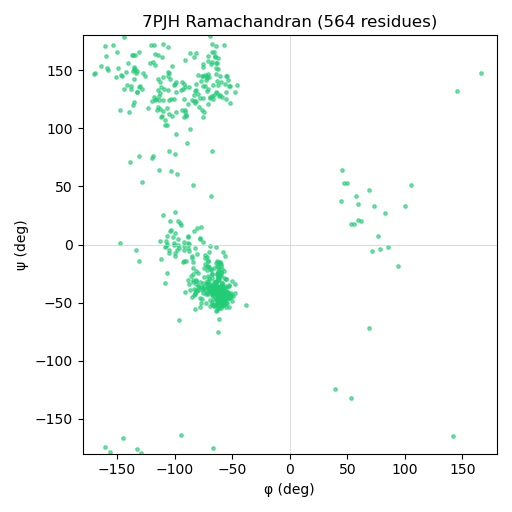 61.61774 373 VAL A C 1
ATOM 2513 O O . VAL A 1 390 ? -9.84300 44.85790 10.24442 1.000 59.26689 373 VAL A O 1
ATOM 2517 N N . VAL A 1 391 ? -10.82410 43.16193 11.35208 1.000 62.76232 374 VAL A N 1
ATOM 2518 C CA . VAL A 1 391 ? -11.02507 42.35701 10.15057 1.000 62.24855 374 VAL A CA 1
ATOM 2519 C C . VAL A 1 391 ? -12.44590 42.60091 9.66363 1.000 63.47985 374 VAL A C 1
ATOM 2520 O O . VAL A 1 391 ? -13.41983 42.25383 10.34267 1.000 68.37887 374 VAL A O 1
ATOM 2524 N N . VAL A 1 392 ? -12.56256 43.20854 8.49252 1.000 66.38211 375 VAL A N 1
ATOM 2525 C CA . VAL A 1 392 ? -13.83759 43.61726 7.92591 1.000 68.06877 375 VAL A CA 1
ATOM 2526 C C . VAL A 1 392 ? -14.22165 42.62890 6.82973 1.000 74.79012 375 VAL A C 1
ATOM 2527 O O . VAL A 1 392 ? -13.45719 42.40827 5.87853 1.000 69.43014 375 VAL A O 1
ATOM 2531 N N . GLU A 1 393 ? -15.41699 42.05280 6.95330 1.000 78.14976 376 GLU A N 1
ATOM 2532 C CA . GLU A 1 393 ? -15.97226 41.17307 5.93011 1.000 85.94441 376 GLU A CA 1
ATOM 2533 C C . GLU A 1 393 ? -16.53676 42.01500 4.79553 1.000 83.72732 376 GLU A C 1
ATOM 2534 O O . GLU A 1 393 ? -17.45674 42.80605 5.00815 1.000 84.98732 376 GLU A O 1
ATOM 2540 N N . LEU A 1 394 ? -15.98671 41.86303 3.59293 1.000 87.00300 377 LEU A N 1
ATOM 2541 C CA . LEU A 1 394 ? -16.58782 42.58782 2.48699 1.000 102.43547 377 LEU A CA 1
ATOM 2542 C C . LEU A 1 394 ? -16.46988 41.78653 1.19656 1.000 113.74690 377 LEU A C 1
ATOM 2543 O O . LEU A 1 394 ? -15.47402 41.06549 1.01281 1.000 113.61263 377 LEU A O 1
ATOM 2548 N N . PRO A 1 395 ? -17.46690 41.87862 0.29448 1.000 109.14732 378 PRO A N 1
ATOM 2549 C CA . PRO A 1 395 ? -17.42143 41.24574 -1.03261 1.000 117.54595 378 PRO A CA 1
ATOM 2550 C C . PRO A 1 395 ? -16.66011 42.08056 -2.06781 1.000 124.34648 378 PRO A C 1
ATOM 2551 O O . PRO A 1 395 ? -16.10701 41.52565 -3.02526 1.000 129.99597 378 PRO A O 1
ATOM 2555 N N . PRO B 2 1 ? -1.02322 61.12169 43.14185 1.000 124.04880 1758 PRO B N 1
ATOM 2556 C CA . PRO B 2 1 ? -1.29455 61.45832 41.73439 1.000 121.08798 1758 PRO B CA 1
ATOM 2557 C C . PRO B 2 1 ? -2.71064 61.06545 41.30166 1.000 118.48017 1758 PRO B C 1
ATOM 2558 O O . PRO B 2 1 ? -3.03823 59.87897 41.37032 1.000 119.57487 1758 PRO B O 1
ATOM 2562 N N . THR B 2 2 ? -3.52973 62.02864 40.86705 1.000 118.58324 1759 THR B N 1
ATOM 2563 C CA . THR B 2 2 ? -4.89834 61.72370 40.45015 1.000 111.62513 1759 THR B CA 1
ATOM 2564 C C . THR B 2 2 ? -4.91194 61.08273 39.06689 1.000 103.79017 1759 THR B C 1
ATOM 2565 O O . THR B 2 2 ? -4.09624 61.41924 38.20209 1.000 117.98147 1759 THR B O 1
ATOM 2569 N N . GLU B 2 3 ? -5.84849 60.15103 38.86422 1.000 96.94249 1760 GLU B N 1
ATOM 2570 C CA . GLU B 2 3 ? -5.97790 59.40935 37.60933 1.000 90.68345 1760 GLU B CA 1
ATOM 2571 C C . GLU B 2 3 ? -7.43925 59.44624 37.16870 1.000 78.11781 1760 GLU B C 1
ATOM 2572 O O . GLU B 2 3 ? -8.16418 58.45437 37.29747 1.000 73.47237 1760 GLU B O 1
ATOM 2578 N N . PRO B 2 4 ? -7.89858 60.57317 36.62320 1.000 71.35001 1761 PRO B N 1
ATOM 2579 C CA . PRO B 2 4 ? -9.31908 60.70804 36.27358 1.000 69.03474 1761 PRO B CA 1
ATOM 2580 C C . PRO B 2 4 ? -9.74136 59.73849 35.17931 1.000 61.61575 1761 PRO B C 1
ATOM 2581 O O . PRO B 2 4 ? -8.92040 59.17769 34.46107 1.000 66.41721 1761 PRO B O 1
ATOM 2585 N N . TYR B 2 5 ? -11.05450 59.52229 35.08224 1.000 64.35738 1762 TYR B N 1
ATOM 2586 C CA . TYR B 2 5 ? -11.65732 58.67248 34.05914 1.000 63.33784 1762 TYR B CA 1
ATOM 2587 C C . TYR B 2 5 ? -13.16053 58.84693 34.08499 1.000 63.07331 1762 TYR B C 1
ATOM 2588 O O . TYR B 2 5 ? -13.74702 59.06500 35.14498 1.000 65.22006 1762 TYR B O 1
ATOM 2597 N N . LEU B 2 6 ? -13.77385 58.73560 32.90369 1.000 64.29899 1763 LEU B N 1
ATOM 2598 C CA . LEU B 2 6 ? -15.22358 58.69641 32.79988 1.000 64.34008 1763 LEU B CA 1
ATOM 2599 C C . LEU B 2 6 ? -15.73104 57.45858 33.51421 1.000 67.14384 1763 LEU B C 1
ATOM 2600 O O . LEU B 2 6 ? -15.20776 56.35972 33.30250 1.000 69.76972 1763 LEU B O 1
ATOM 2605 N N . SER B 2 7 ? -16.72624 57.64436 34.38509 1.000 62.57951 1764 SER B N 1
ATOM 2606 C CA . SER B 2 7 ? -17.24358 56.57706 35.22737 1.000 70.35613 1764 SER B CA 1
ATOM 2607 C C . SER B 2 7 ? -18.75848 56.74785 35.37743 1.000 78.03881 1764 SER B C 1
ATOM 2608 O O . SER B 2 7 ? -19.36480 57.69649 34.86531 1.000 77.36910 1764 SER B O 1
ATOM 2611 N N . SER B 2 8 ? -19.38568 55.82393 36.09238 1.000 73.34000 1765 SER B N 1
ATOM 2612 C CA . SER B 2 8 ? -20.81673 55.97373 36.31220 1.000 83.16815 1765 SER B CA 1
ATOM 2613 C C . SER B 2 8 ? -21.13626 57.15351 37.22747 1.000 86.72399 1765 SER B C 1
ATOM 2614 O O . SER B 2 8 ? -22.25293 57.67679 37.19109 1.000 91.97865 1765 SER B O 1
ATOM 2617 N N . GLN B 2 9 ? -20.18498 57.59979 38.04195 1.000 84.63631 1766 GLN B N 1
ATOM 2618 C CA . GLN B 2 9 ? -20.51044 58.64450 39.00642 1.000 80.75759 1766 GLN B CA 1
ATOM 2619 C C . GLN B 2 9 ? -20.43049 60.03184 38.38893 1.000 79.15815 1766 GLN B C 1
ATOM 2620 O O . GLN B 2 9 ? -21.18854 60.92896 38.77127 1.000 76.14545 1766 GLN B O 1
ATOM 2626 N N . ASN B 2 10 ? -19.52791 60.22953 37.42770 1.000 74.29560 1767 ASN B N 1
ATOM 2627 C CA . ASN B 2 10 ? -19.31319 61.55061 36.85874 1.000 73.09532 1767 ASN B CA 1
ATOM 2628 C C . ASN B 2 10 ? -19.85884 61.70404 35.44591 1.000 73.29650 1767 ASN B C 1
ATOM 2629 O O . ASN B 2 10 ? -19.77194 62.80480 34.88922 1.000 72.32553 1767 ASN B O 1
ATOM 2634 N N . TYR B 2 11 ? -20.44342 60.65552 34.85422 1.000 75.33554 1768 TYR B N 1
ATOM 2635 C CA . TYR B 2 11 ? -20.73624 60.78005 33.42772 1.000 79.53718 1768 TYR B CA 1
ATOM 2636 C C . TYR B 2 11 ? -21.75143 61.87858 33.11443 1.000 76.46027 1768 TYR B C 1
ATOM 2637 O O . TYR B 2 11 ? -21.99953 62.13767 31.93345 1.000 72.33210 1768 TYR B O 1
ATOM 2646 N N . GLY B 2 12 ? -22.29451 62.56447 34.12181 1.000 73.03607 1769 GLY B N 1
ATOM 2647 C CA . GLY B 2 12 ? -23.08352 63.75581 33.86510 1.000 73.50672 1769 GLY B CA 1
ATOM 2648 C C . GLY B 2 12 ? -22.28029 64.90019 33.27463 1.000 74.65656 1769 GLY B C 1
ATOM 2649 O O . GLY B 2 12 ? -22.86154 65.81485 32.67776 1.000 79.38171 1769 GLY B O 1
ATOM 2650 N N . GLU B 2 13 ? -20.95705 64.87274 33.42790 1.000 72.54191 1770 GLU B N 1
ATOM 2651 C CA . GLU B 2 13 ? -20.11224 65.93301 32.87454 1.000 75.80833 1770 GLU B CA 1
ATOM 2652 C C . GLU B 2 13 ? -20.17512 65.99732 31.34517 1.000 72.68602 1770 GLU B C 1
ATOM 2653 O O . GLU B 2 13 ? -19.90411 67.05639 30.75844 1.000 67.70082 1770 GLU B O 1
ATOM 2659 N N . LEU B 2 14 ? -20.49260 64.87707 30.68655 1.000 69.39039 1771 LEU B N 1
ATOM 2660 C CA . LEU B 2 14 ? -20.63009 64.87798 29.23094 1.000 66.62737 1771 LEU B CA 1
ATOM 2661 C C . LEU B 2 14 ? -21.55098 66.00119 28.75907 1.000 72.28744 1771 LEU B C 1
ATOM 2662 O O . LEU B 2 14 ? -21.24263 66.71507 27.79298 1.000 70.60197 1771 LEU B O 1
ATOM 2667 N N . PHE B 2 15 ? -22.65200 66.21350 29.48293 1.000 68.19740 1772 PHE B N 1
ATOM 2668 C CA . PHE B 2 15 ? -23.68719 67.16798 29.13826 1.000 73.66728 1772 PHE B CA 1
ATOM 2669 C C . PHE B 2 15 ? -23.52155 68.50000 29.84526 1.000 75.54864 1772 PHE B C 1
ATOM 2670 O O . PHE B 2 15 ? -24.30532 69.42104 29.58824 1.000 84.08079 1772 PHE B O 1
ATOM 2678 N N . SER B 2 16 ? -22.52808 68.62765 30.71837 1.000 77.24186 1773 SER B N 1
ATOM 2679 C CA . SER B 2 16 ? -22.25784 69.88956 31.38987 1.000 77.06043 1773 SER B CA 1
ATOM 2680 C C . SER B 2 16 ? -21.78642 70.95543 30.40263 1.000 87.74253 1773 SER B C 1
ATOM 2681 O O . SER B 2 16 ? -21.70288 70.70446 29.19383 1.000 84.94804 1773 SER B O 1
ATOM 2684 N N . ASN B 2 17 ? -21.40842 72.12568 30.92874 1.000 97.28704 1774 ASN B N 1
ATOM 2685 C CA . ASN B 2 17 ? -21.08037 73.27864 30.08777 1.000 100.80526 1774 ASN B CA 1
ATOM 2686 C C . ASN B 2 17 ? -19.93230 72.99749 29.11863 1.000 95.00889 1774 ASN B C 1
ATOM 2687 O O . ASN B 2 17 ? -20.03508 73.30167 27.92343 1.000 105.80948 1774 ASN B O 1
ATOM 2692 N N . GLN B 2 18 ? -18.83998 72.41940 29.61096 1.000 85.03721 1775 GLN B N 1
ATOM 2693 C CA . GLN B 2 18 ? -17.57608 72.31232 28.88539 1.000 77.54596 1775 GLN B CA 1
ATOM 2694 C C . GLN B 2 18 ? -17.71001 71.58205 27.53856 1.000 74.71128 1775 GLN B C 1
ATOM 2695 O O . GLN B 2 18 ? -18.74096 70.99755 27.20740 1.000 80.82114 1775 GLN B O 1
ATOM 2701 N N . ILE B 2 19 ? -16.62298 71.60977 26.76166 1.000 70.05308 1776 ILE B N 1
ATOM 2702 C CA . ILE B 2 19 ? -16.51727 70.85670 25.51253 1.000 67.38514 1776 ILE B CA 1
ATOM 2703 C C . ILE B 2 19 ? -15.69959 69.59359 25.75611 1.000 62.83474 1776 ILE B C 1
ATOM 2704 O O . ILE B 2 19 ? -14.53809 69.66096 26.17418 1.000 67.94454 1776 ILE B O 1
ATOM 2709 N N . ILE B 2 20 ? -16.27639 68.45027 25.40557 1.000 62.21837 1777 ILE B N 1
ATOM 2710 C CA . ILE B 2 20 ? -15.69394 67.13251 25.61717 1.000 58.13912 1777 ILE B CA 1
ATOM 2711 C C . ILE B 2 20 ? -15.72017 66.36679 24.28892 1.000 63.57261 1777 ILE B C 1
ATOM 2712 O O . ILE B 2 20 ? -16.74221 66.36932 23.58524 1.000 61.80903 1777 ILE B O 1
ATOM 2717 N N . TRP B 2 21 ? -14.60176 65.73168 23.92733 1.000 56.55589 1778 TRP B N 1
ATOM 2718 C CA . TRP B 2 21 ? -14.61026 64.80119 22.80680 1.000 54.87375 1778 TRP B CA 1
ATOM 2719 C C . TRP B 2 21 ? -14.39143 63.38514 23.29421 1.000 55.43949 1778 TRP B C 1
ATOM 2720 O O . TRP B 2 21 ? -13.52328 63.12980 24.13391 1.000 58.65942 1778 TRP B O 1
ATOM 2731 N N . PHE B 2 22 ? -15.18546 62.47375 22.76672 1.000 56.82441 1779 PHE B N 1
ATOM 2732 C CA . PHE B 2 22 ? -14.77227 61.08671 22.70154 1.000 56.63195 1779 PHE B CA 1
ATOM 2733 C C . PHE B 2 22 ? -13.86213 60.90393 21.49326 1.000 53.41567 1779 PHE B C 1
ATOM 2734 O O . PHE B 2 22 ? -14.13636 61.44351 20.41809 1.000 55.00584 1779 PHE B O 1
ATOM 2742 N N . VAL B 2 23 ? -12.79073 60.13571 21.65731 1.000 49.82624 1780 VAL B N 1
ATOM 2743 C CA . VAL B 2 23 ? -11.92890 59.73864 20.54332 1.000 51.24018 1780 VAL B CA 1
ATOM 2744 C C . VAL B 2 23 ? -11.88124 58.21797 20.53289 1.000 50.71339 1780 VAL B C 1
ATOM 2745 O O . VAL B 2 23 ? -11.43792 57.60004 21.50862 1.000 57.46975 1780 VAL B O 1
ATOM 2749 N N . ASP B 2 24 ? -12.35793 57.61468 19.45274 1.000 46.89301 1781 ASP B N 1
ATOM 2750 C CA . ASP B 2 24 ? -12.23420 56.17407 19.23334 1.000 52.48669 1781 ASP B CA 1
ATOM 2751 C C . ASP B 2 24 ? -11.24616 55.89784 18.09319 1.000 50.50461 1781 ASP B C 1
ATOM 2752 O O . ASP B 2 24 ? -11.52179 56.23251 16.93711 1.000 52.83754 1781 ASP B O 1
ATOM 2757 N N . ASP B 2 25 ? -10.13140 55.25536 18.40756 1.000 46.72878 1782 ASP B N 1
ATOM 2758 C CA . ASP B 2 25 ? -9.12991 54.84586 17.41952 1.000 48.31964 1782 ASP B CA 1
ATOM 2759 C C . ASP B 2 25 ? -9.37063 53.43914 16.89461 1.000 51.62917 1782 ASP B C 1
ATOM 2760 O O . ASP B 2 25 ? -8.54253 52.93581 16.12845 1.000 50.59354 1782 ASP B O 1
ATOM 2765 N N . THR B 2 26 ? -10.44732 52.77481 17.34246 1.000 46.53219 1783 THR B N 1
ATOM 2766 C CA . THR B 2 26 ? -10.60990 51.33852 17.09798 1.000 50.40209 1783 THR B CA 1
ATOM 2767 C C . THR B 2 26 ? -10.59558 50.99867 15.60846 1.000 55.50129 1783 THR B C 1
ATOM 2768 O O . THR B 2 26 ? -9.97916 50.00657 15.20312 1.000 56.21271 1783 THR B O 1
ATOM 2772 N N . ASN B 2 27 ? -11.30451 51.78248 14.78505 1.000 53.54393 1784 ASN B N 1
ATOM 2773 C CA . ASN B 2 27 ? -11.44675 51.50410 13.36123 1.000 54.23853 1784 ASN B CA 1
ATOM 2774 C C . ASN B 2 27 ? -10.41595 52.22670 12.47205 1.000 54.07921 1784 ASN B C 1
ATOM 2775 O O . ASN B 2 27 ? -10.64677 52.32499 11.26452 1.000 52.15319 1784 ASN B O 1
ATOM 2780 N N . VAL B 2 28 ? -9.29764 52.74409 13.00389 1.000 51.64724 1785 VAL B N 1
ATOM 2781 C CA . VAL B 2 28 ? -8.38164 53.38023 12.04538 1.000 55.76637 1785 VAL B CA 1
ATOM 2782 C C . VAL B 2 28 ? -7.49279 52.36034 11.31533 1.000 53.96675 1785 VAL B C 1
ATOM 2783 O O . VAL B 2 28 ? -7.14907 52.57573 10.14794 1.000 56.69483 1785 VAL B O 1
ATOM 2787 N N . TYR B 2 29 ? -7.13688 51.24310 11.93323 1.000 48.47911 1786 TYR B N 1
ATOM 2788 C CA . TYR B 2 29 ? -6.37589 50.20305 11.25131 1.000 52.26403 1786 TYR B CA 1
ATOM 2789 C C . TYR B 2 29 ? -7.29944 49.02673 11.00217 1.000 56.98025 1786 TYR B C 1
ATOM 2790 O O . TYR B 2 29 ? -7.64293 48.29414 11.94179 1.000 56.48379 1786 TYR B O 1
ATOM 2799 N N . ARG B 2 30 ? -7.69273 48.84107 9.72952 1.000 5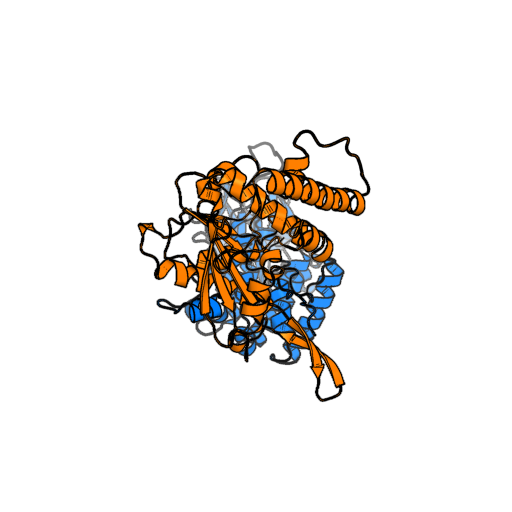6.48325 1787 ARG B N 1
ATOM 2800 C CA . ARG B 2 30 ? -8.55347 47.73323 9.34843 1.000 55.29739 1787 ARG B CA 1
ATOM 2801 C C . ARG B 2 30 ? -7.98129 47.04007 8.12304 1.000 55.13631 1787 ARG B C 1
ATOM 2802 O O . ARG B 2 30 ? -7.30329 47.65696 7.29881 1.000 53.44792 1787 ARG B O 1
ATOM 2810 N N . VAL B 2 31 ? -8.23957 45.73763 8.03700 1.000 58.11644 1788 VAL B N 1
ATOM 2811 C CA . VAL B 2 31 ? -7.80117 44.90406 6.93388 1.000 58.68274 1788 VAL B CA 1
ATOM 2812 C C . VAL B 2 31 ? -8.99410 44.10162 6.45039 1.000 65.44360 1788 VAL B C 1
ATOM 2813 O O . VAL B 2 31 ? -10.01969 43.99736 7.12350 1.000 65.92178 1788 VAL B O 1
ATOM 2817 N N . THR B 2 32 ? -8.84153 43.50885 5.27348 1.000 66.48229 1789 THR B N 1
ATOM 2818 C CA . THR B 2 32 ? -9.82314 42.55759 4.78725 1.000 66.92694 1789 THR B CA 1
ATOM 2819 C C . THR B 2 32 ? -9.09563 41.34366 4.23772 1.000 70.03028 1789 THR B C 1
ATOM 2820 O O . THR B 2 32 ? -7.88739 41.37846 4.00465 1.000 68.66983 1789 THR B O 1
ATOM 2824 N N . ILE B 2 33 ? -9.83886 40.24906 4.07942 1.000 72.20931 1790 ILE B N 1
ATOM 2825 C CA . ILE B 2 33 ? -9.26386 39.03528 3.51459 1.000 75.31375 1790 ILE B CA 1
ATOM 2826 C C . ILE B 2 33 ? -9.02883 39.24557 2.02327 1.000 76.28255 1790 ILE B C 1
ATOM 2827 O O . ILE B 2 33 ? -9.81500 39.91969 1.34221 1.000 77.39979 1790 ILE B O 1
ATOM 2832 N N . HIS B 2 34 ? -7.93692 38.67878 1.50847 1.000 75.23001 1791 HIS B N 1
ATOM 2833 C CA . HIS B 2 34 ? -7.45463 38.99356 0.17059 1.000 75.43843 1791 HIS B CA 1
ATOM 2834 C C . HIS B 2 34 ? -6.72461 37.78975 -0.40649 1.000 74.66956 1791 HIS B C 1
ATOM 2835 O O . HIS B 2 34 ? -6.04807 37.05375 0.31954 1.000 78.60919 1791 HIS B O 1
ATOM 2842 N N . LYS B 2 35 ? -6.86574 37.59149 -1.71584 1.000 77.23225 1792 LYS B N 1
ATOM 2843 C CA . LYS B 2 35 ? -6.24136 36.47679 -2.42607 1.000 78.08160 1792 LYS B CA 1
ATOM 2844 C C . LYS B 2 35 ? -5.06150 37.00305 -3.23153 1.000 77.35333 1792 LYS B C 1
ATOM 2845 O O . LYS B 2 35 ? -5.21173 37.92854 -4.03773 1.000 77.67226 1792 LYS B O 1
ATOM 2851 N N . THR B 2 36 ? -3.88914 36.42812 -3.00597 1.000 79.40123 1793 THR B N 1
ATOM 2852 C CA . THR B 2 36 ? -2.72871 36.89120 -3.74228 1.000 78.37149 1793 THR B CA 1
ATOM 2853 C C . THR B 2 36 ? -2.84646 36.45151 -5.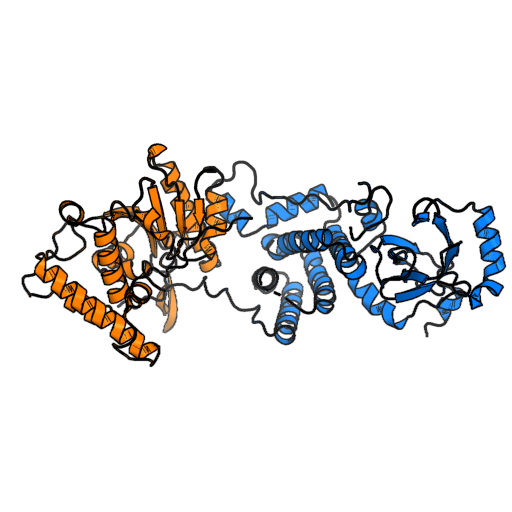18949 1.000 83.46807 1793 THR B C 1
ATOM 2854 O O . THR B 2 36 ? -3.63261 35.56636 -5.52695 1.000 85.15819 1793 THR B O 1
ATOM 2858 N N . PHE B 2 37 ? -2.06702 37.11101 -6.05153 1.000 85.07940 1794 PHE B N 1
ATOM 2859 C CA . PHE B 2 37 ? -1.93197 36.67979 -7.44091 1.000 83.25869 1794 PHE B CA 1
ATOM 2860 C C . PHE B 2 37 ? -1.66790 35.18251 -7.52283 1.000 84.09083 1794 PHE B C 1
ATOM 2861 O O . PHE B 2 37 ? -2.25093 34.48654 -8.35883 1.000 91.10665 1794 PHE B O 1
ATOM 2869 N N . GLU B 2 38 ? -0.81167 34.66434 -6.63856 1.000 84.29265 1795 GLU B N 1
ATOM 2870 C CA . GLU B 2 38 ? -0.47946 33.24413 -6.57681 1.000 85.60486 1795 GLU B CA 1
ATOM 2871 C C . GLU B 2 38 ? -1.58249 32.39707 -5.95400 1.000 87.76366 1795 GLU B C 1
ATOM 2872 O O . GLU B 2 38 ? -1.39441 31.18390 -5.80852 1.000 87.55983 1795 GLU B O 1
ATOM 2878 N N . GLY B 2 39 ? -2.71090 33.00001 -5.57750 1.000 89.67006 1796 GLY B N 1
ATOM 2879 C CA . GLY B 2 39 ? -3.85998 32.25877 -5.09144 1.000 83.90954 1796 GLY B CA 1
ATOM 2880 C C . GLY B 2 39 ? -3.84177 31.85285 -3.63238 1.000 85.53068 1796 GLY B C 1
ATOM 2881 O O . GLY B 2 39 ? -4.47274 30.85242 -3.28134 1.000 90.11431 1796 GLY B O 1
ATOM 2882 N N . ASN B 2 40 ? -3.14770 32.58241 -2.76922 1.000 82.93400 1797 ASN B N 1
ATOM 2883 C CA . ASN B 2 40 ? -3.11581 32.26827 -1.35288 1.000 80.40133 1797 ASN B CA 1
ATOM 2884 C C . ASN B 2 40 ? -3.88140 33.32102 -0.57067 1.000 79.54618 1797 ASN B C 1
ATOM 2885 O O . ASN B 2 40 ? -3.85877 34.50508 -0.91367 1.000 77.45554 1797 ASN B O 1
ATOM 2890 N N . LEU B 2 41 ? -4.56192 32.87658 0.48549 1.000 84.22691 1798 LEU B N 1
ATOM 2891 C CA . LEU B 2 41 ? -5.33034 33.78366 1.33148 1.000 78.93498 1798 LEU B CA 1
ATOM 2892 C C . LEU B 2 41 ? -4.41187 34.51014 2.31003 1.000 79.24616 1798 LEU B C 1
ATOM 2893 O O . LEU B 2 41 ? -3.59751 33.88497 3.00391 1.000 78.08057 1798 LEU B O 1
ATOM 2898 N N . THR B 2 42 ? -4.54677 35.83257 2.35079 1.000 76.04947 1799 THR B N 1
ATOM 2899 C CA . THR B 2 42 ? -3.82321 36.69378 3.26767 1.000 73.74377 1799 THR B CA 1
ATOM 2900 C C . THR B 2 42 ? -4.77124 37.83361 3.63854 1.000 72.91101 1799 THR B C 1
ATOM 2901 O O . THR B 2 42 ? -5.97217 37.78014 3.35972 1.000 75.38427 1799 THR B O 1
ATOM 2905 N N . THR B 2 43 ? -4.25340 38.88737 4.25090 1.000 67.84564 1800 THR B N 1
ATOM 2906 C CA . THR B 2 43 ? -5.04489 40.08936 4.43367 1.000 66.39751 1800 THR B CA 1
ATOM 2907 C C . THR B 2 43 ? -4.41681 41.26034 3.68231 1.000 67.70344 1800 THR B C 1
ATOM 2908 O O . THR B 2 43 ? -3.26196 41.21317 3.27247 1.000 65.86046 1800 THR B O 1
ATOM 2912 N N . LYS B 2 44 ? -5.19330 42.31739 3.49005 1.000 65.42673 1801 LYS B N 1
ATOM 2913 C CA . LYS B 2 44 ? -4.65735 43.57747 3.00702 1.000 64.70058 1801 LYS B CA 1
ATOM 2914 C C . LYS B 2 44 ? -5.39682 44.69124 3.72112 1.000 59.43887 1801 LYS B C 1
ATOM 2915 O O . LYS B 2 44 ? -6.55201 44.51898 4.12145 1.000 56.20934 1801 LYS B O 1
ATOM 2921 N N . PRO B 2 45 ? -4.74224 45.81752 3.96363 1.000 62.52909 1802 PRO B N 1
ATOM 2922 C CA . PRO B 2 45 ? -5.41490 46.91851 4.65126 1.000 59.10824 1802 PRO B CA 1
ATOM 2923 C C . PRO B 2 45 ? -6.46263 47.56231 3.76317 1.000 55.49304 1802 PRO B C 1
ATOM 2924 O O . PRO B 2 45 ? -6.30390 47.62855 2.55739 1.000 57.84484 1802 PRO B O 1
ATOM 2928 N N . ILE B 2 46 ? -7.54705 48.03149 4.38272 1.000 56.77961 1803 ILE B N 1
ATOM 2929 C CA . ILE B 2 46 ? -8.55390 48.87674 3.75497 1.000 54.05142 1803 ILE B CA 1
ATOM 2930 C C . ILE B 2 46 ? -8.59322 50.17796 4.54455 1.000 55.09221 1803 ILE B C 1
ATOM 2931 O O . ILE B 2 46 ? -7.96634 50.29804 5.59360 1.000 52.86359 1803 ILE B O 1
ATOM 2936 N N . ASN B 2 47 ? -9.33016 51.16256 4.03384 1.000 52.23813 1804 ASN B N 1
ATOM 2937 C CA . ASN B 2 47 ? -9.40259 52.44095 4.73735 1.000 51.30902 1804 ASN B CA 1
ATOM 2938 C C . ASN B 2 47 ? -10.04445 52.28993 6.11117 1.000 56.25503 1804 ASN B C 1
ATOM 2939 O O . ASN B 2 47 ? -10.80227 51.34686 6.37846 1.000 54.73881 1804 ASN B O 1
ATOM 2944 N N . GLY B 2 48 ? -9.70133 53.24310 6.98879 1.000 55.15969 1805 GLY B N 1
ATOM 2945 C CA . GLY B 2 48 ? -10.21857 53.29458 8.33644 1.000 55.09934 1805 GLY B CA 1
ATOM 2946 C C . GLY B 2 48 ? -10.68646 54.70310 8.64849 1.000 52.45276 1805 GLY B C 1
ATOM 2947 O O . GLY B 2 48 ? -10.65726 55.58522 7.79368 1.000 53.45033 1805 GLY B O 1
ATOM 2948 N N . ALA B 2 49 ? -11.10742 54.89593 9.88971 1.000 50.52919 1806 ALA B N 1
ATOM 2949 C CA . ALA B 2 49 ? -11.49531 56.23813 10.29787 1.000 52.36127 1806 ALA B CA 1
ATOM 2950 C C . ALA B 2 49 ? -11.21787 56.45002 11.77752 1.000 52.01813 1806 ALA B C 1
ATOM 2951 O O . ALA B 2 49 ? -11.23893 55.50359 12.57279 1.000 54.01001 1806 ALA B O 1
ATOM 2953 N N . ILE B 2 50 ? -10.96142 57.71110 12.13289 1.000 51.26870 1807 ILE B N 1
ATOM 2954 C CA . ILE B 2 50 ? -11.04395 58.16680 13.51623 1.000 51.67900 1807 ILE B CA 1
ATOM 2955 C C . ILE B 2 50 ? -12.44155 58.72331 13.77007 1.000 53.15105 1807 ILE B C 1
ATOM 2956 O O . ILE B 2 50 ? -12.97759 59.51376 12.98471 1.000 58.97907 1807 ILE B O 1
ATOM 2961 N N . PHE B 2 51 ? -13.02291 58.32196 14.88026 1.000 52.70850 1808 PHE B N 1
ATOM 2962 C CA . PHE B 2 51 ? -14.30278 58.82706 15.34827 1.000 52.60600 1808 PHE B CA 1
ATOM 2963 C C . PHE B 2 51 ? -13.99116 59.83140 16.46729 1.000 58.41835 1808 PHE B C 1
ATOM 2964 O O . PHE B 2 51 ? -13.47689 59.44885 17.52540 1.000 54.17983 1808 PHE B O 1
ATOM 2972 N N . ILE B 2 52 ? -14.23429 61.12131 16.20465 1.000 57.11841 1809 ILE B N 1
ATOM 2973 C CA . ILE B 2 52 ? -14.14661 62.18815 17.20531 1.000 55.12840 1809 ILE B CA 1
ATOM 2974 C C . ILE B 2 52 ? -15.54847 62.76759 17.40966 1.000 58.70302 1809 ILE B C 1
ATOM 2975 O O . ILE B 2 52 ? -16.11064 63.35926 16.48019 1.000 61.06341 1809 ILE B O 1
ATOM 2980 N N . PHE B 2 53 ? -16.08452 62.66016 18.63413 1.000 58.11989 1810 PHE B N 1
ATOM 2981 C CA . PHE B 2 53 ? -17.51336 62.86896 18.89345 1.000 58.04738 1810 PHE B CA 1
ATOM 2982 C C . PHE B 2 53 ? -17.77413 63.72780 20.12167 1.000 62.82698 1810 PHE B C 1
ATOM 2983 O O . PHE B 2 53 ? -17.36591 63.36658 21.23108 1.000 60.49657 1810 PHE B O 1
ATOM 2991 N N . ASN B 2 54 ? -18.50092 64.83215 19.92408 1.000 62.02815 1811 ASN B N 1
ATOM 2992 C CA . ASN B 2 54 ? -18.92733 65.69328 21.02016 1.000 62.68409 1811 ASN B CA 1
ATOM 2993 C C . ASN B 2 54 ? -20.28047 65.21919 21.53624 1.000 64.37897 1811 ASN B C 1
ATOM 2994 O O . ASN B 2 54 ? -21.29198 65.38138 20.84010 1.000 67.05206 1811 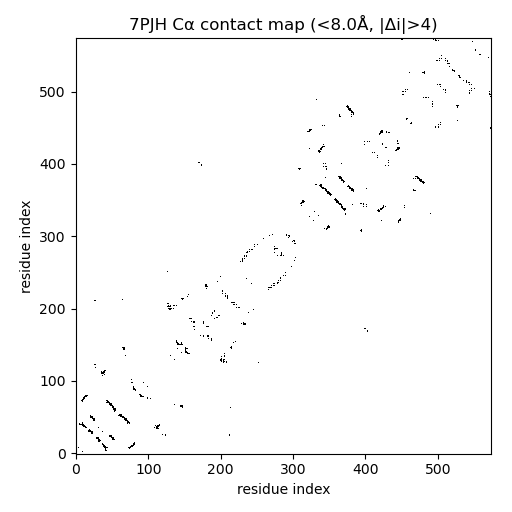ASN B O 1
ATOM 2999 N N . PRO B 2 55 ? -20.37606 64.66388 22.75672 1.000 63.40644 1812 PRO B N 1
ATOM 3000 C CA . PRO B 2 55 ? -21.65864 64.10802 23.19743 1.000 63.81622 1812 PRO B CA 1
ATOM 3001 C C . PRO B 2 55 ? -22.70483 65.15798 23.56608 1.000 70.00744 1812 PRO B C 1
ATOM 3002 O O . PRO B 2 55 ? -23.88422 64.79946 23.72384 1.000 68.39539 1812 PRO B O 1
ATOM 3006 N N . ARG B 2 56 ? -22.33576 66.43477 23.69933 1.000 67.49159 1813 ARG B N 1
ATOM 3007 C CA . ARG B 2 56 ? -23.34166 67.41170 24.11403 1.000 70.47147 1813 ARG B CA 1
ATOM 3008 C C . ARG B 2 56 ? -24.09607 67.98840 22.91902 1.000 76.70612 1813 ARG B C 1
ATOM 3009 O O . ARG B 2 56 ? -25.29478 68.30135 23.02097 1.000 81.01057 1813 ARG B O 1
ATOM 3017 N N . THR B 2 57 ? -23.40989 68.13409 21.78613 1.000 69.00794 1814 THR B N 1
ATOM 3018 C CA . THR B 2 57 ? -23.99964 68.66451 20.56686 1.000 73.81012 1814 THR B CA 1
ATOM 3019 C C . THR B 2 57 ? -24.28435 67.59849 19.51659 1.000 74.03954 1814 THR B C 1
ATOM 3020 O O . THR B 2 57 ? -24.87779 67.91693 18.48616 1.000 75.64203 1814 THR B O 1
ATOM 3024 N N . GLY B 2 58 ? -23.85839 66.35911 19.72732 1.000 71.18442 1815 GLY B N 1
ATOM 3025 C CA . GLY B 2 58 ? -23.94643 65.37007 18.67347 1.000 71.45647 1815 GLY B CA 1
ATOM 3026 C C . GLY B 2 58 ? -22.87477 65.47117 17.59821 1.000 69.99494 1815 GLY B C 1
ATOM 3027 O O . GLY B 2 58 ? -22.83310 64.61122 16.70939 1.000 62.20756 1815 GLY B O 1
ATOM 3028 N N . GLN B 2 59 ? -21.99837 66.47306 17.65562 1.000 66.93001 1816 GLN B N 1
ATOM 3029 C CA . GLN B 2 59 ? -21.11253 66.73769 16.53221 1.000 66.23782 1816 GLN B CA 1
ATOM 3030 C C . GLN B 2 59 ? -20.10842 65.61335 16.35294 1.000 63.11569 1816 GLN B C 1
ATOM 3031 O O . GLN B 2 59 ? -19.42298 65.22520 17.30107 1.000 66.58233 1816 GLN B O 1
ATOM 3037 N N . LEU B 2 60 ? -20.02401 65.08600 15.13892 1.000 61.40216 1817 LEU B N 1
ATOM 3038 C CA . LEU B 2 60 ? -19.06171 64.04249 14.81191 1.000 64.87398 1817 LEU B CA 1
ATOM 3039 C C . LEU B 2 60 ? -18.03590 64.56678 13.81685 1.000 63.31780 1817 LEU B C 1
ATOM 3040 O O . LEU B 2 60 ? -18.41327 65.13423 12.78751 1.000 66.94419 1817 LEU B O 1
ATOM 3045 N N . PHE B 2 61 ? -16.74766 64.40071 14.13753 1.000 59.66114 1818 PHE B N 1
ATOM 3046 C CA . PHE B 2 61 ? -15.64079 64.61124 13.19050 1.000 59.89700 1818 PHE B CA 1
ATOM 3047 C C . PHE B 2 61 ? -15.14269 63.23863 12.77211 1.000 59.77799 1818 PHE B C 1
ATOM 3048 O O . PHE B 2 61 ? -14.57954 62.50348 13.58830 1.000 60.11424 1818 PHE B O 1
ATOM 3056 N N . LEU B 2 62 ? -15.35668 62.88829 11.52110 1.000 60.49393 1819 LEU B N 1
ATOM 3057 C CA . LEU B 2 62 ? -15.01259 61.57368 11.00231 1.000 59.29557 1819 LEU B CA 1
ATOM 3058 C C . LEU B 2 62 ? -13.82300 61.80794 10.09727 1.000 63.97543 1819 LEU B C 1
ATOM 3059 O O . LEU B 2 62 ? -13.97293 62.29978 8.96639 1.000 65.02744 1819 LEU B O 1
ATOM 3064 N N . LYS B 2 63 ? -12.64629 61.47241 10.60273 1.000 60.94120 1820 LYS B N 1
ATOM 3065 C CA . LYS B 2 63 ? -11.41747 61.60141 9.83698 1.000 63.07142 1820 LYS B CA 1
ATOM 3066 C C . LYS B 2 63 ? -11.18688 60.28588 9.12396 1.000 56.92797 1820 LYS B C 1
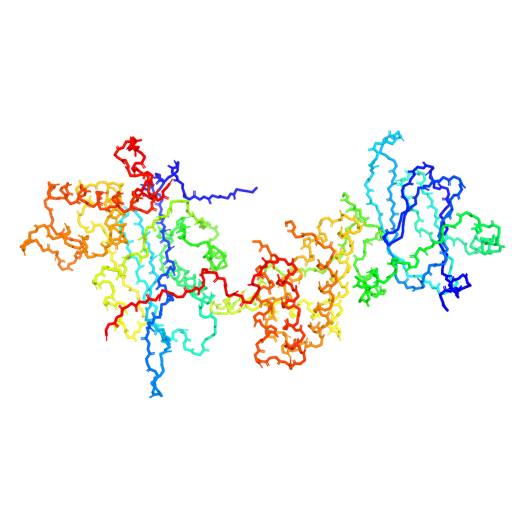ATOM 3067 O O . LYS B 2 63 ? -11.01379 59.24498 9.76875 1.000 58.48714 1820 LYS B O 1
ATOM 3073 N N . ILE B 2 64 ? -11.21900 60.32345 7.80537 1.000 58.43151 1821 ILE B N 1
ATOM 3074 C CA . ILE B 2 64 ? -11.00447 59.11009 7.02620 1.000 60.23352 1821 ILE B CA 1
ATOM 3075 C C . ILE B 2 64 ? -9.50486 58.86452 6.90519 1.000 58.76301 1821 ILE B C 1
ATOM 3076 O O . ILE B 2 64 ? -8.73427 59.78823 6.62091 1.000 59.34580 1821 ILE B O 1
ATOM 3081 N N . ILE B 2 65 ? -9.08845 57.62715 7.17132 1.000 58.09465 1822 ILE B N 1
ATOM 3082 C CA . ILE B 2 65 ? -7.69073 57.21760 7.14378 1.000 55.16198 1822 ILE B CA 1
ATOM 3083 C C . ILE B 2 65 ? -7.50737 56.37915 5.88740 1.000 56.20459 1822 ILE B C 1
ATOM 3084 O O . ILE B 2 65 ? -7.87236 55.20143 5.85554 1.000 53.18582 1822 ILE B O 1
ATOM 3089 N N . HIS B 2 66 ? -6.91431 56.97421 4.86107 1.000 56.45771 1823 HIS B N 1
ATOM 3090 C CA . HIS B 2 66 ? -6.66339 56.26285 3.61348 1.000 56.57133 1823 HIS B CA 1
ATOM 3091 C C . HIS B 2 66 ? -5.43102 55.37002 3.71982 1.000 54.26585 1823 HIS B C 1
ATOM 3092 O O . HIS B 2 66 ? -4.44747 55.73046 4.36686 1.000 53.81371 1823 HIS B O 1
ATOM 3099 N N . THR B 2 67 ? -5.47241 54.21569 3.02716 1.000 55.16848 1824 THR B N 1
ATOM 3100 C CA . THR B 2 67 ? -4.40181 53.21858 3.10134 1.000 55.76509 1824 THR B CA 1
ATOM 3101 C C . THR B 2 67 ? -3.04962 53.75093 2.64027 1.000 54.29899 1824 THR B C 1
ATOM 3102 O O . THR B 2 67 ? -2.03639 53.09142 2.88108 1.000 53.06881 1824 THR B O 1
ATOM 3106 N N . SER B 2 68 ? -3.00941 54.89961 1.95891 1.000 55.52831 1825 SER B N 1
ATOM 3107 C CA . SER B 2 68 ? -1.73162 55.47021 1.56031 1.000 54.02960 1825 SER B CA 1
ATOM 3108 C C . SER B 2 68 ? -0.85643 55.80220 2.76126 1.000 52.57829 1825 SER B C 1
ATOM 3109 O O . SER B 2 68 ? 0.36893 55.84795 2.62353 1.000 53.62649 1825 SER B O 1
ATOM 3112 N N . VAL B 2 69 ? -1.45215 56.04424 3.93419 1.000 50.54581 1826 VAL B N 1
ATOM 3113 C CA . VAL B 2 69 ? -0.64792 56.41485 5.09984 1.000 55.21872 1826 VAL B CA 1
ATOM 3114 C C . VAL B 2 69 ? 0.13791 55.21622 5.62450 1.000 51.21437 1826 VAL B C 1
ATOM 3115 O O . VAL B 2 69 ? 1.14314 55.39830 6.30871 1.000 53.47578 1826 VAL B O 1
ATOM 3119 N N . TRP B 2 70 ? -0.26579 53.99261 5.26626 1.000 51.48959 1827 TRP B N 1
ATOM 3120 C CA . TRP B 2 70 ? 0.43511 52.76845 5.63764 1.000 51.35145 1827 TRP B CA 1
ATOM 3121 C C . TRP B 2 70 ? 1.49639 52.35435 4.63220 1.000 53.41642 1827 TRP B C 1
ATOM 3122 O O . TRP B 2 70 ? 2.31273 51.47287 4.93209 1.000 53.69348 1827 TRP B O 1
ATOM 3133 N N . ALA B 2 71 ? 1.48287 52.93620 3.44211 1.000 54.61803 1828 ALA B N 1
ATOM 3134 C CA . ALA B 2 71 ? 2.33160 52.45104 2.37141 1.000 57.54013 1828 ALA B CA 1
ATOM 3135 C C . ALA B 2 71 ? 3.79104 52.55311 2.77544 1.000 53.73886 1828 ALA B C 1
ATOM 3136 O O . ALA B 2 71 ? 4.24509 53.62302 3.17881 1.000 55.45375 1828 ALA B O 1
ATOM 3138 N N . GLY B 2 72 ? 4.52372 51.44576 2.64035 1.000 52.32327 1829 GLY B N 1
ATOM 3139 C CA . GLY B 2 72 ? 5.91286 51.40267 3.06420 1.000 51.58087 1829 GLY B CA 1
ATOM 3140 C C . GLY B 2 72 ? 6.15479 51.63518 4.55411 1.000 60.96768 1829 GLY B C 1
ATOM 3141 O O . GLY B 2 72 ? 7.26651 52.00724 4.91550 1.000 55.86418 1829 GLY B O 1
ATOM 3142 N N . GLN B 2 73 ? 5.13707 51.45223 5.42307 1.000 58.10345 1830 GLN B N 1
ATOM 3143 C CA . GLN B 2 73 ? 5.25414 51.57212 6.87491 1.000 54.27096 1830 GLN B CA 1
ATOM 3144 C C . GLN B 2 73 ? 5.31115 50.19541 7.53530 1.000 55.26023 1830 GLN B C 1
ATOM 3145 O O . GLN B 2 73 ? 4.80051 49.21262 7.00835 1.000 59.31464 1830 GLN B O 1
ATOM 3151 N N . LYS B 2 74 ? 5.92720 50.11863 8.70367 1.000 60.93131 1831 LYS B N 1
ATOM 3152 C CA . LYS B 2 74 ? 5.94444 48.88909 9.48362 1.000 60.10705 1831 LYS B CA 1
ATOM 3153 C C . LYS B 2 74 ? 5.10906 49.04055 10.75329 1.000 60.02963 1831 LYS B C 1
ATOM 3154 O O . LYS B 2 74 ? 4.83738 50.15386 11.22205 1.000 58.24540 1831 LYS B O 1
ATOM 3160 N N . ARG B 2 75 ? 4.74292 47.89286 11.32836 1.000 65.19826 1832 ARG B N 1
ATOM 3161 C CA . ARG B 2 75 ? 3.97518 47.82877 12.57089 1.000 60.66921 1832 ARG B CA 1
ATOM 3162 C C . ARG B 2 75 ? 2.82702 48.81677 12.52697 1.000 56.48046 1832 ARG B C 1
ATOM 3163 O O . ARG B 2 75 ? 2.77003 49.79796 13.27375 1.000 57.81045 1832 ARG B O 1
ATOM 3171 N N . LEU B 2 76 ? 1.92378 48.56470 11.59755 1.000 58.20923 1833 LEU B N 1
ATOM 3172 C CA . LEU B 2 76 ? 0.81373 49.48603 11.44808 1.000 54.91320 1833 LEU B CA 1
ATOM 3173 C C . LEU B 2 76 ? 0.01933 49.59852 12.74547 1.000 51.66718 1833 LEU B C 1
ATOM 3174 O O . LEU B 2 76 ? -0.45108 50.68986 13.08152 1.000 47.26989 1833 LEU B O 1
ATOM 3179 N N . GLY B 2 77 ? -0.06964 48.50206 13.51198 1.000 48.77239 1834 GLY B N 1
ATOM 3180 C CA . GLY B 2 77 ? -0.86202 48.51986 14.73455 1.000 53.14784 1834 GLY B CA 1
ATOM 3181 C C . GLY B 2 77 ? -0.40407 49.60269 15.69322 1.000 55.60402 1834 GLY B C 1
ATOM 3182 O O . GLY B 2 77 ? -1.20056 50.43070 16.15853 1.000 52.66557 1834 GLY B O 1
ATOM 3183 N N . GLN B 2 78 ? 0.89630 49.61496 15.98977 1.000 49.94714 1835 GLN B N 1
ATOM 3184 C CA . GLN B 2 78 ? 1.46656 50.64879 16.83644 1.000 48.09460 1835 GLN B CA 1
ATOM 3185 C C . GLN B 2 78 ? 1.33192 52.02093 16.19492 1.000 50.59783 1835 GLN B C 1
ATOM 3186 O O . GLN B 2 78 ? 0.99120 52.99959 16.86785 1.000 47.50860 1835 GLN B O 1
ATOM 3192 N N . LEU B 2 79 ? 1.56346 52.10727 14.87737 1.000 51.05768 1836 LEU B N 1
ATOM 3193 C CA . LEU B 2 79 ? 1.62467 53.40535 14.21128 1.000 43.43460 1836 LEU B CA 1
ATOM 3194 C C . LEU B 2 79 ? 0.26129 54.05431 14.14872 1.000 45.83065 1836 LEU B C 1
ATOM 3195 O O . LEU B 2 79 ? 0.15465 55.28702 14.20197 1.000 48.22690 1836 LEU B O 1
ATOM 3200 N N . ALA B 2 80 ? -0.79019 53.23059 14.06126 1.000 48.63056 1837 ALA B N 1
ATOM 3201 C CA . ALA B 2 80 ? -2.16952 53.72380 14.00043 1.000 45.81200 1837 ALA B CA 1
ATOM 3202 C C . ALA B 2 80 ? -2.49469 54.62587 15.17002 1.000 47.41077 1837 ALA B C 1
ATOM 3203 O O . ALA B 2 80 ? -3.22528 55.62067 15.01129 1.000 46.86911 1837 ALA B O 1
ATOM 3205 N N . LYS B 2 81 ? -2.00994 54.24563 16.37668 1.000 46.57067 1838 LYS B N 1
ATOM 3206 C CA . LYS B 2 81 ? -2.26900 55.01099 17.59811 1.000 44.11691 1838 LYS B CA 1
ATOM 3207 C C . LYS B 2 81 ? -1.66393 56.39431 17.49256 1.000 45.36043 1838 LYS B C 1
ATOM 3208 O O . LYS B 2 81 ? -2.34150 57.39340 17.76865 1.000 43.89409 1838 LYS B O 1
ATOM 3214 N N . TRP B 2 82 ? -0.41559 56.46920 16.98817 1.000 46.03998 1839 TRP B N 1
ATOM 3215 C CA . TRP B 2 82 ? 0.28351 57.74418 16.80048 1.000 41.72501 1839 TRP B CA 1
ATOM 3216 C C . TRP B 2 82 ? -0.30652 58.56262 15.66274 1.000 46.07432 1839 TRP B C 1
ATOM 3217 O O . TRP B 2 82 ? -0.34444 59.79882 15.75534 1.000 47.24499 1839 TRP B O 1
ATOM 3228 N N . LYS B 2 83 ? -0.75608 57.90270 14.57863 1.000 44.57215 1840 LYS B N 1
ATOM 3229 C CA . LYS B 2 83 ? -1.46740 58.60843 13.49543 1.000 49.79092 1840 LYS B CA 1
ATOM 3230 C C . LYS B 2 83 ? -2.73829 59.27627 14.00440 1.000 48.94631 1840 LYS B C 1
ATOM 3231 O O . LYS B 2 83 ? -3.00270 60.44855 13.69826 1.000 47.94376 1840 LYS B O 1
ATOM 3237 N N . THR B 2 84 ? -3.54701 58.53262 14.77629 1.000 43.80590 1841 THR B N 1
ATOM 3238 C CA . THR B 2 84 ? -4.73359 59.11073 15.41611 1.000 46.03514 1841 THR B CA 1
ATOM 3239 C C . THR B 2 84 ? -4.39366 60.38273 16.19185 1.000 45.94719 1841 THR B C 1
ATOM 3240 O O . THR B 2 84 ? -5.09690 61.39358 16.09880 1.000 50.56912 1841 THR B O 1
ATOM 3244 N N . ALA B 2 85 ? -3.31025 60.35636 16.96768 1.000 48.57745 1842 ALA B N 1
ATOM 3245 C CA . ALA B 2 85 ? -3.03348 61.49587 17.83512 1.000 46.05468 1842 ALA B CA 1
ATOM 3246 C C . ALA B 2 85 ? -2.58841 62.69863 17.01708 1.000 46.36020 1842 ALA B C 1
ATOM 3247 O O . ALA B 2 85 ? -2.92879 63.84058 17.34710 1.000 46.60658 1842 ALA B O 1
ATOM 3249 N N . GLU B 2 86 ? -1.82770 62.46012 15.94231 1.000 45.60645 1843 GLU B N 1
ATOM 3250 C CA . GLU B 2 86 ? -1.47383 63.53202 15.00746 1.000 51.62968 1843 GLU B CA 1
ATOM 3251 C C . GLU B 2 86 ? -2.71614 64.24431 14.49558 1.000 51.14840 1843 GLU B C 1
ATOM 3252 O O . GLU B 2 86 ? -2.78043 65.47980 14.48734 1.000 52.26060 1843 GLU B O 1
ATOM 3258 N N . GLU B 2 87 ? -3.72710 63.46739 14.08994 1.000 49.33466 1844 GLU B N 1
ATOM 3259 C CA . GLU B 2 87 ? -4.94351 64.03547 13.49953 1.000 52.96564 1844 GLU B CA 1
ATOM 3260 C C . GLU B 2 87 ? -5.79261 64.75909 14.53595 1.000 51.91901 1844 GLU B C 1
ATOM 3261 O O . GLU B 2 87 ? -6.32486 65.83932 14.26367 1.000 55.99393 1844 GLU B O 1
ATOM 3267 N N . VAL B 2 88 ? -5.94820 64.18846 15.72608 1.000 51.84539 1845 VAL B N 1
ATOM 3268 C CA . VAL B 2 88 ? -6.65632 64.92261 16.77222 1.000 50.23688 1845 VAL B CA 1
ATOM 3269 C C . VAL B 2 88 ? -5.97284 66.25750 17.04736 1.000 53.66264 1845 VAL B C 1
ATOM 3270 O O . VAL B 2 88 ? -6.63498 67.29819 17.15867 1.000 54.79956 1845 VAL B O 1
ATOM 3274 N N . ALA B 2 89 ? -4.63402 66.25116 17.11403 1.000 54.38652 1846 ALA B N 1
ATOM 3275 C CA . ALA B 2 89 ? -3.85638 67.46887 17.32894 1.000 52.85065 1846 ALA B CA 1
ATOM 3276 C C . ALA B 2 89 ? -4.01041 68.44524 16.17164 1.000 55.95999 1846 ALA B C 1
ATOM 3277 O O . ALA B 2 89 ? -4.21092 69.64661 16.38695 1.000 59.07667 1846 ALA B O 1
ATOM 3279 N N . ALA B 2 90 ? -3.88584 67.95762 14.93006 1.000 55.81081 1847 ALA B N 1
ATOM 3280 C CA . ALA B 2 90 ? -4.12973 68.82058 13.76538 1.000 57.01037 1847 ALA B CA 1
ATOM 3281 C C . ALA B 2 90 ? -5.54656 69.41263 13.78699 1.000 59.07359 1847 ALA B C 1
ATOM 3282 O O . ALA B 2 90 ? -5.74538 70.59730 13.48700 1.000 58.37864 1847 ALA B O 1
ATOM 3284 N N . LEU B 2 91 ? -6.54393 68.60928 14.15924 1.000 53.40734 1848 LEU B N 1
ATOM 3285 C CA . LEU B 2 91 ? -7.90113 69.13341 14.27265 1.000 60.11718 1848 LEU B CA 1
ATOM 3286 C C . LEU B 2 91 ? -7.99458 70.22746 15.33025 1.000 61.55432 1848 LEU B C 1
ATOM 3287 O O . LEU B 2 91 ? -8.57445 71.29126 15.08049 1.000 64.75644 1848 LEU B O 1
ATOM 3292 N N . ILE B 2 92 ? -7.44292 69.97854 16.52846 1.000 59.05143 1849 ILE B N 1
ATOM 3293 C CA . ILE B 2 92 ? -7.49775 70.98083 17.58826 1.000 58.26601 1849 ILE B CA 1
ATOM 3294 C C . ILE B 2 92 ? -6.82512 72.26738 17.13741 1.000 63.96878 1849 ILE B C 1
ATOM 3295 O O . ILE B 2 92 ? -7.32837 73.36703 17.39500 1.000 63.90066 1849 ILE B O 1
ATOM 3300 N N . ARG B 2 93 ? -5.69387 72.15734 16.42966 1.000 62.26219 1850 ARG B N 1
ATOM 3301 C CA . ARG B 2 93 ? -4.97223 73.36426 16.03335 1.000 65.17458 1850 ARG B CA 1
ATOM 3302 C C . ARG B 2 93 ? -5.80606 74.22167 15.09469 1.000 67.90534 1850 ARG B C 1
ATOM 3303 O O . ARG B 2 93 ? -5.79391 75.45227 15.20068 1.000 76.47086 1850 ARG B O 1
ATOM 3311 N N . SER B 2 94 ? -6.54151 73.59403 14.17002 1.000 66.67310 1851 SER B N 1
ATOM 3312 C CA . SER B 2 94 ? -7.33777 74.36650 13.21118 1.000 70.75112 1851 SER B CA 1
ATOM 3313 C C . SER B 2 94 ? -8.53232 75.05841 13.86694 1.000 69.97680 1851 SER B C 1
ATOM 3314 O O . SER B 2 94 ? -8.96148 76.11832 13.39497 1.000 75.32953 1851 SER B O 1
ATOM 3317 N N . LEU B 2 95 ? -9.06971 74.49440 14.95094 1.000 71.01784 1852 LEU B N 1
ATOM 3318 C CA . LEU B 2 95 ? -10.17691 75.13078 15.66673 1.000 73.57408 1852 LEU B CA 1
ATOM 3319 C C . LEU B 2 95 ? -9.71681 76.38980 16.39643 1.000 75.30240 1852 LEU B C 1
ATOM 3320 O O . LEU B 2 95 ? -8.59860 76.43363 16.91917 1.000 79.80463 1852 LEU B O 1
ATOM 3325 N N . PRO B 2 96 ? -10.55503 77.42285 16.45425 1.000 78.42496 1853 PRO B N 1
ATOM 3326 C CA . PRO B 2 96 ? -10.27469 78.55859 17.33902 1.000 79.43752 1853 PRO B CA 1
ATOM 3327 C C . PRO B 2 96 ? -10.30879 78.13980 18.80246 1.000 81.22150 1853 PRO B C 1
ATOM 3328 O O . PRO B 2 96 ? -10.87117 77.10738 19.17420 1.000 79.93593 1853 PRO B O 1
ATOM 3332 N N . VAL B 2 97 ? -9.71610 78.98504 19.64542 1.000 80.23936 1854 VAL B N 1
ATOM 3333 C CA . VAL B 2 97 ? -9.38597 78.56931 21.00738 1.000 80.56779 1854 VAL B CA 1
ATOM 3334 C C . VAL B 2 97 ? -10.64129 78.17740 21.77845 1.000 81.69283 1854 VAL B C 1
ATOM 3335 O O . VAL B 2 97 ? -10.68150 77.13071 22.43833 1.000 77.22692 1854 VAL B O 1
ATOM 3339 N N . GLU B 2 98 ? -11.69563 78.99379 21.68625 1.000 82.43152 1855 GLU B N 1
ATOM 3340 C CA . GLU B 2 98 ? -12.92458 78.68180 22.41107 1.000 83.70068 1855 GLU B CA 1
ATOM 3341 C C . GLU B 2 98 ? -13.65199 77.45516 21.85679 1.000 83.37383 1855 GLU B C 1
ATOM 3342 O O . GLU B 2 98 ? -14.68330 77.06902 22.41662 1.000 82.54673 1855 GLU B O 1
ATOM 3348 N N . GLU B 2 99 ? -13.15298 76.82325 20.79435 1.000 81.45620 1856 GLU B N 1
ATOM 3349 C CA . GLU B 2 99 ? -13.73562 75.58298 20.30651 1.000 76.27097 1856 GLU B CA 1
ATOM 3350 C C . GLU B 2 99 ? -12.87655 74.36131 20.57335 1.000 74.45195 1856 GLU B C 1
ATOM 3351 O O . GLU B 2 99 ? -13.29325 73.25554 20.20945 1.000 70.26911 1856 GLU B O 1
ATOM 3357 N N . GLN B 2 100 ? -11.68620 74.51734 21.16357 1.000 72.67584 1857 GLN B N 1
ATOM 3358 C CA . GLN B 2 100 ? -10.85906 73.34649 21.41388 1.000 68.78782 1857 GLN B CA 1
ATOM 3359 C C . GLN B 2 100 ? -11.42110 72.55373 22.59495 1.000 63.84528 1857 GLN B C 1
ATOM 3360 O O . GLN B 2 100 ? -12.11041 73.10972 23.44691 1.000 64.16590 1857 GLN B O 1
ATOM 3366 N N . PRO B 2 101 ? -11.18552 71.24554 22.64703 1.000 60.10526 1858 PRO B N 1
ATOM 3367 C CA . PRO B 2 101 ? -11.78522 70.45365 23.71993 1.000 60.28755 1858 PRO B CA 1
ATOM 3368 C C . PRO B 2 101 ? -11.13357 70.73680 25.07312 1.000 64.02713 1858 PRO B C 1
ATOM 3369 O O . PRO B 2 101 ? -9.93770 71.01760 25.18231 1.000 61.54811 1858 PRO B O 1
ATOM 3373 N N . LYS B 2 102 ? -11.94991 70.68905 26.11633 1.000 61.07759 1859 LYS B N 1
ATOM 3374 C CA . LYS B 2 102 ? -11.41941 70.74415 27.46998 1.000 61.96552 1859 LYS B CA 1
ATOM 3375 C C . LYS B 2 102 ? -11.02582 69.36379 27.96122 1.000 60.34036 1859 LYS B C 1
ATOM 3376 O O . LYS B 2 102 ? -10.10764 69.23666 28.78089 1.000 58.97366 1859 LYS B O 1
ATOM 3382 N N . GLN B 2 103 ? -11.66913 68.32707 27.43970 1.000 58.02866 1860 GLN B N 1
ATOM 3383 C CA . GLN B 2 103 ? -11.41465 66.96327 27.85862 1.000 54.85016 1860 GLN B CA 1
ATOM 3384 C C . GLN B 2 103 ? -11.47565 66.08233 26.62856 1.000 56.97310 1860 GLN B C 1
ATOM 3385 O O . GLN B 2 103 ? -12.36783 66.23234 25.79005 1.000 61.44336 1860 GLN B O 1
ATOM 3391 N N . ILE B 2 104 ? -10.53403 65.15781 26.53017 1.000 52.86439 1861 ILE B N 1
ATOM 3392 C CA . ILE B 2 104 ? -10.59201 64.11181 25.54148 1.000 51.63008 1861 ILE B CA 1
ATOM 3393 C C . ILE B 2 104 ? -10.70487 62.79696 26.28340 1.000 48.01209 1861 ILE B C 1
ATOM 3394 O O . ILE B 2 104 ? -9.87275 62.48418 27.13612 1.000 51.59298 1861 ILE B O 1
ATOM 3399 N N . ILE B 2 105 ? -11.72287 62.02111 25.95011 1.000 54.52752 1862 ILE B N 1
ATOM 3400 C CA . ILE B 2 105 ? -11.95870 60.71526 26.55678 1.000 58.22060 1862 ILE B CA 1
ATOM 3401 C C . ILE B 2 105 ? -11.68352 59.66201 25.49677 1.000 56.13005 1862 ILE B C 1
ATOM 3402 O O . ILE B 2 105 ? -12.27676 59.69959 24.41785 1.000 56.39490 1862 ILE B O 1
ATOM 3407 N N . VAL B 2 106 ? -10.80142 58.73611 25.78116 1.000 53.00335 1863 VAL B N 1
ATOM 3408 C CA . VAL B 2 106 ? -10.43083 57.75028 24.77708 1.000 52.20563 1863 VAL B CA 1
ATOM 3409 C C . VAL B 2 106 ? -11.09823 56.43378 25.12204 1.000 51.84868 1863 VAL B C 1
ATOM 3410 O O . VAL B 2 106 ? -11.32781 56.12038 26.29532 1.000 59.49457 1863 VAL B O 1
ATOM 3414 N N . THR B 2 107 ? -11.43579 55.66254 24.08619 1.000 52.65998 1864 THR B N 1
ATOM 3415 C CA . THR B 2 107 ? -12.06589 54.35629 24.24967 1.000 51.21346 1864 THR B CA 1
ATOM 3416 C C . THR B 2 107 ? -11.05729 53.26437 24.56945 1.000 53.30822 1864 THR B C 1
ATOM 3417 O O . THR B 2 107 ? -11.44071 52.22173 25.11567 1.000 55.02254 1864 THR B O 1
ATOM 3421 N N . ARG B 2 108 ? -9.78757 53.47788 24.21261 1.000 53.44488 1865 ARG B N 1
ATOM 3422 C CA A ARG B 2 108 ? -8.74307 52.46693 24.32986 0.348 53.22877 1865 ARG B CA 1
ATOM 3423 C CA B ARG B 2 108 ? -8.72976 52.47276 24.29545 0.652 55.03576 1865 ARG B CA 1
ATOM 3424 C C . ARG B 2 108 ? -7.49453 53.09782 24.93094 1.000 52.04903 1865 ARG B C 1
ATOM 3425 O O . ARG B 2 108 ? -7.05575 54.17253 24.50060 1.000 50.75788 1865 ARG B O 1
ATOM 3440 N N . LYS B 2 109 ? -6.92626 52.43276 25.94255 1.000 51.80738 1866 LYS B N 1
ATOM 3441 C CA . LYS B 2 109 ? -5.87877 53.11119 26.72294 1.000 66.43845 1866 LYS B CA 1
ATOM 3442 C C . LYS B 2 109 ? -4.59974 53.35816 25.93144 1.000 56.71532 1866 LYS B C 1
ATOM 3443 O O . LYS B 2 109 ? -3.87800 54.30860 26.26733 1.000 55.38430 1866 LYS B O 1
ATOM 3449 N N . GLY B 2 110 ? -4.31940 52.56252 24.88771 1.000 51.08661 1867 GLY B N 1
ATOM 3450 C CA . GLY B 2 110 ? -3.13445 52.80493 24.05864 1.000 47.37865 1867 GLY B CA 1
ATOM 3451 C C . GLY B 2 110 ? -3.06868 54.20323 23.46204 1.000 46.78944 1867 GLY B C 1
ATOM 3452 O O . GLY B 2 110 ? -2.03477 54.56469 22.91011 1.000 48.46253 1867 GLY B O 1
ATOM 3453 N N . MET B 2 111 ? -4.13805 54.99872 23.56011 1.000 49.97534 1868 MET B N 1
ATOM 3454 C CA . MET B 2 111 ? -4.19283 56.32908 22.96182 1.000 48.71487 1868 MET B CA 1
ATOM 3455 C C . MET B 2 111 ? -3.75757 57.42199 23.91690 1.000 50.36414 1868 MET B C 1
ATOM 3456 O O . MET B 2 111 ? -3.56038 58.56085 23.48224 1.000 52.73775 1868 MET B O 1
ATOM 3461 N N . LEU B 2 112 ? -3.67673 57.12141 25.21302 1.000 46.95854 1869 LEU B N 1
ATOM 3462 C CA . LEU B 2 112 ? -3.35466 58.14298 26.20339 1.000 52.55853 1869 LEU B CA 1
ATOM 3463 C C . LEU B 2 112 ? -1.96288 58.71261 25.96939 1.000 55.97980 1869 LEU B C 1
ATOM 3464 O O . LEU B 2 112 ? -1.80217 59.92742 25.81596 1.000 56.45346 1869 LEU B O 1
ATOM 3469 N N . ASP B 2 113 ? -0.93420 57.85416 25.94098 1.000 51.05806 1870 ASP B N 1
ATOM 3470 C CA . ASP B 2 113 ? 0.41545 58.37962 25.71570 1.000 51.91860 1870 ASP B CA 1
ATOM 3471 C C . ASP B 2 113 ? 0.56865 59.13317 24.39557 1.000 52.93207 1870 ASP B C 1
ATOM 3472 O O . ASP B 2 113 ? 1.02953 60.28865 24.42972 1.000 54.49759 1870 ASP B O 1
ATOM 3477 N N . PRO B 2 114 ? 0.20586 58.57633 23.21946 1.000 47.21333 1871 PRO B N 1
ATOM 3478 C CA . PRO B 2 114 ? 0.43041 59.33634 21.95698 1.000 48.68334 1871 PRO B CA 1
ATOM 3479 C C . PRO B 2 114 ? -0.29181 60.66585 21.93607 1.000 50.61182 1871 PRO B C 1
ATOM 3480 O O . PRO B 2 114 ? 0.26019 61.66065 21.44173 1.000 48.20861 1871 PRO B O 1
ATOM 3484 N N . LEU B 2 115 ? -1.49534 60.71215 22.52576 1.000 47.63887 1872 LEU B N 1
ATOM 3485 C CA . LEU B 2 115 ? -2.24305 61.96361 22.66524 1.000 50.70964 1872 LEU B CA 1
ATOM 3486 C C . LEU B 2 115 ? -1.50098 62.96447 23.54111 1.000 52.67390 1872 LEU B C 1
ATOM 3487 O O . LEU B 2 115 ? -1.34709 64.13502 23.16953 1.000 55.45700 1872 LEU B O 1
ATOM 3492 N N . GLU B 2 116 ? -1.07799 62.52837 24.73351 1.000 50.49321 1873 GLU B N 1
ATOM 3493 C CA . GLU B 2 116 ? -0.30538 63.38072 25.62841 1.000 55.43057 1873 GLU B CA 1
ATOM 3494 C C . GLU B 2 116 ? 0.90304 63.96707 24.90814 1.000 56.21507 1873 GLU B C 1
ATOM 3495 O O . GLU B 2 116 ? 1.16628 65.17518 24.97771 1.000 56.57164 1873 GLU B O 1
ATOM 3501 N N . VAL B 2 117 ? 1.63298 63.12500 24.17663 1.000 50.30464 1874 VAL B N 1
ATOM 3502 C CA . VAL B 2 117 ? 2.80306 63.62430 23.46147 1.000 53.21898 1874 VAL B CA 1
ATOM 3503 C C . VAL B 2 117 ? 2.39977 64.65812 22.41046 1.000 55.70808 1874 VAL B C 1
ATOM 3504 O O . VAL B 2 117 ? 2.93638 65.76642 22.39165 1.000 59.32910 1874 VAL B O 1
ATOM 3508 N N . HIS B 2 118 ? 1.41970 64.34287 21.54564 1.000 51.04816 1875 HIS B N 1
ATOM 3509 C CA . HIS B 2 118 ? 1.09785 65.30131 20.48819 1.000 53.64662 1875 HIS B CA 1
ATOM 3510 C C . HIS B 2 118 ? 0.32282 66.51983 20.98050 1.000 57.08977 1875 HIS B C 1
ATOM 3511 O O . HIS B 2 118 ? 0.32907 67.54602 20.29193 1.000 58.47076 1875 HIS B O 1
ATOM 3518 N N . LEU B 2 119 ? -0.33750 66.44282 22.14222 1.000 57.17691 1876 LEU B N 1
ATOM 3519 C CA . LEU B 2 119 ? -1.05278 67.58579 22.69948 1.000 60.21161 1876 LEU B CA 1
ATOM 3520 C C . LEU B 2 119 ? -0.22873 68.34531 23.74224 1.000 62.38642 1876 LEU B C 1
ATOM 3521 O O . LEU B 2 119 ? -0.79732 69.10307 24.54417 1.000 60.04036 1876 LEU B O 1
ATOM 3526 N N . LEU B 2 120 ? 1.09639 68.17789 23.72991 1.000 55.73575 1877 LEU B N 1
ATOM 3527 C CA . LEU B 2 120 ? 1.94655 68.88891 24.68464 1.000 65.68797 1877 LEU B CA 1
ATOM 3528 C C . LEU B 2 120 ? 1.81155 70.40140 24.58648 1.000 64.89979 1877 LEU B C 1
ATOM 3529 O O . LEU B 2 120 ? 2.17337 71.09584 25.54051 1.000 65.21210 1877 LEU B O 1
ATOM 3534 N N . ASP B 2 121 ? 1.33850 70.92952 23.45555 1.000 61.59006 1878 ASP B N 1
ATOM 3535 C CA . ASP B 2 121 ? 1.18074 72.36709 23.27011 1.000 62.40439 1878 ASP B CA 1
ATOM 3536 C C . ASP B 2 121 ? -0.16635 72.85883 23.74196 1.000 64.51973 1878 ASP B C 1
ATOM 3537 O O . ASP B 2 121 ? -0.42258 74.06912 23.68250 1.000 64.12528 1878 ASP B O 1
ATOM 3542 N N . PHE B 2 122 ? -1.03190 71.94316 24.18913 1.000 64.86604 1879 PHE B N 1
ATOM 3543 C CA . PHE B 2 122 ? -2.33210 72.26260 24.76048 1.000 59.76448 1879 PHE B CA 1
ATOM 3544 C C . PHE B 2 122 ? -2.34888 71.73150 26.19104 1.000 64.72307 1879 PHE B C 1
ATOM 3545 O O . PHE B 2 122 ? -2.95571 70.68818 26.48935 1.000 63.07486 1879 PHE B O 1
ATOM 3553 N N . PRO B 2 123 ? -1.64480 72.41938 27.10037 1.000 66.24532 1880 PRO B N 1
ATOM 3554 C CA . PRO B 2 123 ? -1.52813 71.92180 28.48143 1.000 67.04060 1880 PRO B CA 1
ATOM 3555 C C . PRO B 2 123 ? -2.83967 71.83894 29.23907 1.000 68.70451 1880 PRO B C 1
ATOM 3556 O O . PRO B 2 123 ? -2.92756 71.01829 30.14781 1.000 72.58845 1880 PRO B O 1
ATOM 3560 N N . ASN B 2 124 ? -3.86212 72.62868 28.90214 1.000 67.33545 1881 ASN B N 1
ATOM 3561 C CA . ASN B 2 124 ? -5.11619 72.61068 29.65596 1.000 66.67994 1881 ASN B CA 1
ATOM 3562 C C . ASN B 2 124 ? -6.08182 71.49363 29.26232 1.000 66.36320 1881 ASN B C 1
ATOM 3563 O O . ASN B 2 124 ? -7.13765 71.38374 29.88780 1.000 66.76167 1881 ASN B O 1
ATOM 3568 N N . ILE B 2 125 ? -5.77486 70.66754 28.26645 1.000 62.65254 1882 ILE B N 1
ATOM 3569 C CA . ILE B 2 125 ? -6.68879 69.60216 27.86118 1.000 57.56643 1882 ILE B CA 1
ATOM 3570 C C . ILE B 2 125 ? -6.50057 68.38254 28.76136 1.000 57.99611 1882 ILE B C 1
ATOM 3571 O O . ILE B 2 125 ? -5.40212 67.82134 28.84346 1.000 62.31094 1882 ILE B O 1
ATOM 3576 N N . VAL B 2 126 ? -7.58514 67.94116 29.41126 1.000 56.05821 1883 VAL B N 1
ATOM 3577 C CA . VAL B 2 126 ? -7.59488 66.64953 30.10300 1.000 52.77338 1883 VAL B CA 1
ATOM 3578 C C . VAL B 2 126 ? -7.69967 65.51069 29.09900 1.000 56.02769 1883 VAL B C 1
ATOM 3579 O O . VAL B 2 126 ? -8.63951 65.45455 28.28642 1.000 55.47611 1883 VAL B O 1
ATOM 3583 N N . ILE B 2 127 ? -6.75866 64.57212 29.18260 1.000 56.79347 1884 ILE B N 1
ATOM 3584 C CA . ILE B 2 127 ? -6.72844 63.36863 28.36141 1.000 53.71203 1884 ILE B CA 1
ATOM 3585 C C . ILE B 2 127 ? -6.90143 62.19412 29.29840 1.000 54.83713 1884 ILE B C 1
ATOM 3586 O O . ILE B 2 127 ? -6.05040 61.96726 30.15974 1.000 60.39496 1884 ILE B O 1
ATOM 3591 N N . LYS B 2 128 ? -7.99365 61.45131 29.14941 1.000 55.15485 1885 LYS B N 1
ATOM 3592 C CA . LYS B 2 128 ? -8.26524 60.36312 30.08140 1.000 57.71360 1885 LYS B CA 1
ATOM 3593 C C . LYS B 2 128 ? -9.04500 59.26892 29.36404 1.000 56.60498 1885 LYS B C 1
ATOM 3594 O O . LYS B 2 128 ? -9.58871 59.47271 28.26987 1.000 55.04104 1885 LYS B O 1
ATOM 3600 N N . GLY B 2 129 ? -9.09486 58.09636 30.00153 1.000 57.51932 1886 GLY B N 1
ATOM 3601 C CA . GLY B 2 129 ? -9.85984 56.97117 29.50483 1.000 58.40872 1886 GLY B CA 1
ATOM 3602 C C . GLY B 2 129 ? -11.24384 56.90719 30.11559 1.000 60.90210 1886 GLY B C 1
ATOM 3603 O O . GLY B 2 129 ? -11.73045 57.86345 30.72488 1.000 56.23445 1886 GLY B O 1
ATOM 3604 N N . SER B 2 130 ? -11.87168 55.74052 29.97496 1.000 62.54191 1887 SER B N 1
ATOM 3605 C CA . SER B 2 130 ? -13.27514 55.59060 30.33455 1.000 66.72875 1887 SER B CA 1
ATOM 3606 C C . SER B 2 130 ? -13.54898 54.21847 30.93261 1.000 65.34837 1887 SER B C 1
ATOM 3607 O O . SER B 2 130 ? -13.11560 53.19441 30.39624 1.000 64.74765 1887 SER B O 1
ATOM 3610 N N . GLU B 2 131 ? -14.28936 54.20511 32.03610 1.000 66.97338 1888 GLU B N 1
ATOM 3611 C CA . GLU B 2 131 ? -14.73162 52.93869 32.59941 1.000 74.96663 1888 GLU B CA 1
ATOM 3612 C C . GLU B 2 131 ? -15.96350 52.40532 31.87292 1.000 75.51754 1888 GLU B C 1
ATOM 3613 O O . GLU B 2 131 ? -16.14733 51.18451 31.78330 1.000 77.26818 1888 GLU B O 1
ATOM 3619 N N . LEU B 2 132 ? -16.81358 53.29473 31.36247 1.000 73.14675 1889 LEU B N 1
ATOM 3620 C CA . LEU B 2 132 ? -17.91455 52.86780 30.50692 1.000 78.09350 1889 LEU B CA 1
ATOM 3621 C C . LEU B 2 132 ? -17.35603 52.38194 29.18067 1.000 76.17542 1889 LEU B C 1
ATOM 3622 O O . LEU B 2 132 ? -16.59928 53.09693 28.52502 1.000 73.42901 1889 LEU B O 1
ATOM 3627 N N . GLN B 2 133 ? -17.71457 51.16143 28.78771 1.000 79.62949 1890 GLN B N 1
ATOM 3628 C CA . GLN B 2 133 ? -17.31136 50.62165 27.48574 1.000 77.10333 1890 GLN B CA 1
ATOM 3629 C C . GLN B 2 133 ? -18.36190 51.00899 26.44466 1.000 74.94715 1890 GLN B C 1
ATOM 3630 O O . GLN B 2 133 ? -19.30656 50.27085 26.18209 1.000 81.80544 1890 GLN B O 1
ATOM 3636 N N . LEU B 2 134 ? -18.19130 52.18039 25.85154 1.000 68.82279 1891 LEU B N 1
ATOM 3637 C CA . LEU B 2 134 ? -19.11065 52.72759 24.85948 1.000 70.09955 1891 LEU B CA 1
ATOM 3638 C C . LEU B 2 134 ? -18.82582 52.16469 23.46207 1.000 71.58522 1891 LEU B C 1
ATOM 3639 O O . LEU B 2 134 ? -17.70242 52.26473 22.98130 1.000 70.43354 1891 LEU B O 1
ATOM 3644 N N . PRO B 2 135 ? -19.84979 51.62232 22.74528 1.000 72.33795 1892 PRO B N 1
ATOM 3645 C CA . PRO B 2 135 ? -19.61955 50.94031 21.46634 1.000 69.47383 1892 PRO B CA 1
ATOM 3646 C C . PRO B 2 135 ? -19.53488 51.86763 20.25674 1.000 70.22059 1892 PRO B C 1
ATOM 3647 O O . PRO B 2 135 ? -20.20987 51.67206 19.23633 1.000 68.90493 1892 PRO B O 1
ATOM 3651 N N . PHE B 2 136 ? -18.67956 52.89599 20.36498 1.000 69.72003 1893 PHE B N 1
ATOM 3652 C CA . PHE B 2 136 ? -18.46941 53.79412 19.23525 1.000 65.78027 1893 PHE B CA 1
ATOM 3653 C C . PHE B 2 136 ? -17.88034 53.07858 18.02779 1.000 65.87371 1893 PHE B C 1
ATOM 3654 O O . PHE B 2 136 ? -18.08475 53.53916 16.89366 1.000 62.38982 1893 PHE B O 1
ATOM 3662 N N . GLN B 2 137 ? -17.18063 51.95358 18.23869 1.000 61.40918 1894 GLN B N 1
ATOM 3663 C CA . GLN B 2 137 ? -16.58890 51.24626 17.10682 1.000 64.95822 1894 GLN B CA 1
ATOM 3664 C C . GLN B 2 137 ? -17.63826 50.75792 16.11047 1.000 65.89621 1894 GLN B C 1
ATOM 3665 O O . GLN B 2 137 ? -17.30199 50.52683 14.94390 1.000 63.60440 1894 GLN B O 1
ATOM 3671 N N . ALA B 2 138 ? -18.89967 50.61674 16.53216 1.000 69.20468 1895 ALA B N 1
ATOM 3672 C CA . ALA B 2 138 ? -19.94478 50.14648 15.63849 1.000 68.54691 1895 ALA B CA 1
ATOM 3673 C C . ALA B 2 138 ? -20.43546 51.23910 14.69555 1.000 69.44009 1895 ALA B C 1
ATOM 3674 O O . ALA B 2 138 ? -21.38511 51.01112 13.94435 1.000 69.37002 1895 ALA B O 1
ATOM 3676 N N . CYS B 2 139 ? -19.80083 52.41223 14.71661 1.000 66.00866 1896 CYS B N 1
ATOM 3677 C CA . CYS B 2 139 ? -20.22982 53.51498 13.86582 1.000 68.69941 1896 CYS B CA 1
ATOM 3678 C C . CYS B 2 139 ? -20.10514 53.17209 12.38212 1.000 71.47289 1896 CYS B C 1
ATOM 3679 O O . CYS B 2 139 ? -20.85680 53.70294 11.56036 1.000 76.14680 1896 CYS B O 1
ATOM 3682 N N . LEU B 2 140 ? -19.18058 52.29024 12.01431 1.000 71.42820 1897 LEU B N 1
ATOM 3683 C CA . LEU B 2 140 ? -18.99674 51.94990 10.61168 1.000 70.56530 1897 LEU B CA 1
ATOM 3684 C C . LEU B 2 140 ? -19.94105 50.85540 10.14376 1.000 70.02034 1897 LEU B C 1
ATOM 3685 O O . LEU B 2 140 ? -20.02257 50.60204 8.94227 1.000 74.12837 1897 LEU B O 1
ATOM 3690 N N . LYS B 2 141 ? -20.66554 50.20774 11.05206 1.000 74.44941 1898 LYS B N 1
ATOM 3691 C CA . LYS B 2 141 ? -21.78261 49.37451 10.63296 1.000 78.37502 1898 LYS B CA 1
ATOM 3692 C C . LYS B 2 141 ? -22.96696 50.20218 10.14468 1.000 79.95233 1898 LYS B C 1
ATOM 3693 O O . LYS B 2 141 ? -23.91184 49.62582 9.59783 1.000 84.80595 1898 LYS B O 1
ATOM 3699 N N . VAL B 2 142 ? -22.95461 51.51990 10.35658 1.000 77.75420 1899 VAL B N 1
ATOM 3700 C CA . VAL B 2 142 ? -23.90558 52.42408 9.70697 1.000 85.59504 1899 VAL B CA 1
ATOM 3701 C C . VAL B 2 142 ? -23.46703 52.57009 8.25401 1.000 78.97077 1899 VAL B C 1
ATOM 3702 O O . VAL B 2 142 ? -22.39983 53.12323 7.97374 1.000 75.87931 1899 VAL B O 1
ATOM 3706 N N . GLU B 2 143 ? -24.28734 52.08729 7.32822 1.000 78.38126 1900 GLU B N 1
ATOM 3707 C CA . GLU B 2 143 ? -23.80477 51.88225 5.96660 1.000 83.20768 1900 GLU B CA 1
ATOM 3708 C C . GLU B 2 143 ? -23.40103 53.18766 5.29165 1.000 74.78387 1900 GLU B C 1
ATOM 3709 O O . GLU B 2 143 ? -22.45912 53.20629 4.49595 1.000 70.30385 1900 GLU B O 1
ATOM 3715 N N . LYS B 2 144 ? -24.07971 54.28770 5.61051 1.000 75.90564 1901 LYS B N 1
ATOM 3716 C CA . LYS B 2 144 ? -23.67075 55.59024 5.09767 1.000 71.62389 1901 LYS B CA 1
ATOM 3717 C C . LYS B 2 144 ? -22.19660 55.86327 5.39308 1.000 72.00988 1901 LYS B C 1
ATOM 3718 O O . LYS B 2 144 ? -21.45475 56.32697 4.51968 1.000 72.99946 1901 LYS B O 1
ATOM 3724 N N . PHE B 2 145 ? -21.75544 55.55467 6.62591 1.000 70.85034 1902 PHE B N 1
ATOM 3725 C CA . PHE B 2 145 ? -20.37377 55.75317 7.06878 1.000 66.43594 1902 PHE B CA 1
ATOM 3726 C C . PHE B 2 145 ? -19.43139 54.68368 6.52017 1.000 66.70075 1902 PHE B C 1
ATOM 3727 O O . PHE B 2 145 ? -18.36858 55.00474 5.97299 1.000 63.05862 1902 PHE B O 1
ATOM 3735 N N . GLY B 2 146 ? -19.80153 53.40682 6.67300 1.000 65.31229 1903 GLY B N 1
ATOM 3736 C CA . GLY B 2 146 ? -18.98023 52.32595 6.14622 1.000 62.68170 1903 GLY B CA 1
ATOM 3737 C C . GLY B 2 146 ? -18.64538 52.48879 4.67446 1.000 66.67953 1903 GLY B C 1
ATOM 3738 O O . GLY B 2 146 ? -17.50432 52.27539 4.26224 1.000 66.03387 1903 GLY B O 1
ATOM 3739 N N . ASP B 2 147 ? -19.62865 52.90156 3.86373 1.000 68.35214 1904 ASP B N 1
ATOM 3740 C CA . ASP B 2 147 ? -19.39524 53.03492 2.42801 1.000 67.19349 1904 ASP B CA 1
ATOM 3741 C C . ASP B 2 147 ? -18.57578 54.27012 2.08592 1.000 62.64551 1904 ASP B C 1
ATOM 3742 O O . ASP B 2 147 ? -17.71133 54.21685 1.20618 1.000 60.60240 1904 ASP B O 1
ATOM 3747 N N . LEU B 2 148 ? -18.85086 55.40153 2.72967 1.000 59.41062 1905 LEU B N 1
ATOM 3748 C CA . LEU B 2 148 ? -18.01755 56.57192 2.48824 1.000 60.31573 1905 LEU B CA 1
ATOM 3749 C C . LEU B 2 148 ? -16.55463 56.28200 2.82769 1.000 67.14126 1905 LEU B C 1
ATOM 3750 O O . LEU B 2 148 ? -15.65586 56.66899 2.07239 1.000 67.64557 1905 LEU B O 1
ATOM 3755 N N . ILE B 2 149 ? -16.29813 55.57395 3.93829 1.000 64.11796 1906 ILE B N 1
ATOM 3756 C CA . ILE B 2 149 ? -14.92463 55.21722 4.30496 1.000 62.83145 1906 ILE B CA 1
ATOM 3757 C C . ILE B 2 149 ? -14.34567 54.25152 3.28596 1.000 61.87088 1906 ILE B C 1
ATOM 3758 O O . ILE B 2 149 ? -13.24836 54.46863 2.75300 1.000 58.62967 1906 ILE B O 1
ATOM 3763 N N . LEU B 2 150 ? -15.07745 53.16621 3.00747 1.000 62.93670 1907 LEU B N 1
ATOM 3764 C CA . LEU B 2 150 ? -14.57373 52.12801 2.11514 1.000 65.79214 1907 LEU B CA 1
ATOM 3765 C C . LEU B 2 150 ? -14.11213 52.69016 0.78428 1.000 67.60432 1907 LEU B C 1
ATOM 3766 O O . LEU B 2 150 ? -13.13172 52.20421 0.20980 1.000 70.43477 1907 LEU B O 1
ATOM 3771 N N . LYS B 2 151 ? -14.79398 53.71042 0.28101 1.000 65.81876 1908 LYS B N 1
ATOM 3772 C CA . LYS B 2 151 ? -14.60237 54.15973 -1.08848 1.000 68.57112 1908 LYS B CA 1
ATOM 3773 C C . LYS B 2 151 ? -13.80590 55.44879 -1.19339 1.000 66.91399 1908 LYS B C 1
ATOM 3774 O O . LYS B 2 151 ? -13.51956 55.88839 -2.30917 1.000 69.07351 1908 LYS B O 1
ATOM 3780 N N . ALA B 2 152 ? -13.45967 56.07479 -0.07325 1.000 63.78401 1909 ALA B N 1
ATOM 3781 C CA . ALA B 2 152 ? -12.65437 57.28592 -0.11044 1.000 68.29463 1909 ALA B CA 1
ATOM 3782 C C . ALA B 2 152 ? -11.38382 57.03217 -0.91799 1.000 70.45981 1909 ALA B C 1
ATOM 3783 O O . ALA B 2 152 ? -10.80233 55.93926 -0.85983 1.000 62.11998 1909 ALA B O 1
ATOM 3785 N N . THR B 2 153 ? -10.97128 58.03431 -1.70394 1.000 69.28404 1910 THR B N 1
ATOM 3786 C CA . THR B 2 153 ? -9.74059 57.92122 -2.48285 1.000 71.64696 1910 THR B CA 1
ATOM 3787 C C . THR B 2 153 ? -8.59302 58.74965 -1.93077 1.000 68.20425 1910 THR B C 1
ATOM 3788 O O . THR B 2 153 ? -7.50923 58.75457 -2.51616 1.000 69.34704 1910 THR B O 1
ATOM 3792 N N . GLU B 2 154 ? -8.80549 59.45967 -0.83633 1.000 70.72430 1911 GLU B N 1
ATOM 3793 C CA . GLU B 2 154 ? -7.84436 60.42007 -0.32619 1.000 71.54630 1911 GLU B CA 1
ATOM 3794 C C . GLU B 2 154 ? -8.22953 60.73028 1.10973 1.000 72.69767 1911 GLU B C 1
ATOM 3795 O O . GLU B 2 154 ? -9.40089 60.57318 1.48321 1.000 69.81922 1911 GLU B O 1
ATOM 3801 N N . PRO B 2 155 ? -7.27322 61.13890 1.94701 1.000 68.32386 1912 PRO B N 1
ATOM 3802 C CA . PRO B 2 155 ? -7.63182 61.48483 3.32515 1.000 70.69108 1912 PRO B CA 1
ATOM 3803 C C . PRO B 2 155 ? -8.58550 62.66880 3.31568 1.000 70.85914 1912 PRO B C 1
ATOM 3804 O O . PRO B 2 155 ? -8.44875 63.58529 2.50225 1.000 74.27677 1912 PRO B O 1
ATOM 3808 N N . GLN B 2 156 ? -9.57498 62.63210 4.20730 1.000 68.61629 1913 GLN B N 1
ATOM 3809 C CA . GLN B 2 156 ? -10.56238 63.70209 4.25688 1.000 69.58045 1913 GLN B CA 1
ATOM 3810 C C . GLN B 2 156 ? -11.22303 63.73845 5.62756 1.000 65.60524 1913 GLN B C 1
ATOM 3811 O O . GLN B 2 156 ? -11.35285 62.71382 6.30106 1.000 66.32800 1913 GLN B O 1
ATOM 3817 N N . MET B 2 157 ? -11.63322 64.93523 6.02966 1.000 63.91646 1914 MET B N 1
ATOM 3818 C CA . MET B 2 157 ? -12.39308 65.14974 7.25307 1.000 70.71096 1914 MET B CA 1
ATOM 3819 C C . MET B 2 157 ? -13.83644 65.46638 6.87607 1.000 74.77844 1914 MET B C 1
ATOM 3820 O O . MET B 2 157 ? -14.10127 66.47816 6.20943 1.000 72.21158 1914 MET B O 1
ATOM 3825 N N . VAL B 2 158 ? -14.76824 64.60746 7.28957 1.000 71.59607 1915 VAL B N 1
ATOM 3826 C CA . VAL B 2 158 ? -16.18284 64.80810 6.99189 1.000 74.35267 1915 VAL B CA 1
ATOM 3827 C C . VAL B 2 158 ? -16.95265 64.97516 8.29677 1.000 68.98036 1915 VAL B C 1
ATOM 3828 O O . VAL B 2 158 ? -16.86962 64.13028 9.19432 1.000 66.31717 1915 VAL B O 1
ATOM 3832 N N . LEU B 2 159 ? -17.71151 66.06026 8.38587 1.000 68.45707 1916 LEU B N 1
ATOM 3833 C CA . LEU B 2 159 ? -18.44829 66.42930 9.58194 1.000 68.98531 1916 LEU B CA 1
ATOM 3834 C C . LEU B 2 159 ? -19.87697 65.90105 9.51606 1.000 70.98617 1916 LEU B C 1
ATOM 3835 O O . LEU B 2 159 ? -20.55129 66.05235 8.49578 1.000 71.44363 1916 LEU B O 1
ATOM 3840 N N . PHE B 2 160 ? -20.33549 65.28243 10.60352 1.000 68.46454 1917 PHE B N 1
ATOM 3841 C CA . PHE B 2 160 ? -21.72176 64.85033 10.75195 1.000 63.77534 1917 PHE B CA 1
ATOM 3842 C C . PHE B 2 160 ? -22.26903 65.34666 12.08356 1.000 67.19539 1917 PHE B C 1
ATOM 3843 O O . PHE B 2 160 ? -21.57667 66.02805 12.86309 1.000 67.15786 1917 PHE B O 1
ATOM 3851 N N . ASN B 2 161 ? -23.52885 65.00224 12.33963 1.000 65.07004 1918 ASN B N 1
ATOM 3852 C CA . ASN B 2 161 ? -24.12172 65.19681 13.65779 1.000 68.04438 1918 ASN B CA 1
ATOM 3853 C C . ASN B 2 161 ? -24.98348 63.99330 13.99887 1.000 66.62611 1918 ASN B C 1
ATOM 3854 O O . ASN B 2 161 ? -25.99510 63.74669 13.34661 1.000 70.41744 1918 ASN B O 1
ATOM 3859 N N . LEU B 2 162 ? -24.58346 63.24507 15.01722 1.000 68.79186 1919 LEU B N 1
ATOM 3860 C CA . LEU B 2 162 ? -25.22298 61.97369 15.32743 1.000 69.70439 1919 LEU B CA 1
ATOM 3861 C C . LEU B 2 162 ? -26.60303 62.12677 15.95123 1.000 72.32383 1919 LEU B C 1
ATOM 3862 O O . LEU B 2 162 ? -27.30594 61.12019 16.09536 1.000 75.85603 1919 LEU B O 1
ATOM 3867 N N . TYR B 2 163 ? -27.01596 63.33506 16.32694 1.000 71.15835 1920 TYR B N 1
ATOM 3868 C CA . TYR B 2 163 ? -28.32814 63.50871 16.94079 1.000 76.44265 1920 TYR B CA 1
ATOM 3869 C C . TYR B 2 163 ? -29.39761 64.01595 15.97437 1.000 81.24073 1920 TYR B C 1
ATOM 3870 O O . TYR B 2 163 ? -30.48494 64.37912 16.43278 1.000 83.99797 1920 TYR B O 1
ATOM 3879 N N . ASP B 2 164 ? -29.11856 64.05306 14.66374 1.000 75.39610 1921 ASP B N 1
ATOM 3880 C CA . ASP B 2 164 ? -30.06096 64.57085 13.66882 1.000 85.73646 1921 ASP B CA 1
ATOM 3881 C C . ASP B 2 164 ? -30.79011 65.80527 14.19575 1.000 89.95980 1921 ASP B C 1
ATOM 3882 O O . ASP B 2 164 ? -30.13503 66.75266 14.64042 1.000 89.10416 1921 ASP B O 1
ATOM 3887 N N . ASP B 2 165 ? -32.13208 65.78991 14.20382 1.000 97.12807 1922 ASP B N 1
ATOM 3888 C CA . ASP B 2 165 ? -32.93128 66.89525 14.73683 1.000 93.73493 1922 ASP B CA 1
ATOM 3889 C C . ASP B 2 165 ? -33.52137 66.62783 16.12863 1.000 90.66780 1922 ASP B C 1
ATOM 3890 O O . ASP B 2 165 ? -34.35758 67.40676 16.59008 1.000 94.25192 1922 ASP B O 1
ATOM 3895 N N . TRP B 2 166 ? -33.07324 65.57579 16.81972 1.000 92.06654 1923 TRP B N 1
ATOM 3896 C CA . TRP B 2 166 ? -33.57559 65.25151 18.15400 1.000 91.68760 1923 TRP B CA 1
ATOM 3897 C C . TRP B 2 166 ? -33.42209 66.40315 19.14180 1.000 95.31698 1923 TRP B C 1
ATOM 3898 O O . TRP B 2 166 ? -34.26938 66.58437 20.02281 1.000 92.44183 1923 TRP B O 1
ATOM 3909 N N . LEU B 2 167 ? -32.32169 67.15768 19.05918 1.000 95.81217 1924 LEU B N 1
ATOM 3910 C CA . LEU B 2 167 ? -32.07631 68.14957 20.10610 1.000 98.13922 1924 LEU B CA 1
ATOM 3911 C C . LEU B 2 167 ? -33.15023 69.22924 20.16125 1.000 105.17405 1924 LEU B C 1
ATOM 3912 O O . LEU B 2 167 ? -33.21988 69.95568 21.16006 1.000 99.86769 1924 LEU B O 1
ATOM 3917 N N . LYS B 2 168 ? -33.99102 69.34349 19.13009 1.000 101.92182 1925 LYS B N 1
ATOM 3918 C CA . LYS B 2 168 ? -35.14095 70.24098 19.19589 1.000 101.98798 1925 LYS B CA 1
ATOM 3919 C C . LYS B 2 168 ? -36.22436 69.72756 20.13983 1.000 101.01700 1925 LYS B C 1
ATOM 3920 O O . LYS B 2 168 ? -37.07846 70.50777 20.57061 1.000 99.80308 1925 LYS B O 1
ATOM 3926 N N . THR B 2 169 ? -36.20901 68.43966 20.47354 1.000 105.83641 1926 THR B N 1
ATOM 3927 C CA . THR B 2 169 ? -37.27977 67.82940 21.25172 1.000 97.00440 1926 THR B CA 1
ATOM 3928 C C . THR B 2 169 ? -36.80610 67.00419 22.44691 1.000 99.37861 1926 THR B C 1
ATOM 3929 O O . THR B 2 169 ? -37.63352 66.69642 23.31071 1.000 102.42856 1926 THR B O 1
ATOM 3933 N N . ILE B 2 170 ? -35.51858 66.65199 22.55152 1.000 95.69449 1927 ILE B N 1
ATOM 3934 C CA . ILE B 2 170 ? -35.01574 65.89984 23.69763 1.000 92.80245 1927 ILE B CA 1
ATOM 3935 C C . ILE B 2 170 ? -33.69069 66.50183 24.16686 1.000 94.02884 1927 ILE B C 1
ATOM 3936 O O . ILE B 2 170 ? -33.03831 67.27503 23.46027 1.000 92.70841 1927 ILE B O 1
ATOM 3941 N N . SER B 2 171 ? -33.31096 66.15372 25.39382 1.000 86.17716 1928 SER B N 1
ATOM 3942 C CA . SER B 2 171 ? -32.08547 66.65841 25.98977 1.000 79.92568 1928 SER B CA 1
ATOM 3943 C C . SER B 2 171 ? -30.90139 65.82761 25.52360 1.000 83.33864 1928 SER B C 1
ATOM 3944 O O . SER B 2 171 ? -31.04897 64.69913 25.04369 1.000 83.98549 1928 SER B O 1
ATOM 3947 N N . SER B 2 172 ? -29.70927 66.40995 25.68775 1.000 81.88783 1929 SER B N 1
ATOM 3948 C CA . SER B 2 172 ? -28.47195 65.75139 25.28674 1.000 76.34453 1929 SER B CA 1
ATOM 3949 C C . SER B 2 172 ? -28.28327 64.41823 25.98850 1.000 75.72139 1929 SER B C 1
ATOM 3950 O O . SER B 2 172 ? -27.72065 63.48966 25.40146 1.000 72.10740 1929 SER B O 1
ATOM 3953 N N . TYR B 2 173 ? -28.74076 64.30043 27.23821 1.000 79.51987 1930 TYR B N 1
ATOM 3954 C CA . TYR B 2 173 ? -28.65556 63.01716 27.92747 1.000 81.03065 1930 TYR B CA 1
ATOM 3955 C C . TYR B 2 173 ? -29.53277 61.97559 27.23954 1.000 81.95681 1930 TYR B C 1
ATOM 3956 O O . TYR B 2 173 ? -29.05823 60.89150 26.87763 1.000 83.43813 1930 TYR B O 1
ATOM 3965 N N . THR B 2 174 ? -30.81167 62.29293 27.03086 1.000 78.14233 1931 THR B N 1
ATOM 3966 C CA . THR B 2 174 ? -31.68667 61.36516 26.32603 1.000 79.29471 1931 THR B CA 1
ATOM 3967 C C . THR B 2 174 ? -31.14719 61.08107 24.92346 1.000 76.98539 1931 THR B C 1
ATOM 3968 O O . THR B 2 174 ? -31.04915 59.91745 24.51217 1.000 75.89514 1931 THR B O 1
ATOM 3972 N N . ALA B 2 175 ? -30.71502 62.12819 24.20649 1.000 73.23949 1932 ALA B N 1
ATOM 3973 C CA . ALA B 2 175 ? -30.15310 61.94428 22.86699 1.000 73.26672 1932 ALA B CA 1
ATOM 3974 C C . ALA B 2 175 ? -28.98259 60.97357 22.88728 1.000 75.46558 1932 ALA B C 1
ATOM 3975 O O . ALA B 2 175 ? -28.92286 60.04558 22.07292 1.000 72.25484 1932 ALA B O 1
ATOM 3977 N N . PHE B 2 176 ? -28.05165 61.17340 23.83576 1.000 73.73942 1933 PHE B N 1
ATOM 3978 C CA . PHE B 2 176 ? -26.88825 60.30610 24.00572 1.000 70.62671 1933 PHE B CA 1
ATOM 3979 C C . PHE B 2 176 ? -27.30033 58.86924 24.29699 1.000 71.35390 1933 PHE B C 1
ATOM 3980 O O . PHE B 2 176 ? -26.82004 57.93643 23.64003 1.000 71.76439 1933 PHE B O 1
ATOM 3988 N N . SER B 2 177 ? -28.16867 58.67131 25.30029 1.000 72.70544 1934 SER B N 1
ATOM 3989 C CA . SER B 2 177 ? -28.67580 57.33421 25.61985 1.000 74.98294 1934 SER B CA 1
ATOM 3990 C C . SER B 2 177 ? -29.25930 56.64538 24.38918 1.000 74.03491 1934 SER B C 1
ATOM 3991 O O . SER B 2 177 ? -29.00097 55.45874 24.14918 1.000 73.34564 1934 SER B O 1
ATOM 3994 N N . ARG B 2 178 ? -30.05724 57.37633 23.60028 1.000 68.91967 1935 ARG B N 1
ATOM 3995 C CA . ARG B 2 178 ? -30.60717 56.81299 22.36180 1.000 72.18379 1935 ARG B CA 1
ATOM 3996 C C . ARG B 2 178 ? -29.49399 56.40124 21.39646 1.000 73.44923 1935 ARG B C 1
ATOM 3997 O O . ARG B 2 178 ? -29.50649 55.28965 20.84810 1.000 73.76442 1935 ARG B O 1
ATOM 4005 N N . LEU B 2 179 ? -28.50615 57.27820 21.18794 1.000 69.71378 1936 LEU B N 1
ATOM 4006 C CA . LEU B 2 179 ? -27.39842 56.92142 20.29985 1.000 72.55724 1936 LEU B CA 1
ATOM 4007 C C . LEU B 2 179 ? -26.63854 55.68683 20.79668 1.000 70.57131 1936 LEU B C 1
ATOM 4008 O O . LEU B 2 179 ? -26.28533 54.80381 20.00214 1.000 70.43337 1936 LEU B O 1
ATOM 4013 N N . ILE B 2 180 ? -26.39223 55.58664 22.10487 1.000 69.14014 1937 ILE B N 1
ATOM 4014 C CA . ILE B 2 180 ? -25.59894 54.45128 22.58069 1.000 73.16002 1937 ILE B CA 1
ATOM 4015 C C . ILE B 2 180 ? -26.40909 53.16455 22.47229 1.000 71.63827 1937 ILE B C 1
ATOM 4016 O O . ILE B 2 180 ? -25.87206 52.09795 22.14065 1.000 73.07466 1937 ILE B O 1
ATOM 4021 N N . LEU B 2 181 ? -27.71635 53.25087 22.71395 1.000 69.07563 1938 LEU B N 1
ATOM 4022 C CA . LEU B 2 181 ? -28.59054 52.10154 22.50963 1.000 73.06797 1938 LEU B CA 1
ATOM 4023 C C . LEU B 2 181 ? -28.50486 51.58481 21.07624 1.000 75.03488 1938 LEU B C 1
ATOM 4024 O O . LEU B 2 181 ? -28.30257 50.38461 20.84451 1.000 76.02142 1938 LEU B O 1
ATOM 4029 N N . ILE B 2 182 ? -28.66718 52.47839 20.09650 1.000 72.70319 1939 ILE B N 1
ATOM 4030 C CA . ILE B 2 182 ? -28.55214 52.07248 18.69437 1.000 74.81230 1939 ILE B CA 1
ATOM 4031 C C . ILE B 2 182 ? -27.18961 51.44158 18.42930 1.000 73.21433 1939 ILE B C 1
ATOM 4032 O O . ILE B 2 182 ? -27.09175 50.35385 17.84116 1.000 71.45609 1939 ILE B O 1
ATOM 4037 N N . LEU B 2 183 ? -26.11770 52.12240 18.85778 1.000 71.14313 1940 LEU B N 1
ATOM 4038 C CA . LEU B 2 183 ? -24.76944 51.62100 18.60142 1.000 70.95662 1940 LEU B CA 1
ATOM 4039 C C . LEU B 2 183 ? -24.54686 50.27160 19.26163 1.000 73.97244 1940 LEU B C 1
ATOM 4040 O O . LEU B 2 183 ? -23.97509 49.36548 18.64585 1.000 73.82239 1940 LEU B O 1
ATOM 4045 N N . ARG B 2 184 ? -25.00819 50.10647 20.50718 1.000 72.96814 1941 ARG B N 1
ATOM 4046 C CA . ARG B 2 184 ? -24.81027 48.82566 21.17384 1.000 76.01888 1941 ARG B CA 1
ATOM 4047 C C . ARG B 2 184 ? -25.62132 47.73322 20.50186 1.000 81.54649 1941 ARG B C 1
ATOM 4048 O O . ARG B 2 184 ? -25.16932 46.58410 20.40150 1.000 83.98999 1941 ARG B O 1
ATOM 4056 N N . ALA B 2 185 ? -26.82104 48.07857 20.02978 1.000 80.26434 1942 ALA B N 1
ATOM 4057 C CA . ALA B 2 185 ? -27.62830 47.12885 19.27495 1.000 82.26542 1942 ALA B CA 1
ATOM 4058 C C . ALA B 2 185 ? -26.94169 46.75292 17.96731 1.000 84.53045 1942 ALA B C 1
ATOM 4059 O O . ALA B 2 185 ? -26.77008 45.56631 17.66183 1.000 86.112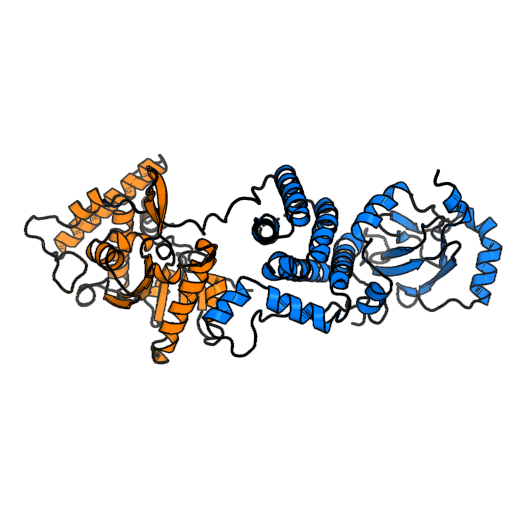90 1942 ALA B O 1
ATOM 4061 N N . LEU B 2 186 ? -26.52510 47.75796 17.18956 1.000 79.92395 1943 LEU B N 1
ATOM 4062 C CA . LEU B 2 186 ? -25.73155 47.49572 15.99364 1.000 83.65613 1943 LEU B CA 1
ATOM 4063 C C . LEU B 2 186 ? -24.48273 46.68938 16.31006 1.000 86.38106 1943 LEU B C 1
ATOM 4064 O O . LEU B 2 186 ? -23.99384 45.93654 15.45971 1.000 89.21673 1943 LEU B O 1
ATOM 4069 N N . HIS B 2 187 ? -23.94387 46.83478 17.51772 1.000 84.39936 1944 HIS B N 1
ATOM 4070 C CA . HIS B 2 187 ? -22.81522 45.99753 17.88458 1.000 83.58460 1944 HIS B CA 1
ATOM 4071 C C . HIS B 2 187 ? -23.26774 44.58486 18.22715 1.000 89.46517 1944 HIS B C 1
ATOM 4072 O O . HIS B 2 187 ? -22.59659 43.61186 17.86872 1.000 89.08430 1944 HIS B O 1
ATOM 4079 N N . VAL B 2 188 ? -24.41025 44.45151 18.90719 1.000 94.96562 1945 VAL B N 1
ATOM 4080 C CA . VAL B 2 188 ? -24.91109 43.13014 19.29104 1.000 99.21989 1945 VAL B CA 1
ATOM 4081 C C . VAL B 2 188 ? -25.18170 42.27288 18.05203 1.000 107.61742 1945 VAL B C 1
ATOM 4082 O O . VAL B 2 188 ? -24.53374 41.23870 17.85078 1.000 110.43718 1945 VAL B O 1
ATOM 4086 N N . ASN B 2 189 ? -26.14017 42.67880 17.20315 1.000 103.28229 1946 ASN B N 1
ATOM 4087 C CA . ASN B 2 189 ? -26.19483 42.13843 15.83820 1.000 106.86196 1946 ASN B CA 1
ATOM 4088 C C . ASN B 2 189 ? -26.72701 43.18086 14.86128 1.000 104.65043 1946 ASN B C 1
ATOM 4089 O O . ASN B 2 189 ? -27.88874 43.59882 14.95095 1.000 98.14125 1946 ASN B O 1
ATOM 4094 N N . ASN B 2 190 ? -25.84806 43.57823 13.92750 1.000 102.38719 1947 ASN B N 1
ATOM 4095 C CA . ASN B 2 190 ? -26.17724 44.46060 12.81001 1.000 103.47903 1947 ASN B CA 1
ATOM 4096 C C . ASN B 2 190 ? -27.56355 44.19222 12.23408 1.000 108.97296 1947 ASN B C 1
ATOM 4097 O O . ASN B 2 190 ? -28.38205 45.10534 12.10387 1.000 106.82514 1947 ASN B O 1
ATOM 4102 N N . ASP B 2 191 ? -27.84497 42.93169 11.89670 1.000 113.74518 1948 ASP B N 1
ATOM 4103 C CA . ASP B 2 191 ? -28.99991 42.62202 11.05849 1.000 112.91165 1948 ASP B CA 1
ATOM 4104 C C . ASP B 2 191 ? -30.31146 42.78760 11.81756 1.000 107.64672 1948 ASP B C 1
ATOM 4105 O O . ASP B 2 191 ? -31.23931 43.44236 11.32844 1.000 115.07381 1948 ASP B O 1
ATOM 4110 N N . ARG B 2 192 ? -30.41190 42.19225 13.00924 1.000 106.66154 1949 ARG B N 1
ATOM 4111 C CA . ARG B 2 192 ? -31.63848 42.29157 13.79791 1.000 105.55996 1949 ARG B CA 1
ATOM 4112 C C . ARG B 2 192 ? -31.98742 43.73975 14.12019 1.000 105.96474 1949 ARG B C 1
ATOM 4113 O O . ARG B 2 192 ? -33.16861 44.10965 14.13699 1.000 106.43165 1949 ARG B O 1
ATOM 4121 N N . ALA B 2 193 ? -30.97118 44.56972 14.35178 1.000 106.08653 1950 ALA B N 1
ATOM 4122 C CA . ALA B 2 193 ? -31.11366 45.95149 14.79008 1.000 102.71295 1950 ALA B CA 1
ATOM 4123 C C . ALA B 2 193 ? -31.42632 46.91236 13.65257 1.000 99.49504 1950 ALA B C 1
ATOM 4124 O O . ALA B 2 193 ? -32.12022 47.91155 13.87616 1.000 97.00153 1950 ALA B O 1
ATOM 4126 N N . LYS B 2 194 ? -30.89172 46.66324 12.45058 1.000 102.71362 1951 LYS B N 1
ATOM 4127 C CA . LYS B 2 194 ? -31.24474 47.49545 11.30625 1.000 99.84920 1951 LYS B CA 1
ATOM 4128 C C . LYS B 2 194 ? -32.69803 47.27314 10.93162 1.000 99.12908 1951 LYS B C 1
ATOM 4129 O O . LYS B 2 194 ? -33.39066 48.21350 10.53214 1.000 93.30041 1951 LYS B O 1
ATOM 4135 N N . VAL B 2 195 ? -33.16977 46.03356 11.09142 1.000 101.38166 1952 VAL B N 1
ATOM 4136 C CA . VAL B 2 195 ? -34.59155 45.72113 10.98764 1.000 103.98560 1952 VAL B CA 1
ATOM 4137 C C . VAL B 2 195 ? -35.39888 46.58546 11.95133 1.000 101.19541 1952 VAL B C 1
ATOM 4138 O O . VAL B 2 195 ? -36.33210 47.28556 11.54614 1.000 98.85508 1952 VAL B O 1
ATOM 4142 N N . ILE B 2 196 ? -35.02681 46.57063 13.23633 1.000 101.93274 1953 ILE B N 1
ATOM 4143 C CA . ILE B 2 196 ? -35.75443 47.31553 14.26106 1.000 96.98726 1953 ILE B CA 1
ATOM 4144 C C . ILE B 2 196 ? -35.76945 48.80961 13.96176 1.000 95.21701 1953 ILE B C 1
ATOM 4145 O O . ILE B 2 196 ? -36.70202 49.51673 14.35735 1.000 104.04875 1953 ILE B O 1
ATOM 4150 N N . LEU B 2 197 ? -34.77330 49.31193 13.23592 1.000 95.31813 1954 LEU B N 1
ATOM 4151 C CA . LEU B 2 197 ? -34.74253 50.72506 12.87691 1.000 92.70036 1954 LEU B CA 1
ATOM 4152 C C . LEU B 2 197 ? -35.62514 51.05945 11.68673 1.000 98.77552 1954 LEU B C 1
ATOM 4153 O O . LEU B 2 197 ? -35.79123 52.24336 11.37487 1.000 98.91939 1954 LEU B O 1
ATOM 4158 N N . LYS B 2 198 ? -36.18073 50.05956 11.00560 1.000 98.80003 1955 LYS B N 1
ATOM 4159 C CA . LYS B 2 198 ? -37.16900 50.27680 9.95184 1.000 111.38108 1955 LYS B CA 1
ATOM 4160 C C . LYS B 2 198 ? -38.46347 49.58303 10.37360 1.000 111.92122 1955 LYS B C 1
ATOM 4161 O O . LYS B 2 198 ? -38.79110 48.49770 9.86648 1.000 107.58818 1955 LYS B O 1
ATOM 4167 N N . PRO B 2 199 ? -39.21897 50.17717 11.30838 1.000 114.83114 1956 PRO B N 1
ATOM 4168 C CA . PRO B 2 199 ? -40.48013 49.54873 11.74772 1.000 121.42674 1956 PRO B CA 1
ATOM 4169 C C . PRO B 2 199 ? -41.50009 49.40700 10.63838 1.000 122.21792 1956 PRO B C 1
ATOM 4170 O O . PRO B 2 199 ? -42.41889 48.58475 10.75465 1.000 115.79735 1956 PRO B O 1
ATOM 4174 N N . ASP B 2 200 ? -41.35309 50.17780 9.56596 1.000 132.10892 1957 ASP B N 1
ATOM 4175 C CA . ASP B 2 200 ? -42.37297 50.31976 8.54501 1.000 136.19799 1957 ASP B CA 1
ATOM 4176 C C . ASP B 2 200 ? -41.68015 50.49879 7.20215 1.000 138.54158 1957 ASP B C 1
ATOM 4177 O O . ASP B 2 200 ? -40.60603 51.10294 7.11872 1.000 133.74260 1957 ASP B O 1
ATOM 4182 N N . LYS B 2 201 ? -42.29318 49.94751 6.15080 1.000 136.01077 1958 LYS B N 1
ATOM 4183 C CA . LYS B 2 201 ? -41.64491 49.96867 4.84686 1.000 134.23496 1958 LYS B CA 1
ATOM 4184 C C . LYS B 2 201 ? -41.56724 51.37204 4.27075 1.000 135.41029 1958 LYS B C 1
ATOM 4185 O O . LYS B 2 201 ? -40.71008 51.62868 3.41822 1.000 137.49568 1958 LYS B O 1
ATOM 4191 N N . THR B 2 202 ? -42.41825 52.28425 4.73446 1.000 132.49373 1959 THR B N 1
ATOM 4192 C CA . THR B 2 202 ? -42.33162 53.69300 4.37722 1.000 131.90782 1959 THR B CA 1
ATOM 4193 C C . THR B 2 202 ? -41.48540 54.51464 5.35613 1.000 129.83945 1959 THR B C 1
ATOM 4194 O O . THR B 2 202 ? -41.32196 55.72079 5.14196 1.000 127.33294 1959 THR B O 1
ATOM 4198 N N . THR B 2 203 ? -40.94237 53.91783 6.41904 1.000 127.08480 1960 THR B N 1
ATOM 4199 C CA . THR B 2 203 ? -40.06634 54.68630 7.30236 1.000 124.90175 1960 THR B CA 1
ATOM 4200 C C . THR B 2 203 ? -38.75187 54.96051 6.58656 1.000 115.80362 1960 THR B C 1
ATOM 4201 O O . THR B 2 203 ? -38.05929 54.03401 6.15284 1.000 114.11828 1960 THR B O 1
ATOM 4205 N N . ILE B 2 204 ? -38.42855 56.23725 6.43912 1.000 109.39034 1961 ILE B N 1
ATOM 4206 C CA . ILE B 2 204 ? -37.29442 56.67087 5.64348 1.000 104.68375 1961 ILE B CA 1
ATOM 4207 C C . ILE B 2 204 ? -36.43974 57.58318 6.50880 1.000 102.65811 1961 ILE B C 1
ATOM 4208 O O . ILE B 2 204 ? -36.94538 58.29765 7.37950 1.000 99.53822 1961 ILE B O 1
ATOM 4213 N N . THR B 2 205 ? -35.13312 57.54530 6.28508 1.000 98.54888 1962 THR B N 1
ATOM 4214 C CA . THR B 2 205 ? -34.24919 58.51559 6.90705 1.000 95.27700 1962 THR B CA 1
ATOM 4215 C C . THR B 2 205 ? -33.90345 59.60802 5.89981 1.000 94.85746 1962 THR B C 1
ATOM 4216 O O . THR B 2 205 ? -33.67144 59.33650 4.72070 1.000 100.36532 1962 THR B O 1
ATOM 4220 N N . GLU B 2 206 ? -33.92337 60.85116 6.37160 1.000 96.37427 1963 GLU B N 1
ATOM 4221 C CA . GLU B 2 206 ? -33.71696 62.01953 5.53304 1.000 93.51289 1963 GLU B CA 1
ATOM 4222 C C . GLU B 2 206 ? -32.32393 61.99943 4.91012 1.000 98.09943 1963 GLU B C 1
ATOM 4223 O O . GLU B 2 206 ? -31.43218 61.30054 5.39722 1.000 98.58145 1963 GLU B O 1
ATOM 4229 N N . PRO B 2 207 ? -32.11087 62.75588 3.82326 1.000 101.36597 1964 PRO B N 1
ATOM 4230 C CA . PRO B 2 207 ? -30.75965 62.78471 3.23300 1.000 99.27581 1964 PRO B CA 1
ATOM 4231 C C . PRO B 2 207 ? -29.70479 63.32703 4.18246 1.000 99.68139 1964 PRO B C 1
ATOM 4232 O O . PRO B 2 207 ? -28.62801 62.73084 4.29642 1.000 101.52478 1964 PRO B O 1
ATOM 4236 N N . HIS B 2 208 ? -29.99209 64.41733 4.89545 1.000 101.47789 1965 HIS B N 1
ATOM 4237 C CA . HIS B 2 208 ? -29.01773 65.03596 5.78388 1.000 95.60769 1965 HIS B CA 1
ATOM 4238 C C . HIS B 2 208 ? -29.03140 64.45323 7.20010 1.000 93.72181 1965 HIS B C 1
ATOM 4239 O O . HIS B 2 208 ? -28.31424 64.96256 8.07160 1.000 89.36815 1965 HIS B O 1
ATOM 4246 N N . HIS B 2 209 ? -29.79081 63.38575 7.43683 1.000 91.54142 1966 HIS B N 1
ATOM 4247 C CA . HIS B 2 209 ? -29.83969 62.72781 8.73354 1.000 86.76735 1966 HIS B CA 1
ATOM 4248 C C . HIS B 2 209 ? -29.08070 61.40734 8.70447 1.000 85.05222 1966 HIS B C 1
ATOM 4249 O O . HIS B 2 209 ? -28.67557 60.90895 7.65812 1.000 92.11737 1966 HIS B O 1
ATOM 4256 N N . ILE B 2 210 ? -28.89791 60.83673 9.88846 1.000 81.88698 1967 ILE B N 1
ATOM 4257 C CA . ILE B 2 210 ? -28.15567 59.59402 10.05235 1.000 79.97760 1967 ILE B CA 1
ATOM 4258 C C . ILE B 2 210 ? -29.14826 58.48669 10.38225 1.000 80.93844 1967 ILE B C 1
ATOM 4259 O O . ILE B 2 210 ? -28.96296 57.32932 9.99768 1.000 80.23499 1967 ILE B O 1
ATOM 4264 N N . TRP B 2 211 ? -30.21106 58.83679 11.08719 1.000 86.67532 1968 TRP B N 1
ATOM 4265 C CA . TRP B 2 211 ? -31.10228 57.86925 11.70051 1.000 85.09938 1968 TRP B CA 1
ATOM 4266 C C . TRP B 2 211 ? -32.51068 58.00441 11.13072 1.000 82.54060 1968 TRP B C 1
ATOM 4267 O O . TRP B 2 211 ? -32.87497 59.06239 10.60833 1.000 87.81634 1968 TRP B O 1
ATOM 4278 N N . PRO B 2 212 ? -33.32845 56.94981 11.20481 1.000 86.27180 1969 PRO B N 1
ATOM 4279 C CA . PRO B 2 212 ? -34.64731 56.98501 10.54452 1.000 91.20908 1969 PRO B CA 1
ATOM 4280 C C . PRO B 2 212 ? -35.56651 58.03532 11.14705 1.000 92.50190 1969 PRO B C 1
ATOM 4281 O O . PRO B 2 212 ? -35.53624 58.29887 12.34977 1.000 92.08138 1969 PRO B O 1
ATOM 4285 N N . THR B 2 213 ? -36.40942 58.62362 10.29870 1.000 95.19564 1970 THR B N 1
ATOM 4286 C CA . THR B 2 213 ? -37.42450 59.56391 10.76982 1.000 95.07949 1970 THR B CA 1
ATOM 4287 C C . THR B 2 213 ? -38.57100 58.80255 11.42707 1.000 95.78557 1970 THR B C 1
ATOM 4288 O O . THR B 2 213 ? -39.27786 58.04288 10.75448 1.000 97.01884 1970 THR B O 1
ATOM 4292 N N . LEU B 2 214 ? -38.75939 59.01208 12.73382 1.000 95.78883 1971 LEU B N 1
ATOM 4293 C CA . LEU B 2 214 ? -39.73371 58.26191 13.51428 1.000 99.67949 1971 LEU B CA 1
ATOM 4294 C C . LEU B 2 214 ? -40.53338 59.21005 14.39547 1.000 103.10274 1971 LEU B C 1
ATOM 4295 O O . LEU B 2 214 ? -40.03202 60.26118 14.80773 1.000 99.72270 1971 LEU B O 1
ATOM 4300 N N . THR B 2 215 ? -41.78029 58.82268 14.68848 1.000 99.89069 1972 THR B N 1
ATOM 4301 C CA . THR B 2 215 ? -42.59696 59.57038 15.63511 1.000 100.43568 1972 THR B CA 1
ATOM 4302 C C . THR B 2 215 ? -42.05637 59.41196 17.05414 1.000 106.96440 1972 THR B C 1
ATOM 4303 O O . THR B 2 215 ? -41.07498 58.70291 17.31451 1.000 108.13012 1972 THR B O 1
ATOM 4307 N N . ASP B 2 216 ? -42.72667 60.07752 17.99803 1.000 110.08880 1973 ASP B N 1
ATOM 4308 C CA . ASP B 2 216 ? -42.27187 59.98957 19.37916 1.000 116.41890 1973 ASP B CA 1
ATOM 4309 C C . ASP B 2 216 ? -42.57037 58.61799 19.97000 1.000 111.60745 1973 ASP B C 1
ATOM 4310 O O . ASP B 2 216 ? -41.77192 58.10051 20.76667 1.000 112.96532 1973 ASP B O 1
ATOM 4315 N N . GLU B 2 217 ? -43.67853 57.99787 19.54895 1.000 105.66775 1974 GLU B N 1
ATOM 4316 C CA . GLU B 2 217 ? -44.04014 56.66055 20.01274 1.000 110.56360 1974 GLU B CA 1
ATOM 4317 C C . GLU B 2 217 ? -43.28817 55.56934 19.26225 1.000 110.53456 1974 GLU B C 1
ATOM 4318 O O . GLU B 2 217 ? -42.91058 54.55680 19.86260 1.000 113.19455 1974 GLU B O 1
ATOM 4324 N N . GLU B 2 218 ? -43.10033 55.72781 17.94785 1.000 108.94433 1975 GLU B N 1
ATOM 4325 C CA . GLU B 2 218 ? -42.20129 54.82703 17.22649 1.000 107.51693 1975 GLU B CA 1
ATOM 4326 C C . GLU B 2 218 ? -40.82688 54.76830 17.89044 1.000 104.36281 1975 GLU B C 1
ATOM 4327 O O . GLU B 2 218 ? -40.27184 53.68172 18.09043 1.000 102.42899 1975 GLU B O 1
ATOM 4333 N N . TRP B 2 219 ? -40.26405 55.92539 18.25013 1.000 101.01120 1976 TRP B N 1
ATOM 4334 C CA . TRP B 2 219 ? -38.97594 55.91691 18.94010 1.000 98.69334 1976 TRP B CA 1
ATOM 4335 C C . TRP B 2 219 ? -39.05439 55.13285 20.23770 1.000 101.89103 1976 TRP B C 1
ATOM 4336 O O . TRP B 2 219 ? -38.14383 54.36485 20.56750 1.000 102.66368 1976 TRP B O 1
ATOM 4347 N N . ILE B 2 220 ? -40.14027 55.31786 20.98587 1.000 106.81088 1977 ILE B N 1
ATOM 4348 C CA . ILE B 2 220 ? -40.37784 54.51539 22.17862 1.000 106.88938 1977 ILE B CA 1
ATOM 4349 C C . ILE B 2 220 ? -40.39480 53.03287 21.82693 1.000 107.00772 1977 ILE B C 1
ATOM 4350 O O . ILE B 2 220 ? -39.71947 52.22256 22.47382 1.000 108.24651 1977 ILE B O 1
ATOM 4355 N N . LYS B 2 221 ? -41.13181 52.66792 20.76918 1.000 107.31447 1978 LYS B N 1
ATOM 4356 C CA . LYS B 2 221 ? -41.18339 51.28567 20.29318 1.000 99.99693 1978 LYS B CA 1
ATOM 4357 C C . LYS B 2 221 ? -39.79307 50.76133 19.94335 1.000 110.78193 1978 LYS B C 1
ATOM 4358 O O . LYS B 2 221 ? -39.40956 49.66286 20.36132 1.000 114.35782 1978 LYS B O 1
ATOM 4364 N N . VAL B 2 222 ? -39.01998 51.53598 19.17437 1.000 105.08327 1979 VAL B N 1
ATOM 4365 C CA . VAL B 2 222 ? -37.71020 51.07173 18.72805 1.000 101.41095 1979 VAL B CA 1
ATOM 4366 C C . VAL B 2 222 ? -36.76583 50.90991 19.91460 1.000 103.83245 1979 VAL B C 1
ATOM 4367 O O . VAL B 2 222 ? -35.99622 49.94491 19.98274 1.000 104.84606 1979 VAL B O 1
ATOM 4371 N N . GLU B 2 223 ? -36.82728 51.82891 20.88351 1.000 102.86149 1980 GLU B N 1
ATOM 4372 C CA . GLU B 2 223 ? -35.91974 51.74819 22.02710 1.000 99.94451 1980 GLU B CA 1
ATOM 4373 C C . GLU B 2 223 ? -36.24861 50.57041 22.94014 1.000 101.85438 1980 GLU B C 1
ATOM 4374 O O . GLU B 2 223 ? -35.33977 49.97965 23.53023 1.000 98.74084 1980 GLU B O 1
ATOM 4380 N N . VAL B 2 224 ? -37.53007 50.21843 23.07884 1.000 103.84286 1981 VAL B N 1
ATOM 4381 C CA . VAL B 2 224 ? -37.88885 49.00244 23.80805 1.000 104.33791 1981 VAL B CA 1
ATOM 4382 C C . VAL B 2 224 ? -37.24846 47.79026 23.14727 1.000 105.48277 1981 VAL B C 1
ATOM 4383 O O . VAL B 2 224 ? -36.61890 46.95401 23.80754 1.000 105.91210 1981 VAL B O 1
ATOM 4387 N N . GLN B 2 225 ? -37.41152 47.67687 21.82700 1.000 103.27881 1982 GLN B N 1
ATOM 4388 C CA . GLN B 2 225 ? -36.89155 46.52198 21.10650 1.000 105.91205 1982 GLN B CA 1
ATOM 4389 C C . GLN B 2 225 ? -35.36701 46.45233 21.19482 1.000 102.65027 1982 GLN B C 1
ATOM 4390 O O . GLN B 2 225 ? -34.80018 45.39094 21.47833 1.000 102.83869 1982 GLN B O 1
ATOM 4396 N N . LEU B 2 226 ? -34.68443 47.57697 20.96620 1.000 98.19986 1983 LEU B N 1
ATOM 4397 C CA . LEU B 2 226 ? -33.22746 47.56656 21.05385 1.000 98.56558 1983 LEU B CA 1
ATOM 4398 C C . LEU B 2 226 ? -32.76274 47.16247 22.45129 1.000 101.47851 1983 LEU B C 1
ATOM 4399 O O . LEU B 2 226 ? -31.76412 46.44681 22.59500 1.000 100.82394 1983 LEU B O 1
ATOM 4404 N N . LYS B 2 227 ? -33.48558 47.59058 23.49431 1.000 101.09294 1984 LYS B N 1
ATOM 4405 C CA . LYS B 2 227 ? -33.16987 47.12721 24.84478 1.000 103.73790 1984 LYS B CA 1
ATOM 4406 C C . LYS B 2 227 ? -33.26642 45.60981 24.93630 1.000 108.18390 1984 LYS B C 1
ATOM 4407 O O . LYS B 2 227 ? -32.33715 44.94574 25.40966 1.000 111.39182 1984 LYS B O 1
ATOM 4413 N N . ASP B 2 228 ? -34.38070 45.04220 24.46649 1.000 107.63638 1985 ASP B N 1
ATOM 4414 C CA . ASP B 2 228 ? -34.55969 43.59332 24.52013 1.000 111.37284 1985 ASP B CA 1
ATOM 4415 C C . ASP B 2 228 ? -33.49082 42.86436 23.71165 1.000 118.31516 1985 ASP B C 1
ATOM 4416 O O . ASP B 2 228 ? -33.04319 41.77688 24.09765 1.000 124.97441 1985 ASP B O 1
ATOM 4421 N N . LEU B 2 229 ? -33.06699 43.44379 22.58774 1.000 108.78114 1986 LEU B N 1
ATOM 4422 C CA . LEU B 2 229 ? -32.04967 42.79269 21.77513 1.000 103.73117 1986 LEU B CA 1
ATOM 4423 C C . LEU B 2 229 ? -30.70794 42.78686 22.49345 1.000 110.66059 1986 LEU B C 1
ATOM 4424 O O . LEU B 2 229 ? -29.98396 41.78313 22.47285 1.000 112.11856 1986 LEU B O 1
ATOM 4429 N N . ILE B 2 230 ? -30.37077 43.89875 23.14580 1.000 108.00522 1987 ILE B N 1
ATOM 4430 C CA . ILE B 2 230 ? -29.13719 43.97718 23.91957 1.000 107.61423 1987 ILE B CA 1
ATOM 4431 C C . ILE B 2 230 ? -29.18875 43.02093 25.10391 1.000 112.03725 1987 ILE B C 1
ATOM 4432 O O . ILE B 2 230 ? -28.23457 42.27831 25.36833 1.000 115.13051 1987 ILE B O 1
ATOM 4437 N N . LEU B 2 231 ? -30.30105 43.02892 25.83996 1.000 110.47624 1988 LEU B N 1
ATOM 4438 C CA . LEU B 2 231 ? -30.37486 42.22450 27.05432 1.000 114.11589 1988 LEU B CA 1
ATOM 4439 C C . LEU B 2 231 ? -30.40193 40.73125 26.73326 1.000 118.77313 1988 LEU B C 1
ATOM 4440 O O . LEU B 2 231 ? -29.78073 39.93104 27.44589 1.000 121.83783 1988 LEU B O 1
ATOM 4445 N N . ALA B 2 232 ? -31.10819 40.33460 25.66343 1.000 115.48807 1989 ALA B N 1
ATOM 4446 C CA . ALA B 2 232 ? -31.09412 38.93271 25.24675 1.000 117.13931 1989 ALA B CA 1
ATOM 4447 C C . ALA B 2 232 ? -29.68969 38.48034 24.86509 1.000 126.60676 1989 ALA B C 1
ATOM 4448 O O . ALA B 2 232 ? -29.35507 37.29581 24.99785 1.000 131.07015 1989 ALA B O 1
ATOM 4450 N N . ASP B 2 233 ? -28.85543 39.40901 24.39527 1.000 122.47245 1990 ASP B N 1
ATOM 4451 C CA . ASP B 2 233 ? -27.46355 39.08469 24.12786 1.000 119.19005 1990 ASP B CA 1
ATOM 4452 C C . ASP B 2 233 ? -26.66989 38.95172 25.42174 1.000 126.92346 1990 ASP B C 1
ATOM 4453 O O . ASP B 2 233 ? -25.80152 38.07980 25.52863 1.000 129.06578 1990 ASP B O 1
ATOM 4458 N N . TYR B 2 234 ? -26.94982 39.79980 26.41827 1.000 129.06370 1991 TYR B N 1
ATOM 4459 C CA . TYR B 2 234 ? -26.26727 39.66992 27.70625 1.000 136.94155 1991 TYR B CA 1
ATOM 4460 C C . TYR B 2 234 ? -26.60311 38.33542 28.35796 1.000 140.13605 1991 TYR B C 1
ATOM 4461 O O . TYR B 2 234 ? -25.70948 37.60329 28.79711 1.000 144.63763 1991 TYR B O 1
ATOM 4470 N N . GLY B 2 235 ? -27.89292 38.00713 28.43828 1.000 139.64902 1992 GLY B N 1
ATOM 4471 C CA . GLY B 2 235 ? -28.28425 36.74342 29.04025 1.000 147.28465 1992 GLY B CA 1
ATOM 4472 C C . GLY B 2 235 ? -27.62976 35.55390 28.36979 1.000 143.62497 1992 GLY B C 1
ATOM 4473 O O . GLY B 2 235 ? -27.06834 34.68160 29.03420 1.000 145.68999 1992 GLY B O 1
ATOM 4474 N N . LYS B 2 236 ? -27.67572 35.51255 27.03615 1.000 138.21628 1993 LYS B N 1
ATOM 4475 C CA . LYS B 2 236 ? -27.08232 34.39111 26.31698 1.000 137.04380 1993 LYS B CA 1
ATOM 4476 C C . LYS B 2 236 ? -25.56440 34.35730 26.48841 1.000 139.50058 1993 LYS B C 1
ATOM 4477 O O . LYS B 2 236 ? -24.97038 33.27780 26.58661 1.000 142.28120 1993 LYS B O 1
ATOM 4483 N N . LYS B 2 237 ? -24.91652 35.52440 26.53777 1.000 136.62557 1994 LYS B N 1
ATOM 4484 C CA . LYS B 2 237 ? -23.46716 35.55000 26.72599 1.000 136.21269 1994 LYS B CA 1
ATOM 4485 C C . LYS B 2 237 ? -23.08243 35.09318 28.13177 1.000 141.42232 1994 LYS B C 1
ATOM 4486 O O . LYS B 2 237 ? -22.19146 34.25068 28.29615 1.000 142.83607 1994 LYS B O 1
ATOM 4492 N N . ASN B 2 238 ? -23.74548 35.63406 29.16013 1.000 141.53646 1995 ASN B N 1
ATOM 4493 C CA . ASN B 2 238 ? -23.37876 35.38676 30.55214 1.000 138.22684 1995 ASN B CA 1
ATOM 4494 C C . ASN B 2 238 ? -24.19764 34.28452 31.21863 1.000 144.56671 1995 ASN B C 1
ATOM 4495 O O . ASN B 2 238 ? -23.97505 34.00955 32.40106 1.000 147.37067 1995 ASN B O 1
ATOM 4500 N N . ASN B 2 239 ? -25.14395 33.66335 30.50686 1.000 146.73859 1996 ASN B N 1
ATOM 4501 C CA . ASN B 2 239 ? -25.89026 32.48308 30.97934 1.000 150.17931 1996 ASN B CA 1
ATOM 4502 C C . ASN B 2 239 ? -26.59058 32.70986 32.32230 1.000 151.39938 1996 ASN B C 1
ATOM 4503 O O . ASN B 2 239 ? -26.97128 31.74721 32.99834 1.000 150.20109 1996 ASN B O 1
ATOM 4508 N N . VAL B 2 240 ? -26.76274 33.97254 32.71816 1.000 151.78799 1997 VAL B N 1
ATOM 4509 C CA . VAL B 2 240 ? -27.53820 34.34976 33.89659 1.000 150.47169 1997 VAL B CA 1
ATOM 4510 C C . VAL B 2 240 ? -28.75155 35.11805 33.39028 1.000 153.57554 1997 VAL B C 1
ATOM 4511 O O . VAL B 2 240 ? -28.90854 36.31377 33.66309 1.000 150.89720 1997 VAL B O 1
ATOM 4515 N N . ASN B 2 241 ? -29.60981 34.44203 32.63119 1.000 165.19956 1998 ASN B N 1
ATOM 4516 C CA . ASN B 2 241 ? -30.68075 35.11613 31.90195 1.000 171.90886 1998 ASN B CA 1
ATOM 4517 C C . ASN B 2 241 ? -31.89044 35.26057 32.81270 1.000 169.57610 1998 ASN B C 1
ATOM 4518 O O . ASN B 2 241 ? -32.67265 34.32255 32.99322 1.000 172.22402 1998 ASN B O 1
ATOM 4523 N N . VAL B 2 242 ? -32.04393 36.44858 33.38130 1.000 155.67801 1999 VAL B N 1
ATOM 4524 C CA . VAL B 2 242 ? -33.21532 36.79146 34.16622 1.000 155.39570 1999 VAL B CA 1
ATOM 4525 C C . VAL B 2 242 ? -33.70512 38.16159 33.72068 1.000 150.24801 1999 VAL B C 1
ATOM 4526 O O . VAL B 2 242 ? -32.92405 39.01837 33.29368 1.000 137.94262 1999 VAL B O 1
ATOM 4530 N N . ALA B 2 243 ? -35.01922 38.34713 33.77998 1.000 148.46647 2000 ALA B N 1
ATOM 4531 C CA . ALA B 2 243 ? -35.56989 39.68413 33.90283 1.000 146.83397 2000 ALA B CA 1
ATOM 4532 C C . ALA B 2 243 ? -35.46354 40.18725 35.33053 1.000 152.45063 2000 ALA B C 1
ATOM 4533 O O . ALA B 2 243 ? -35.93392 41.28927 35.62916 1.000 155.06311 2000 ALA B O 1
ATOM 4535 N N . SER B 2 244 ? -34.82254 39.39973 36.20252 1.000 154.32090 2001 SER B N 1
ATOM 4536 C CA . SER B 2 244 ? -34.88103 39.62109 37.64177 1.000 164.39371 2001 SER B CA 1
ATOM 4537 C C . SER B 2 244 ? -33.93415 40.72545 38.09283 1.000 160.48170 2001 SER B C 1
ATOM 4538 O O . SER B 2 244 ? -34.27975 41.51082 38.98152 1.000 163.91275 2001 SER B O 1
ATOM 4541 N N . LEU B 2 245 ? -32.73848 40.80236 37.51680 1.000 157.06220 2002 LEU B N 1
ATOM 4542 C CA . LEU B 2 245 ? -31.77598 41.83482 37.89244 1.000 158.34400 2002 LEU B CA 1
ATOM 4543 C C . LEU B 2 245 ? -31.86205 42.94672 36.85353 1.000 156.85880 2002 LEU B C 1
ATOM 4544 O O . LEU B 2 245 ? -31.22735 42.87234 35.79909 1.000 155.87762 2002 LEU B O 1
ATOM 4549 N N . THR B 2 246 ? -32.66549 43.98202 37.15453 1.000 157.84315 2003 THR B N 1
ATOM 4550 C CA . THR B 2 246 ? -32.87865 45.07772 36.21384 1.000 159.55774 2003 THR B CA 1
ATOM 4551 C C . THR B 2 246 ? -33.10599 46.43480 36.87418 1.000 158.81219 2003 THR B C 1
ATOM 4552 O O . THR B 2 246 ? -33.32186 47.40933 36.14730 1.000 159.49177 2003 THR B O 1
ATOM 4556 N N . GLN B 2 247 ? -33.07155 46.54802 38.20668 1.000 156.07452 2004 GLN B N 1
ATOM 4557 C CA . GLN B 2 247 ? -33.35885 47.80830 38.90323 1.000 157.31938 2004 GLN B CA 1
ATOM 4558 C C . GLN B 2 247 ? -32.25530 48.82190 38.61036 1.000 161.48702 2004 GLN B C 1
ATOM 4559 O O . GLN B 2 247 ? -31.34524 49.05144 39.41285 1.000 161.37225 2004 GLN B O 1
ATOM 4565 N N . SER B 2 248 ? -32.35577 49.45865 37.44134 1.000 160.51373 2005 SER B N 1
ATOM 4566 C CA . SER B 2 248 ? -31.28349 50.29043 36.88913 1.000 157.61411 2005 SER B CA 1
ATOM 4567 C C . SER B 2 248 ? -29.95567 49.53093 36.83617 1.000 159.21243 2005 SER B C 1
ATOM 4568 O O . SER B 2 248 ? -28.88315 50.14108 36.73928 1.000 153.86105 2005 SER B O 1
ATOM 4571 N N . GLU B 2 249 ? -30.02023 48.19542 36.93655 1.000 158.27751 2006 GLU B N 1
ATOM 4572 C CA . GLU B 2 249 ? -28.92040 47.35056 36.48499 1.000 154.54081 2006 GLU B CA 1
ATOM 4573 C C . GLU B 2 249 ? -28.83450 47.35586 34.96886 1.000 147.43915 2006 GLU B C 1
ATOM 4574 O O . GLU B 2 249 ? -27.75500 47.13993 34.40801 1.000 141.18878 2006 GLU B O 1
ATOM 4580 N N . ILE B 2 250 ? -29.96899 47.59077 34.30169 1.000 147.88659 2007 ILE B N 1
ATOM 4581 C CA . ILE B 2 250 ? -29.98278 47.76933 32.85469 1.000 142.62350 2007 ILE B CA 1
ATOM 4582 C C . ILE B 2 250 ? -29.14529 48.97761 32.46344 1.000 144.12692 2007 ILE B C 1
ATOM 4583 O O . ILE B 2 250 ? -28.44793 48.95848 31.44182 1.000 145.18105 2007 ILE B O 1
ATOM 4588 N N . ARG B 2 251 ? -29.19824 50.04805 33.26740 1.000 144.42028 2008 ARG B N 1
ATOM 4589 C CA . ARG B 2 251 ? -28.35584 51.21662 33.01291 1.000 140.47749 2008 ARG B CA 1
ATOM 4590 C C . ARG B 2 251 ? -26.89297 50.80881 32.90110 1.000 132.92486 2008 ARG B C 1
ATOM 4591 O O . ARG B 2 251 ? -26.17070 51.28951 32.02055 1.000 128.64941 2008 ARG B O 1
ATOM 4599 N N . ASP B 2 252 ? -26.44876 49.89430 33.77041 1.000 134.97639 2009 ASP B N 1
ATOM 4600 C CA . ASP B 2 252 ? -25.09036 49.37225 33.66986 1.000 131.42048 2009 ASP B CA 1
ATOM 4601 C C . ASP B 2 252 ? -24.88765 48.62525 32.36043 1.000 123.07452 2009 ASP B C 1
ATOM 4602 O O . ASP B 2 252 ? -23.85607 48.78216 31.70163 1.000 120.18984 2009 ASP B O 1
ATOM 4607 N N . ILE B 2 253 ? -25.86320 47.81183 31.96150 1.000 125.55322 2010 ILE B N 1
ATOM 4608 C CA . ILE B 2 253 ? -25.71585 47.04445 30.73035 1.000 118.42324 2010 ILE B CA 1
ATOM 4609 C C . ILE B 2 253 ? -25.58553 47.98193 29.53633 1.000 115.59165 2010 ILE B C 1
ATOM 4610 O O . ILE B 2 253 ? -24.60818 47.91773 28.77872 1.000 112.23307 2010 ILE B O 1
ATOM 4615 N N . ILE B 2 254 ? -26.55527 48.88682 29.36850 1.000 116.64729 2011 ILE B N 1
ATOM 4616 C CA . ILE B 2 254 ? -26.64410 49.65660 28.12943 1.000 113.18549 2011 ILE B CA 1
ATOM 4617 C C . ILE B 2 254 ? -25.41351 50.52204 27.94662 1.000 109.33418 2011 ILE B C 1
ATOM 4618 O O . ILE B 2 254 ? -24.91004 50.67041 26.82666 1.000 106.05212 2011 ILE B O 1
ATOM 4623 N N . LEU B 2 255 ? -24.90750 51.10910 29.03775 1.000 122.18759 2012 LEU B N 1
ATOM 4624 C CA . LEU B 2 255 ? -23.74679 51.99207 28.96100 1.000 114.51065 2012 LEU B CA 1
ATOM 4625 C C . LEU B 2 255 ? -22.42130 51.25155 28.98438 1.000 106.21340 2012 LEU B C 1
ATOM 4626 O O . LEU B 2 255 ? -21.40900 51.80997 28.54497 1.000 108.91111 2012 LEU B O 1
ATOM 4631 N N . GLY B 2 256 ? -22.39065 50.01778 29.46644 1.000 108.68289 2013 GLY B N 1
ATOM 4632 C CA . GLY B 2 256 ? -21.14414 49.27707 29.46140 1.000 110.11327 2013 GLY B CA 1
ATOM 4633 C C . GLY B 2 256 ? -20.53256 49.18178 30.84094 1.000 109.27394 2013 GLY B C 1
ATOM 4634 O O . GLY B 2 256 ? -19.35939 49.51774 31.02693 1.000 101.24443 2013 GLY B O 1
ATOM 4635 N N . MET B 2 257 ? -21.35106 48.73681 31.79897 1.000 112.49941 2014 MET B N 1
ATOM 4636 C CA . MET B 2 257 ? -21.00829 48.50457 33.20781 1.000 120.51752 2014 MET B CA 1
ATOM 4637 C C . MET B 2 257 ? -20.78533 49.80062 33.99580 1.000 124.10264 2014 MET B C 1
ATOM 4638 O O . MET B 2 257 ? -20.75171 49.79456 35.22860 1.000 126.94341 2014 MET B O 1
#

B-factor: mean 77.41, std 26.23, range [37.0, 217.7]

Nearest PDB structures (foldseek):
  7pjh-assembly1_B  TM=1.004E+00  e=1.199E-52  Homo sapiens
  8c6j-assembly1_A  TM=9.670E-01  e=1.983E-45  Homo sapiens
  8h6l-assembly1_5B  TM=9.421E-01  e=7.028E-45  Homo sapiens
  7b9v-assembly1_A  TM=9.683E-01  e=9.256E-39  Saccharomyces cerevisiae
  4i43-assembly1_B  TM=9.452E-01  e=3.680E-38  Saccharomyces cerevisiae S288C

Foldseek 3Di:
DLPCLQQFPFWEFEAPQDFQKWKDKQPDIDGDDPLAGTAGSHHFAKIKIKIADADPVPHPPDGKMKIFIDGTGTHHYHYWYADPVVRDIDRPGDPVVVRVVVSVCCVVCVSRHHYDPVVCVVLSCLLAVLADPVLLVQFAFQRRMAILPVSRHGRAQDADPQQFDPPDDPVRSVVRVQASQVRLVVRQCVPPVPHSLNVVNLLSVLLCCCLVVVHVVSVVVNLRSLLSVLSNQVVCQVVVVSLVVVLSSVVSSVVSDPPPPSPLVSLLSSLVRQQDPPHDVVSNVSSVVSQVVCCVRVVDNSPDDDPVPDDDDDDDD/DDADAADPVPVCCLQDDFWEKEKELPFQWAWDWDADPVGDIDIGTFKTWIWIARLQFQKTKTKIRGCVVCVVHPPVVLVSLLVSLLVLLVVQVVDPPRPHGQEYEYLDPSNQVSNCVSCVVVVRYHYHYYPFNQLPVLVLLLPVNVVCNRPDPDIDIDMAGQQFPCVVPDGSVVSSLLSSLLSLLCVLPVPVLVCLQPVDPPFACDPRHRGTDDDPVSSVSSSVVSLVSQLVSVCVVVVVRDPPPPPCVSVCSSRHD

GO terms:
  GO:0005515 protein binding (F, IPI)

Solvent-accessible surface area: 29704 Å² total; per-residue (Å²): 197,36,143,135,28,113,120,23,7,1,14,0,0,6,34,120,22,59,167,28,1,85,0,0,0,1,68,20,65,49,135,6,17,105,167,22,78,0,0,30,48,0,9,60,32,26,3,0,0,6,2,15,20,43,56,152,82,116,111,140,176,93,14,62,64,23,0,0,7,18,44,9,114,112,140,19,24,36,6,8,52,23,23,121,170,159,104,31,2,52,25,56,123,20,71,145,85,50,26,101,67,21,93,87,64,40,164,108,5,44,133,58,10,9,69,5,52,114,103,28,19,175,87,2,80,18,1,9,93,67,17,54,98,74,15,15,123,65,0,22,2,135,100,95,15,1,25,32,203,119,26,55,124,26,107,43,9,153,25,37,132,73,46,21,41,153,74,17,69,61,62,80,24,5,133,33,19,57,25,6,14,91,2,0,31,71,7,1,85,159,39,15,99,113,50,43,57,70,1,0,1,2,0,0,0,0,0,0,0,48,42,14,2,85,5,125,110,0,29,61,5,0,46,128,3,0,30,4,0,0,63,0,34,57,4,1,124,142,21,46,70,2,0,33,33,0,5,45,2,0,96,67,1,5,37,44,23,119,53,159,131,66,33,23,47,0,4,17,38,0,1,33,2,0,29,35,163,70,8,73,46,84,0,52,128,56,0,79,154,8,30,66,55,1,48,149,79,47,207,121,77,9,70,34,96,52,161,49,12,66,36,46,89,30,171,68,184,175,134,132,77,102,0,12,51,165,58,35,48,33,0,42,44,142,57,40,1,4,2,0,3,5,29,10,0,37,13,6,4,110,64,153,40,206,134,59,96,129,62,73,92,50,15,10,0,3,0,4,0,0,7,0,63,45,0,57,0,9,0,31,0,6,36,43,62,43,10,75,88,84,134,61,28,6,34,12,6,18,23,42,0,0,21,44,0,0,54,16,0,108,86,29,68,123,133,77,37,4,93,16,0,0,2,37,64,176,21,0,47,80,4,0,81,28,7,4,115,105,35,114,114,19,47,33,10,15,28,76,7,102,11,3,0,58,1,5,19,81,17,101,90,3,15,68,59,0,67,149,14,110,102,68,54,62,32,102,38,59,4,0,26,65,10,72,174,89,40,67,21,88,56,0,0,32,22,0,0,10,1,3,30,0,3,84,38,61,37,105,105,0,64,85,9,19,118,47,55,180,97,17,99,70,62,116,143,24,17,8,12,72,21,78,104,133,36,10,116,101,0,45,79,63,1,59,83,24,4,46,44,51,88,5,156,154,77,130,110,96,81,97,89,116,43,155,62,53,46,134,63,36,15,15,6,145

Radius of gyration: 32.07 Å; Cα contacts (8 Å, |Δi|>4): 911; chains: 2; bounding box: 97×54×78 Å

Secondary structure (DSSP, 8-state):
-GGGHHHH-EEEEEESPPTT-EEEETTEEEE-STT--EEEEEPSEEEEEEEE--SBSB--S----EEEEEEE-TT-EEEEEEETTTTEEE-SPPPHHHHHHHHHHHHHHGGGSEEP-GGGHHHHHHHHTT--HHHHHHHS-TTS-EE--------PPP--S--S-TT--HHHHHHHHH-THHHHHHHHHHH-TT-TTHHHHHHHHHHHHHHTT--HHHHHHHHHHHHHHHT-HHHHHHSHHHHHHHHHHHHHHHTT-----HHHHHHHHHHHHHTSTTS-HHHHHHHHHHHHHHHHHHT--TTSPPGGGPPEE----/----EE-TTTGGGGGSSS-EEEEE-TTSSEEEEEE-TTS-EEEEEE-EEEEEE-TTT-EEEEEEE-GGGGTT-S-HHHHHHHHHHHHHHHHHHHS-GGGS-SEEEESSGGGHHHHHHHTTT-TT-EEEEESS---GGGGGGSHHHHHHHHH--S-EEEEEETTTTGGGTS-HHHHHHHHHHHHHHHHH-HHHHHHHT-SSTT----TT-SS----HHHHHHHHHHHHHHHHHHHHHHHS---SSS-TTHHHHHHHT-

InterPro domains:
  IPR007946 A1 cistron-splicing factor, AAR2 [PTHR12689] (4-380)
  IPR033647 AAR2, N-terminal [PF20981] (17-150)
  IPR033647 AAR2, N-terminal [cd13777] (19-148)
  IPR033648 AAR2, C-terminal domain [PF05282] (208-363)
  IPR033648 AAR2, C-terminal domain [cd13778] (205-359)
  IPR038514 AAR2, C-terminal domain superfamily [G3DSA:1.25.40.550] (192-377)
  IPR038516 AAR2, N-terminal domain superfamily [G3DSA:2.60.34.20] (19-161)

CATH classification: 3.30.420.230 (+1 more: 1.20.80.40)